Protein 5H1Z (pdb70)

Secondary structure (DSSP, 8-state):
---SS-TT-HHHHHTT--HHHHHHHHHH-SEEEE-S-SSS-EEEE-SHHHHHHHHT-TTTEESSS-SSS------SSS------GGG--TTHHHHHHHTTGGGGSHHHHHHHHHHHHHHHHHHHHH--SSS-EEHIIIIIIHHHHHHHHHHTT--STTGGGGG------TTTTTTTSS--TTTHHHHHHHHHHHHHHHHHH-SSSS--SSTTGGGTTS--SS---SS-HHHHHHHHHHHTTHHHHHHHHHHHHHHHHSHHHHHHHHH-GGGHHHHHHHHHHHH-SB-EE--EESS-EEETTEEE-TT-BEEEEHHHHTT-TTTSTTTTS--TT-GGGGG-STT--GGGS-TTHHHHHHHHHHHHHHHHHHT--EEE-S--EE---SSB-SEEE-EEEE--

Radius of gyration: 20.8 Å; Cα contacts (8 Å, |Δi|>4): 682; chains: 1; bounding box: 52×52×43 Å

Organism: NCBI:txid1112214

InterPro domains:
  IPR001128 Cytochrome P450 [PF00067] (228-373)
  IPR002397 Cytochrome P450, B-class [PR00359] (94-105)
  IPR002397 Cytochrome P450, B-class [PR00359] (157-172)
  IPR002397 Cytochrome P450, B-class [PR00359] (280-291)
  IPR002397 Cytochrome P450, B-class [PR00359] (297-324)
  IPR002397 Cytochrome P450, B-class [PR00359] (325-340)
  IPR002397 Cytochrome P450, B-class [PR00359] (347-356)
  IPR002397 Cytochrome P450, B-class [PR00359] (356-367)
  IPR017972 Cytochrome P450, conserved site [PS00086] (349-358)
  IPR036396 Cytochrome P450 superfamily [G3DSA:1.10.630.10] (1-407)
  IPR036396 Cytochrome P450 superfamily [SSF48264] (25-404)

B-factor: mean 98.61, std 30.09, range [49.38, 240.1]

Foldseek 3Di:
DCPVLPLLFLVCFQVVPNQVSLVVCLVPPQFDWPCDDLLHIATRNRAAVQQQVQQQCCVQWPLQQAKASHHPPDDDPPPDCQDALSSDGDCVNVLVLVLQLVCVDVVVVVVCLVVLLVVLLVLVVVADFPDKDWCLVSPLQVSLLCQVCLLAPLPPDPSCLLVLLPPLCLPAPRCHPPVPSCDNVVSLVVVVVSLVVQCVVPPDDAQPHNNCRSCPSVCSVDNDDDNNCSHHVSVVSCLRGQLLSQLSLQLQVQCQVVVVLVVVCLVPVVLLLLLSLLSLLLWLQFQKIKTAGCAWDAGPHDTRHHGHIYIHGLVSHSVRCVQPNVSNHRRSVRPCSNVRQSLHHDPSRNSCPSVSSSSRSSSSVSCSVVSKRKHWDDDFSWGRGNTGHGGPTTMTGIDD

Nearest PDB structures (foldseek):
  5h1z-assembly1_A  TM=1.003E+00  e=3.089E-65  Sphingomonas sp. PAMC 26605
  7ao7-assembly3_C  TM=9.304E-01  e=1.867E-34  Polaromonas sp.
  3rwl-assembly1_A  TM=8.934E-01  e=1.957E-34  Sphingopyxis macrogoltabida
  7ant-assembly1_A  TM=9.360E-01  e=1.281E-33  Polaromonas sp. JS666
  6hqd-assembly3_C  TM=9.387E-01  e=4.762E-31  Pseudomonas sp. 19-rlim

CATH classification: 1.10.630.10

Structure (mmCIF, N/CA/C/O backbone):
data_5H1Z
#
_entry.id   5H1Z
#
_cell.length_a   110.837
_cell.length_b   110.837
_cell.length_c   113.180
_cell.angle_alpha   90.00
_cell.angle_beta   90.00
_cell.angle_gamma   120.00
#
_symmetry.space_group_name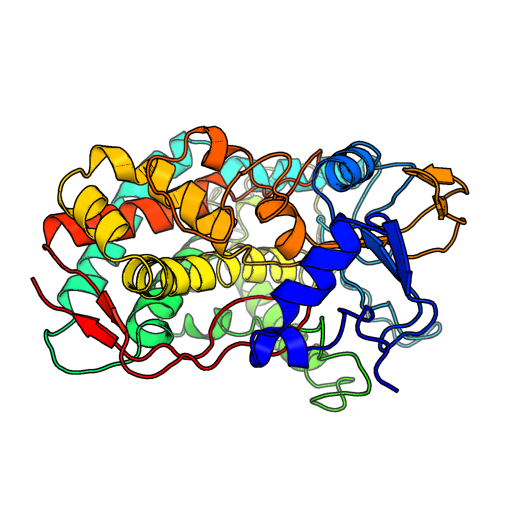_H-M   'P 31 2 1'
#
loop_
_entity.id
_entity.type
_entity.pdbx_description
1 polymer 'putative CYP alkane hydroxylase CYP153D17'
2 non-polymer 'PROTOPORPHYRIN IX CONTAINING FE'
3 non-polymer DODECANE
4 water water
#
loop_
_atom_site.group_PDB
_atom_site.id
_atom_site.type_symbol
_atom_site.label_atom_id
_atom_site.label_alt_id
_atom_site.label_comp_id
_atom_site.label_asym_id
_atom_site.label_entity_id
_atom_site.label_seq_id
_atom_site.pdbx_PDB_ins_code
_atom_site.Cartn_x
_atom_site.Cartn_y
_atom_site.Cartn_z
_atom_site.occupancy
_atom_site.B_iso_or_equiv
_atom_site.auth_seq_id
_atom_site.auth_comp_id
_atom_site.auth_asym_id
_atom_site.auth_atom_id
_atom_site.pdbx_PDB_model_num
ATOM 1 N N . VAL A 1 7 ? -55.860 -10.589 5.322 1.00 168.91 7 VAL A N 1
ATOM 2 C CA . VAL A 1 7 ? -56.102 -10.176 6.742 1.00 169.69 7 VAL A CA 1
ATOM 3 C C . VAL A 1 7 ? -56.854 -8.824 6.823 1.00 174.41 7 VAL A C 1
ATOM 4 O O . VAL A 1 7 ? -56.432 -7.834 6.220 1.00 182.36 7 VAL A O 1
ATOM 8 N N . ILE A 1 8 ? -57.980 -8.809 7.544 1.00 167.26 8 ILE A N 1
ATOM 9 C CA . ILE A 1 8 ? -58.679 -7.564 7.934 1.00 149.54 8 ILE A CA 1
ATOM 10 C C . ILE A 1 8 ? -59.024 -7.631 9.422 1.00 149.99 8 ILE A C 1
ATOM 11 O O . ILE A 1 8 ? -60.175 -7.896 9.812 1.00 145.10 8 ILE A O 1
ATOM 16 N N . ASP A 1 9 ? -58.001 -7.386 10.249 1.00 139.54 9 ASP A N 1
ATOM 17 C CA . ASP A 1 9 ? -58.146 -7.382 11.716 1.00 132.95 9 ASP A CA 1
ATOM 18 C C . ASP A 1 9 ? -59.228 -6.383 12.157 1.00 136.47 9 ASP A C 1
ATOM 19 O O . ASP A 1 9 ? -59.800 -6.546 13.243 1.00 149.83 9 ASP A O 1
ATOM 24 N N . ARG A 1 10 ? -59.502 -5.357 11.337 1.00 124.53 10 ARG A N 1
ATOM 25 C CA . ARG A 1 10 ? -60.662 -4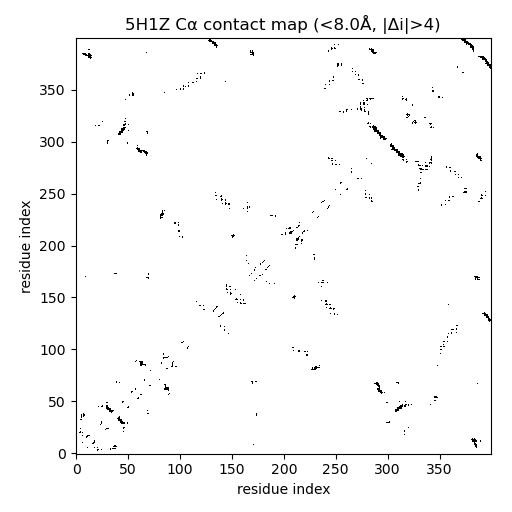.457 11.511 1.00 116.49 10 ARG A CA 1
ATOM 26 C C . ARG A 1 10 ? -60.431 -3.549 12.714 1.00 109.32 10 ARG A C 1
ATOM 27 O O . ARG A 1 10 ? -60.494 -2.318 12.619 1.00 110.20 10 ARG A O 1
ATOM 35 N N . PHE A 1 11 ? -60.172 -4.189 13.842 1.00 93.48 11 PHE A N 1
ATOM 36 C CA . PHE A 1 11 ? -59.657 -3.529 15.003 1.00 87.93 11 PHE A CA 1
ATOM 37 C C . PHE A 1 11 ? -58.156 -3.188 14.911 1.00 88.52 11 PHE A C 1
ATOM 38 O O . PHE A 1 11 ? -57.661 -2.487 15.816 1.00 98.13 11 PHE A O 1
ATOM 46 N N . ASP A 1 12 ? -57.430 -3.646 13.866 1.00 81.06 12 ASP A N 1
ATOM 47 C CA . ASP A 1 12 ? -56.063 -3.122 13.597 1.00 85.86 12 ASP A CA 1
ATOM 48 C C . ASP A 1 12 ? -56.301 -1.771 12.971 1.00 94.92 12 ASP A C 1
ATOM 49 O O . ASP A 1 12 ? -56.412 -1.641 11.744 1.00 102.61 12 ASP A O 1
ATOM 54 N N . VAL A 1 13 ? -56.389 -0.779 13.853 1.00 88.59 13 VAL A N 1
ATOM 55 C CA . VAL A 1 13 ? -56.719 0.587 13.496 1.00 77.70 13 VAL A CA 1
ATOM 56 C C . VAL A 1 13 ? -55.451 1.404 13.211 1.00 77.90 13 VAL A C 1
ATOM 57 O O . VAL A 1 13 ? -55.520 2.613 13.021 1.00 89.12 13 VAL A O 1
ATOM 61 N N . SER A 1 14 ? -54.298 0.739 13.150 1.00 72.80 14 SER A N 1
ATOM 62 C CA . SER A 1 14 ? -53.099 1.323 12.538 1.00 78.26 14 SER A CA 1
ATOM 63 C C . SER A 1 14 ? -53.293 1.720 11.049 1.00 79.04 14 SER A C 1
ATOM 64 O O . SER A 1 14 ? -52.630 2.640 10.559 1.00 77.38 14 SER A O 1
ATOM 67 N N . ARG A 1 15 ? -54.215 1.053 10.353 1.00 82.32 15 ARG A N 1
ATOM 68 C CA . ARG A 1 15 ? -54.229 1.063 8.886 1.00 90.26 15 ARG A CA 1
ATOM 69 C C . ARG A 1 15 ? -54.584 2.420 8.264 1.00 89.67 15 ARG A C 1
ATOM 70 O O . ARG A 1 15 ? -55.738 2.880 8.406 1.00 87.97 15 ARG A O 1
ATOM 78 N N . PRO A 1 16 ? -53.619 3.024 7.516 1.00 79.73 16 PRO A N 1
ATOM 79 C CA . PRO A 1 16 ? -53.726 4.374 6.942 1.00 80.42 16 PRO A CA 1
ATOM 80 C C . PRO A 1 16 ? -54.897 4.541 6.003 1.00 80.13 16 PRO A C 1
ATOM 81 O O . PRO A 1 16 ? -55.326 5.674 5.742 1.00 77.31 16 PRO A O 1
ATOM 85 N N . GLU A 1 17 ? -55.350 3.403 5.474 1.00 83.37 17 GLU A N 1
ATOM 86 C CA . GLU A 1 17 ? -56.634 3.258 4.803 1.00 88.19 17 GLU A CA 1
ATOM 87 C C . GLU A 1 17 ? -57.748 3.929 5.573 1.00 78.30 17 GLU A C 1
ATOM 88 O O . GLU A 1 17 ? -58.515 4.664 4.982 1.00 81.02 17 GLU A O 1
ATOM 94 N N . LEU A 1 18 ? -57.846 3.672 6.875 1.00 73.98 18 LEU A N 1
ATOM 95 C CA . LEU A 1 18 ? -59.049 4.062 7.612 1.00 83.98 18 LEU A CA 1
ATOM 96 C C . LEU A 1 18 ? -59.181 5.555 7.661 1.00 88.36 18 LEU A C 1
ATOM 97 O O . LEU A 1 18 ? -60.299 6.092 7.628 1.00 87.08 18 LEU A O 1
ATOM 102 N N . TYR A 1 19 ? -58.031 6.213 7.730 1.00 90.52 19 TYR A N 1
ATOM 103 C CA . TYR A 1 19 ? -57.985 7.648 7.885 1.00 95.69 19 TYR A CA 1
ATOM 104 C C . TYR A 1 19 ? -58.154 8.277 6.503 1.00 93.35 19 TYR A C 1
ATOM 105 O O . TYR A 1 19 ? -59.178 8.931 6.278 1.00 102.72 19 TYR A O 1
ATOM 114 N N . ARG A 1 20 ? -57.254 8.014 5.554 1.00 82.86 20 ARG A N 1
ATOM 115 C CA . ARG A 1 20 ? -57.469 8.497 4.171 1.00 88.50 20 ARG A CA 1
ATOM 116 C C . ARG A 1 20 ? -58.927 8.391 3.691 1.00 85.83 20 ARG A C 1
ATOM 117 O O . ARG A 1 20 ? -59.499 9.367 3.207 1.00 90.61 20 ARG A O 1
ATOM 125 N N . ASP A 1 21 ? -59.505 7.205 3.826 1.00 83.49 21 ASP A N 1
ATOM 126 C CA . ASP A 1 21 ? -60.822 6.909 3.273 1.00 86.81 21 ASP A CA 1
ATOM 127 C C . ASP A 1 21 ? -61.943 7.245 4.242 1.00 83.81 21 ASP A C 1
ATOM 128 O O . ASP A 1 21 ? -63.110 7.210 3.850 1.00 78.19 21 ASP A O 1
ATOM 133 N N . ASP A 1 22 ? -61.607 7.536 5.501 1.00 84.01 22 ASP A N 1
ATOM 134 C CA . ASP A 1 22 ? -62.592 8.003 6.495 1.00 93.15 22 ASP A CA 1
ATOM 135 C C . ASP A 1 22 ? -63.577 6.883 6.929 1.00 95.76 22 ASP A C 1
ATOM 136 O O . ASP A 1 22 ? -64.815 6.991 6.834 1.00 79.39 22 ASP A O 1
ATOM 141 N N . LEU A 1 23 ? -62.971 5.797 7.405 1.00 105.48 23 LEU A N 1
ATOM 142 C CA . LEU A 1 23 ? -63.672 4.578 7.810 1.00 105.94 23 LEU A CA 1
ATOM 143 C C . LEU A 1 23 ? -63.392 4.237 9.266 1.00 101.51 23 LEU A C 1
ATOM 144 O O . LEU A 1 23 ? -63.809 3.171 9.739 1.00 103.78 23 LEU A O 1
ATOM 149 N N . TRP A 1 24 ? -62.732 5.149 9.984 1.00 87.75 24 TRP A N 1
ATOM 150 C CA . TRP A 1 24 ? -62.349 4.900 11.368 1.00 87.32 24 TRP A CA 1
ATOM 151 C C . TRP A 1 24 ? -63.508 4.972 12.374 1.00 82.60 24 TRP A C 1
ATOM 152 O O . TRP A 1 24 ? -63.366 4.526 13.497 1.00 82.23 24 TRP A O 1
ATOM 163 N N . GLN A 1 25 ? -64.659 5.490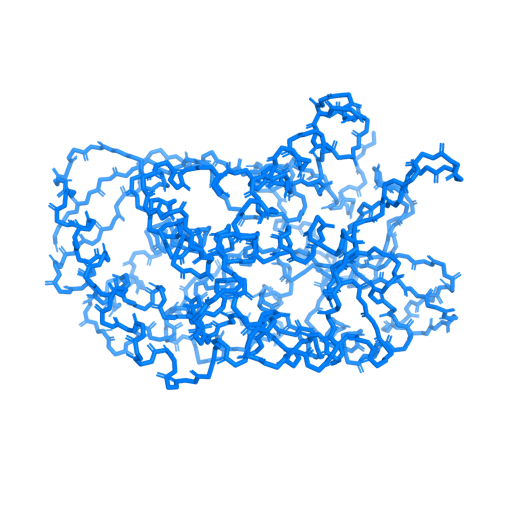 11.990 1.00 87.15 25 GLN A N 1
ATOM 164 C CA . GLN A 1 25 ? -65.706 5.767 12.972 1.00 97.12 25 GLN A CA 1
ATOM 165 C C . GLN A 1 25 ? -66.291 4.496 13.615 1.00 95.86 25 GLN A C 1
ATOM 166 O O . GLN A 1 25 ? -66.299 4.394 14.839 1.00 106.59 25 GLN A O 1
ATOM 172 N N . ALA A 1 26 ? -66.733 3.527 12.807 1.00 92.89 26 ALA A N 1
ATOM 173 C CA . ALA A 1 26 ? -67.400 2.295 13.327 1.00 92.07 26 ALA A CA 1
ATOM 174 C C . ALA A 1 26 ? -66.543 1.362 14.185 1.00 88.34 26 ALA A C 1
ATOM 175 O O . ALA A 1 26 ? -67.000 0.987 15.261 1.00 89.16 26 ALA A O 1
ATOM 177 N N . PRO A 1 27 ? -65.321 0.976 13.725 1.00 81.28 27 PRO A N 1
ATOM 178 C CA . PRO A 1 27 ? -64.457 0.125 14.584 1.00 82.19 27 PRO A CA 1
ATOM 179 C C . PRO A 1 27 ? -64.196 0.739 15.966 1.00 91.01 27 PRO A C 1
ATOM 180 O O . PRO A 1 27 ? -64.380 0.074 16.996 1.00 101.48 27 PRO A O 1
ATOM 184 N N . PHE A 1 28 ? -63.784 2.001 15.975 1.00 88.93 28 PHE A N 1
ATOM 185 C CA . PHE A 1 28 ? -63.656 2.753 17.212 1.00 85.91 28 PHE A CA 1
ATOM 186 C C . PHE A 1 28 ? -64.989 2.996 17.931 1.00 88.20 28 PHE A C 1
ATOM 187 O O . PHE A 1 28 ? -64.966 3.258 19.124 1.00 95.10 28 PHE A O 1
ATOM 195 N N . ARG A 1 29 ? -66.129 2.948 17.237 1.00 91.00 29 ARG A N 1
ATOM 196 C CA . ARG A 1 29 ? -67.435 2.940 17.927 1.00 99.37 29 ARG A CA 1
ATOM 197 C C . ARG A 1 29 ? -67.653 1.647 18.721 1.00 108.84 29 ARG A C 1
ATOM 198 O O . ARG A 1 29 ? -68.184 1.687 19.837 1.00 107.77 29 ARG A O 1
ATOM 206 N N . GLU A 1 30 ? -67.248 0.510 18.142 1.00 121.48 30 GLU A N 1
ATOM 207 C CA . GLU A 1 30 ? -67.386 -0.800 18.798 1.00 119.57 30 GLU A CA 1
ATOM 208 C C . GLU A 1 30 ? -66.324 -0.986 19.860 1.00 109.70 30 GLU A C 1
ATOM 209 O O . GLU A 1 30 ? -66.657 -1.311 20.999 1.00 114.36 30 GLU A O 1
ATOM 215 N N . LEU A 1 31 ? -65.059 -0.773 19.498 1.00 99.40 31 LEU A N 1
ATOM 216 C CA . LEU A 1 31 ? -63.954 -0.920 20.456 1.00 105.25 31 LEU A CA 1
ATOM 217 C C . LEU A 1 31 ? -64.245 -0.239 21.792 1.00 103.22 31 LEU A C 1
ATOM 218 O O . LEU A 1 31 ? -63.975 -0.803 22.842 1.00 106.55 31 LEU A O 1
ATOM 223 N N . ARG A 1 32 ? -64.824 0.955 21.754 1.00 100.05 32 ARG A N 1
ATOM 224 C CA . ARG A 1 32 ? -65.220 1.632 22.986 1.00 97.63 32 ARG A CA 1
ATOM 225 C C . ARG A 1 32 ? -66.274 0.813 23.714 1.00 92.80 32 ARG A C 1
ATOM 226 O O . ARG A 1 32 ? -66.042 0.390 24.842 1.00 96.47 32 ARG A O 1
ATOM 234 N N . ALA A 1 33 ? -67.385 0.536 23.034 1.00 94.22 33 ALA A N 1
ATOM 235 C CA . ALA A 1 33 ? -68.537 -0.176 23.629 1.00 96.53 33 ALA A CA 1
ATOM 236 C C . ALA A 1 33 ? -68.313 -1.641 24.045 1.00 92.95 33 ALA A C 1
ATOM 237 O O . ALA A 1 33 ? -69.169 -2.190 24.745 1.00 85.19 33 ALA A O 1
ATOM 239 N N . THR A 1 34 ? -67.214 -2.275 23.608 1.00 89.58 34 THR A N 1
ATOM 240 C CA . THR A 1 34 ? -66.902 -3.665 24.004 1.00 87.27 34 THR A CA 1
ATOM 241 C C . THR A 1 34 ? -65.423 -4.050 24.213 1.00 87.63 34 THR A C 1
ATOM 242 O O . THR A 1 34 ? -65.147 -5.191 24.576 1.00 88.71 34 THR A O 1
ATOM 246 N N . ALA A 1 35 ? -64.475 -3.137 24.039 1.00 87.95 35 ALA A N 1
ATOM 247 C CA . ALA A 1 35 ? -63.066 -3.488 24.251 1.00 92.45 35 ALA A CA 1
ATOM 248 C C . ALA A 1 35 ? -62.172 -2.246 24.246 1.00 94.16 35 ALA A C 1
ATOM 249 O O . ALA A 1 35 ? -61.305 -2.082 23.385 1.00 93.97 35 ALA A O 1
ATOM 251 N N . PRO A 1 36 ? -62.391 -1.347 25.205 1.00 96.64 36 PRO A N 1
ATOM 252 C CA . PRO A 1 36 ? -61.724 -0.055 25.138 1.00 103.28 36 PRO A CA 1
ATOM 253 C C . PRO A 1 36 ? -60.210 -0.185 25.293 1.00 100.33 36 PRO A C 1
ATOM 254 O O . PRO A 1 36 ? -59.466 0.577 24.668 1.00 92.64 36 PRO A O 1
ATOM 258 N N . VAL A 1 37 ? -59.769 -1.147 26.102 1.00 95.92 37 VAL A N 1
ATOM 259 C CA . VAL A 1 37 ? -58.382 -1.581 26.081 1.00 96.63 37 VAL A CA 1
ATOM 260 C C . VAL A 1 37 ? -58.368 -2.975 25.458 1.00 99.25 37 VAL A C 1
ATOM 261 O O . VAL A 1 37 ? -58.972 -3.903 25.987 1.00 99.69 37 VAL A O 1
ATOM 265 N N . HIS A 1 38 ? -57.689 -3.082 24.318 1.00 101.42 38 HIS A N 1
ATOM 266 C CA . HIS A 1 38 ? -57.703 -4.254 23.450 1.00 99.10 38 HIS A CA 1
ATOM 267 C C . HIS A 1 38 ? -56.321 -4.427 22.838 1.00 95.97 38 HIS A C 1
ATOM 268 O O . HIS A 1 38 ? -55.715 -3.462 22.379 1.00 91.37 38 HIS A O 1
ATOM 275 N N . ARG A 1 39 ? -55.826 -5.657 22.815 1.00 97.02 39 ARG A N 1
ATOM 276 C CA . ARG A 1 39 ? -54.530 -5.912 22.211 1.00 95.63 39 ARG A CA 1
ATOM 277 C C . ARG A 1 39 ? -54.721 -6.308 20.747 1.00 102.48 39 ARG A C 1
ATOM 278 O O . ARG A 1 39 ? -55.438 -7.265 20.432 1.00 105.13 39 ARG A O 1
ATOM 286 N N . VAL A 1 40 ? -54.098 -5.542 19.857 1.00 101.16 40 VAL A N 1
ATOM 287 C CA . VAL A 1 40 ? -53.944 -5.949 18.481 1.00 97.82 40 VAL A CA 1
ATOM 288 C C . VAL A 1 40 ? -52.588 -6.619 18.464 1.00 97.80 40 VAL A C 1
ATOM 289 O O . VAL A 1 40 ? -51.559 -5.950 18.371 1.00 89.96 40 VAL A O 1
ATOM 293 N N . GLU A 1 41 ? -52.637 -7.927 18.730 1.00 102.84 41 GLU A N 1
ATOM 294 C CA . GLU A 1 41 ? -51.560 -8.933 18.515 1.00 101.92 41 GLU A CA 1
ATOM 295 C C . GLU A 1 41 ? -50.720 -8.805 17.250 1.00 96.18 41 GLU A C 1
ATOM 296 O O . GLU A 1 41 ? -49.496 -8.769 17.315 1.00 95.46 41 GLU A O 1
ATOM 302 N N . HIS A 1 42 ? -51.368 -8.808 16.092 1.00 102.37 42 HIS A N 1
ATOM 303 C CA . HIS A 1 42 ? -50.692 -8.461 14.846 1.00 104.82 42 HIS A CA 1
ATOM 304 C C . HIS A 1 42 ? -51.629 -7.657 13.888 1.00 101.39 42 HIS A C 1
ATOM 305 O O . HIS A 1 42 ? -52.752 -8.110 13.610 1.00 97.69 42 HIS A O 1
ATOM 312 N N . SER A 1 43 ? -51.209 -6.474 13.399 1.00 90.59 43 SER A N 1
ATOM 313 C CA . SER A 1 43 ? -49.877 -5.877 13.636 1.00 94.21 43 SER A CA 1
ATOM 314 C C . SER A 1 43 ? -49.698 -4.583 12.827 1.00 102.16 43 SER A C 1
ATOM 315 O O . SER A 1 43 ? -49.881 -3.453 13.335 1.00 96.09 43 SER A O 1
ATOM 318 N N . ASP A 1 44 ? -49.361 -4.790 11.553 1.00 106.44 44 ASP A N 1
ATOM 319 C CA . ASP A 1 44 ? -48.672 -3.831 10.685 1.00 108.56 44 ASP A CA 1
ATOM 320 C C . ASP A 1 44 ? -47.368 -3.236 11.274 1.00 97.72 44 ASP A C 1
ATOM 321 O O . ASP A 1 44 ? -46.324 -3.300 10.628 1.00 76.85 44 ASP A O 1
ATOM 326 N N . PHE A 1 45 ? -47.446 -2.642 12.471 1.00 104.04 45 PHE A N 1
ATOM 327 C CA . PHE A 1 45 ? -46.285 -2.048 13.170 1.00 114.22 45 PHE A CA 1
ATOM 328 C C . PHE A 1 45 ? -45.651 -2.955 14.222 1.00 114.47 45 PHE A C 1
ATOM 329 O O . PHE A 1 45 ? -44.699 -2.556 14.902 1.00 118.61 45 PHE A O 1
ATOM 337 N N . GLY A 1 46 ? -46.166 -4.167 14.354 1.00 115.45 46 GLY A N 1
ATOM 338 C CA . GLY A 1 46 ? -45.942 -4.971 15.545 1.00 117.20 46 GLY A CA 1
ATOM 339 C C . GLY A 1 46 ? -47.184 -4.851 16.407 1.00 117.52 46 GLY A C 1
ATOM 340 O O . GLY A 1 46 ? -47.992 -3.931 16.195 1.00 120.00 46 GLY A O 1
ATOM 341 N N . PRO A 1 47 ? -47.362 -5.783 17.369 1.00 105.09 47 PRO A N 1
ATOM 342 C CA . PRO A 1 47 ? -48.536 -5.761 18.260 1.00 94.73 47 PRO A CA 1
ATOM 343 C C . PRO A 1 47 ? -48.702 -4.441 19.042 1.00 88.77 47 PRO A C 1
ATOM 344 O O . PRO A 1 47 ? -47.701 -3.830 19.462 1.00 79.70 47 PRO A O 1
ATOM 348 N N . TYR A 1 48 ? -49.940 -4.007 19.243 1.00 76.36 48 TYR A N 1
ATOM 349 C CA . TYR A 1 48 ? -50.174 -2.879 20.143 1.00 81.99 48 TYR A CA 1
ATOM 350 C C . TYR A 1 48 ? -51.433 -3.060 20.965 1.00 82.53 48 TYR A C 1
ATOM 351 O O . TYR A 1 48 ? -52.268 -3.944 20.694 1.00 73.24 48 TYR A O 1
ATOM 360 N N . TRP A 1 49 ? -51.539 -2.172 21.953 1.00 79.76 49 TRP A N 1
ATOM 361 C CA . TRP A 1 49 ? -52.690 -2.028 22.810 1.00 82.35 49 TRP A CA 1
ATOM 362 C C . TRP A 1 49 ? -53.479 -0.795 22.345 1.00 75.69 49 TRP A C 1
ATOM 363 O O . TRP A 1 49 ? -53.022 0.337 22.511 1.00 68.00 49 TRP A O 1
ATOM 374 N N . SER A 1 50 ? -54.644 -1.026 21.748 1.00 71.53 50 SER A N 1
ATOM 375 C CA . SER A 1 50 ? -55.584 0.047 21.408 1.00 72.81 50 SER A CA 1
ATOM 376 C C . SER A 1 50 ? -56.264 0.594 22.647 1.00 72.12 50 SER A C 1
ATOM 377 O O . SER A 1 50 ? -57.287 0.030 23.069 1.00 65.51 50 SER A O 1
ATOM 380 N N . VAL A 1 51 ? -55.738 1.701 23.195 1.00 73.45 51 VAL A N 1
ATOM 381 C CA . VAL A 1 51 ? -56.464 2.462 24.247 1.00 74.42 51 VAL A CA 1
ATOM 382 C C . VAL A 1 51 ? -57.436 3.459 23.619 1.00 71.91 51 VAL A C 1
ATOM 383 O O . VAL A 1 51 ? -57.022 4.476 23.070 1.00 79.69 51 VAL A O 1
ATOM 387 N N . SER A 1 52 ? -58.725 3.183 23.731 1.00 69.76 52 SER A N 1
ATOM 388 C CA . SER A 1 52 ? -59.689 3.762 22.798 1.00 78.44 52 SER A CA 1
ATOM 389 C C . SER A 1 52 ? -60.746 4.652 23.439 1.00 75.93 52 SER A C 1
ATOM 390 O O . SER A 1 52 ? -61.661 5.119 22.748 1.00 70.68 52 SER A O 1
ATOM 393 N N . SER A 1 53 ? -60.623 4.897 24.739 1.00 74.00 53 SER A N 1
ATOM 394 C CA . SER A 1 53 ? -61.648 5.639 25.464 1.00 76.56 53 SER A CA 1
ATOM 395 C C . SER A 1 53 ? -61.038 6.712 26.334 1.00 77.56 53 SER A C 1
ATOM 396 O O . SER A 1 53 ? -59.839 6.676 26.661 1.00 70.60 53 SER A O 1
ATOM 399 N N . TYR A 1 54 ? -61.901 7.644 26.725 1.00 77.07 54 TYR A N 1
ATOM 400 C CA . TYR A 1 54 ? -61.477 8.866 27.384 1.00 87.10 54 TYR A CA 1
ATOM 401 C C . TYR A 1 54 ? -60.834 8.601 28.743 1.00 90.48 54 TYR A C 1
ATOM 402 O O . TYR A 1 54 ? -59.697 9.027 29.023 1.00 79.92 54 TYR A O 1
ATOM 411 N N . LYS A 1 55 ? -61.579 7.891 29.578 1.00 95.88 55 LYS A N 1
ATOM 412 C CA . LYS A 1 55 ? -61.183 7.708 30.954 1.00 102.59 55 LYS A CA 1
ATOM 413 C C . LYS A 1 55 ? -59.851 6.962 31.027 1.00 97.37 55 LYS A C 1
ATOM 414 O O . LYS A 1 55 ? -58.910 7.477 31.646 1.00 101.97 55 LYS A O 1
ATOM 420 N N . PRO A 1 56 ? -59.754 5.783 30.374 1.00 86.01 56 PRO A N 1
ATOM 421 C CA . PRO A 1 56 ? -58.489 5.042 30.296 1.00 88.36 56 PRO A CA 1
ATOM 422 C C . PRO A 1 56 ? -57.246 5.813 29.824 1.00 86.12 56 PRO A C 1
ATOM 423 O O . PRO A 1 56 ? -56.135 5.533 30.310 1.00 75.44 56 PRO A O 1
ATOM 427 N N . ILE A 1 57 ? -57.420 6.734 28.869 1.00 81.18 57 ILE A N 1
ATOM 428 C CA . ILE A 1 57 ? -56.285 7.513 28.354 1.00 79.05 57 ILE A CA 1
ATOM 429 C C . ILE A 1 57 ? -55.701 8.333 29.493 1.00 81.56 57 ILE A C 1
ATOM 430 O O . ILE A 1 57 ? -54.499 8.247 29.822 1.00 70.97 57 ILE A O 1
ATOM 435 N N . ILE A 1 58 ? -56.581 9.117 30.101 1.00 83.56 58 ILE A N 1
ATOM 436 C CA . ILE A 1 58 ? -56.193 9.978 31.196 1.00 85.07 58 ILE A CA 1
ATOM 437 C C . ILE A 1 58 ? -55.326 9.191 32.187 1.00 87.82 58 ILE A C 1
ATOM 438 O O . ILE A 1 58 ? -54.225 9.635 32.545 1.00 90.05 58 ILE A O 1
ATOM 443 N N . THR A 1 59 ? -55.804 8.006 32.565 1.00 82.85 59 THR A N 1
ATOM 444 C CA . THR A 1 59 ? -55.156 7.207 33.596 1.00 84.91 59 THR A CA 1
ATOM 445 C C . THR A 1 59 ? -53.779 6.711 33.143 1.00 78.40 59 THR A C 1
ATOM 446 O O . THR A 1 59 ? -52.886 6.545 33.946 1.00 72.70 59 THR A O 1
ATOM 450 N N . VAL A 1 60 ? -53.595 6.519 31.850 1.00 81.64 60 VAL A N 1
ATOM 451 C CA . VAL A 1 60 ? -52.280 6.164 31.321 1.00 83.93 60 VAL A CA 1
ATOM 452 C C . VAL A 1 60 ? -51.337 7.369 31.375 1.00 83.53 60 VAL A C 1
ATOM 453 O O . VAL A 1 60 ? -50.180 7.266 31.820 1.00 67.20 60 VAL A O 1
ATOM 457 N N . GLU A 1 61 ? -51.854 8.508 30.912 1.00 93.09 61 GLU A N 1
ATOM 458 C CA . GLU A 1 61 ? -51.057 9.737 30.782 1.00 88.40 61 GLU A CA 1
ATOM 459 C C . GLU A 1 61 ? -50.759 10.362 32.147 1.00 89.25 61 GLU A C 1
ATOM 460 O O . GLU A 1 61 ? -49.724 11.013 32.317 1.00 96.46 61 GLU A O 1
ATOM 466 N N . SER A 1 62 ? -51.630 10.121 33.130 1.00 83.42 62 SER A N 1
ATOM 467 C CA . SER A 1 62 ? -51.336 10.494 34.510 1.00 79.41 62 SER A CA 1
ATOM 468 C C . SER A 1 62 ? -50.438 9.474 35.243 1.00 75.53 62 SER A C 1
ATOM 469 O O . SER A 1 62 ? -50.327 9.530 36.464 1.00 80.70 62 SER A O 1
ATOM 472 N N . LEU A 1 63 ? -49.764 8.580 34.515 1.00 72.53 63 LEU A N 1
ATOM 473 C CA . LEU A 1 63 ? -48.923 7.550 35.121 1.00 76.12 63 LEU A CA 1
ATOM 474 C C . LEU A 1 63 ? -47.598 7.377 34.355 1.00 80.58 63 LEU A C 1
ATOM 475 O O . LEU A 1 63 ? -47.322 6.310 33.821 1.00 78.04 63 LEU A O 1
ATOM 480 N N . PRO A 1 64 ? -46.767 8.441 34.293 1.00 89.52 64 PRO A N 1
ATOM 481 C CA . PRO A 1 64 ? -45.546 8.421 33.446 1.00 87.52 64 PRO A CA 1
ATOM 482 C C . PRO A 1 64 ? -44.492 7.378 33.802 1.00 87.71 64 PRO A C 1
ATOM 483 O O . PRO A 1 64 ? -43.639 7.068 32.977 1.00 88.72 64 PRO A O 1
ATOM 487 N N . ASP A 1 65 ? -44.523 6.858 35.020 1.00 96.57 65 ASP A N 1
ATOM 488 C CA . ASP A 1 65 ? -43.614 5.778 35.369 1.00 105.84 65 ASP A CA 1
ATOM 489 C C . ASP A 1 65 ? -44.105 4.439 34.747 1.00 103.79 65 ASP A C 1
ATOM 490 O O . ASP A 1 65 ? -43.386 3.871 33.927 1.00 95.76 65 ASP A O 1
ATOM 495 N N . LEU A 1 66 ? -45.331 3.988 35.063 1.00 99.31 66 LEU A N 1
ATOM 496 C CA . LEU A 1 66 ? -45.917 2.739 34.481 1.00 95.25 66 LEU A CA 1
ATOM 497 C C . LEU A 1 66 ? -45.912 2.652 32.957 1.00 100.03 66 LEU A C 1
ATOM 498 O O . LEU A 1 66 ? -45.892 1.537 32.416 1.00 99.97 66 LEU A O 1
ATOM 503 N N . TYR A 1 67 ? -46.003 3.820 32.296 1.00 96.18 67 TYR A N 1
ATOM 504 C CA . TYR A 1 67 ? -46.143 3.957 30.835 1.00 82.03 67 TYR A CA 1
ATOM 505 C C . TYR A 1 67 ? -45.196 5.053 30.264 1.00 72.82 67 TYR A C 1
ATOM 506 O O . TYR A 1 67 ? -45.582 6.191 30.078 1.00 72.26 67 TYR A O 1
ATOM 515 N N . SER A 1 68 ? -43.954 4.673 29.994 1.00 67.41 68 SER A N 1
ATOM 516 C CA . SER A 1 68 ? -42.896 5.594 29.538 1.00 70.20 68 SER A CA 1
ATOM 517 C C . SER A 1 68 ? -43.151 6.282 28.168 1.00 74.79 68 SER A C 1
ATOM 518 O O . SER A 1 68 ? -43.824 5.746 27.259 1.00 69.55 68 SER A O 1
ATOM 521 N N . SER A 1 69 ? -42.594 7.490 28.065 1.00 78.12 69 SER A N 1
ATOM 522 C CA . SER A 1 69 ? -42.487 8.236 26.822 1.00 78.61 69 SER A CA 1
ATOM 523 C C . SER A 1 69 ? -41.108 8.048 26.166 1.00 81.92 69 SER A C 1
ATOM 524 O O . SER A 1 69 ? -41.003 8.268 24.965 1.00 89.18 69 SER A O 1
ATOM 527 N N . ALA A 1 70 ? -40.067 7.638 26.916 1.00 88.40 70 ALA A N 1
ATOM 528 C CA . ALA A 1 70 ? -38.696 7.396 26.350 1.00 90.51 70 ALA A CA 1
ATOM 529 C C . ALA A 1 70 ? -38.407 5.941 25.801 1.00 96.19 70 ALA A C 1
ATOM 530 O O . ALA A 1 70 ? -37.297 5.426 25.932 1.00 96.02 70 ALA A O 1
ATOM 532 N N . GLY A 1 71 ? -39.410 5.297 25.192 1.00 106.94 71 GLY A N 1
ATOM 533 C CA . GLY A 1 71 ? -39.214 4.160 24.263 1.00 103.86 71 GLY A CA 1
ATOM 534 C C . GLY A 1 71 ? -40.082 4.308 22.994 1.00 106.11 71 GLY A C 1
ATOM 535 O O . GLY A 1 71 ? -40.833 3.405 22.649 1.00 106.45 71 GLY A O 1
ATOM 536 N N . GLY A 1 72 ? -39.988 5.451 22.304 1.00 100.73 72 GLY A N 1
ATOM 537 C CA . GLY A 1 72 ? -40.865 5.792 21.160 1.00 92.65 72 GLY A CA 1
ATOM 538 C C . GLY A 1 72 ? -42.281 6.257 21.533 1.00 84.85 72 GLY A C 1
ATOM 539 O O . GLY A 1 72 ? -42.924 5.666 22.409 1.00 85.74 72 GLY A O 1
ATOM 540 N N . ILE A 1 73 ? -42.778 7.292 20.848 1.00 80.22 73 ILE A N 1
ATOM 541 C CA . ILE A 1 73 ? -44.096 7.927 21.165 1.00 81.58 73 ILE A CA 1
ATOM 542 C C . ILE A 1 73 ? -45.212 7.829 20.109 1.00 75.83 73 ILE A C 1
ATOM 543 O O . ILE A 1 73 ? -46.335 8.265 20.391 1.00 66.19 73 ILE A O 1
ATOM 548 N N . THR A 1 74 ? -44.903 7.297 18.916 1.00 78.63 74 THR A N 1
ATOM 549 C CA . THR A 1 74 ? -45.917 6.806 17.942 1.00 83.19 74 THR A CA 1
ATOM 550 C C . THR A 1 74 ? -45.792 5.304 17.789 1.00 83.33 74 THR A C 1
ATOM 551 O O . THR A 1 74 ? -44.776 4.738 18.172 1.00 104.02 74 THR A O 1
ATOM 555 N N . LEU A 1 75 ? -46.723 4.667 17.097 1.00 72.44 75 LEU A N 1
ATOM 556 C CA . LEU A 1 75 ? -46.678 3.222 16.951 1.00 70.48 75 LEU A CA 1
ATOM 557 C C . LEU A 1 75 ? -45.432 2.674 16.196 1.00 78.41 75 LEU A C 1
ATOM 558 O O . LEU A 1 75 ? -45.225 1.463 16.155 1.00 87.65 75 LEU A O 1
ATOM 563 N N . ALA A 1 76 ? -44.619 3.552 15.604 1.00 80.76 76 ALA A N 1
ATOM 564 C CA . ALA A 1 76 ? -43.329 3.182 15.004 1.00 82.77 76 ALA A CA 1
ATOM 565 C C . ALA A 1 76 ? -42.216 3.016 16.017 1.00 86.83 76 ALA A C 1
ATOM 566 O O . ALA A 1 76 ? -42.196 3.716 17.035 1.00 80.61 76 ALA A O 1
ATOM 568 N N . ASP A 1 77 ? -41.247 2.157 15.665 1.00 95.79 77 ASP A N 1
ATOM 569 C CA . ASP A 1 77 ? -40.117 1.790 16.533 1.00 97.55 77 ASP A CA 1
ATOM 570 C C . ASP A 1 77 ? -38.715 2.208 16.027 1.00 98.52 77 ASP A C 1
ATOM 571 O O . ASP A 1 77 ? -38.540 2.641 14.897 1.00 91.16 77 ASP A O 1
ATOM 576 N N . PHE A 1 78 ? -37.727 2.082 16.908 1.00 112.89 78 PHE A N 1
ATOM 577 C CA . PHE A 1 78 ? -36.285 2.230 16.565 1.00 131.42 78 PHE A CA 1
ATOM 578 C C . PHE A 1 78 ? -35.790 1.432 15.332 1.00 136.54 78 PHE A C 1
ATOM 579 O O . PHE A 1 78 ? -34.810 1.826 14.681 1.00 128.85 78 PHE A O 1
ATOM 587 N N . ILE A 1 79 ? -36.465 0.313 15.051 1.00 153.62 79 ILE A N 1
ATOM 588 C CA . ILE A 1 79 ? -36.286 -0.547 13.857 1.00 164.14 79 ILE A CA 1
ATOM 589 C C . ILE A 1 79 ? -34.854 -0.863 13.357 1.00 170.58 79 ILE A C 1
ATOM 590 O O . ILE A 1 79 ? -34.654 -1.075 12.159 1.00 179.80 79 ILE A O 1
ATOM 595 N N . GLU A 1 80 ? -33.871 -0.926 14.255 1.00 167.87 80 GLU A N 1
ATOM 596 C CA . GLU A 1 80 ? -32.510 -1.301 13.845 1.00 178.07 80 GLU A CA 1
ATOM 597 C C . GLU A 1 80 ? -31.656 -1.771 15.014 1.00 180.81 80 GLU A C 1
ATOM 598 O O . GLU A 1 80 ? -31.810 -1.296 16.142 1.00 177.29 80 GLU A O 1
ATOM 604 N N . ASN A 1 81 ? -30.760 -2.712 14.709 1.00 181.52 81 ASN A N 1
ATOM 605 C CA . ASN A 1 81 ? -29.786 -3.242 15.659 1.00 180.74 81 ASN A CA 1
ATOM 606 C C . ASN A 1 81 ? -28.483 -2.427 15.615 1.00 185.95 81 ASN A C 1
ATOM 607 O O . ASN A 1 81 ? -27.894 -2.244 14.547 1.00 180.94 81 ASN A O 1
ATOM 612 N N . ASN A 1 82 ? -28.086 -1.907 16.778 1.00 188.08 82 ASN A N 1
ATOM 613 C CA . ASN A 1 82 ? -26.688 -1.544 17.094 1.00 186.28 82 ASN A CA 1
ATOM 614 C C . ASN A 1 82 ? -26.013 -0.450 16.180 1.00 187.65 82 ASN A C 1
ATOM 615 O O . ASN A 1 82 ? -26.345 0.726 16.365 1.00 190.07 82 ASN A O 1
ATOM 620 N N . PRO A 1 83 ? -25.082 -0.786 15.231 1.00 189.29 83 PRO A N 1
ATOM 621 C CA . PRO A 1 83 ? -24.517 0.354 14.471 1.00 189.63 83 PRO A CA 1
ATOM 622 C C . PRO A 1 83 ? -25.235 0.736 13.149 1.00 197.38 83 PRO A C 1
ATOM 623 O O . PRO A 1 83 ? -24.738 0.443 12.053 1.00 190.01 83 PRO A O 1
ATOM 627 N N . THR A 1 84 ? -26.412 1.351 13.271 1.00 206.40 84 THR A N 1
ATOM 628 C CA . THR A 1 84 ? -26.924 2.308 12.265 1.00 200.54 84 THR A CA 1
ATOM 629 C C . THR A 1 84 ? -27.488 3.532 13.024 1.00 206.29 84 THR A C 1
ATOM 630 O O . THR A 1 84 ? -28.536 4.078 12.661 1.00 213.52 84 THR A O 1
ATOM 634 N N . ASP A 1 85 ? -26.788 3.910 14.103 1.00 196.75 85 ASP A N 1
ATOM 635 C CA . ASP A 1 85 ? -26.943 5.193 14.811 1.00 190.20 85 ASP A CA 1
ATOM 636 C C . ASP A 1 85 ? -28.401 5.702 15.013 1.00 192.96 85 ASP A C 1
ATOM 637 O O . ASP A 1 85 ? -29.020 5.365 16.031 1.00 189.50 85 ASP A O 1
ATOM 642 N N . VAL A 1 86 ? -28.923 6.481 14.049 1.00 184.03 86 VAL A N 1
ATOM 643 C CA . VAL A 1 86 ? -30.278 7.096 14.066 1.00 178.50 86 VAL A CA 1
ATOM 644 C C . VAL A 1 86 ? -30.641 7.713 15.456 1.00 182.73 86 VAL A C 1
ATOM 645 O O . VAL A 1 86 ? -29.801 8.431 16.004 1.00 184.33 86 VAL A O 1
ATOM 649 N N . ARG A 1 87 ? -31.841 7.478 16.007 1.00 177.06 87 ARG A N 1
ATOM 650 C CA . ARG A 1 87 ? -32.222 7.916 17.369 1.00 166.76 87 ARG A CA 1
ATOM 651 C C . ARG A 1 87 ? -32.146 9.445 17.576 1.00 159.64 87 ARG A C 1
ATOM 652 O O . ARG A 1 87 ? -31.102 9.999 17.941 1.00 147.97 87 ARG A O 1
ATOM 660 N N . MET A 1 88 ? -33.280 10.105 17.342 1.00 148.56 88 MET A N 1
ATOM 661 C CA . MET A 1 88 ? -33.385 11.562 17.328 1.00 131.22 88 MET A CA 1
ATOM 662 C C . MET A 1 88 ? -34.134 11.966 18.599 1.00 127.01 88 MET A C 1
ATOM 663 O O . MET A 1 88 ? -35.322 11.666 18.709 1.00 123.03 88 MET A O 1
ATOM 668 N N . PRO A 1 89 ? -33.449 12.634 19.565 1.00 131.26 89 PRO A N 1
ATOM 669 C CA . PRO A 1 89 ? -33.912 12.682 20.984 1.00 128.79 89 PRO A CA 1
ATOM 670 C C . PRO A 1 89 ? -35.352 13.176 21.323 1.00 120.78 89 PRO A C 1
ATOM 671 O O . PRO A 1 89 ? -36.138 12.348 21.781 1.00 136.13 89 PRO A O 1
ATOM 675 N N . MET A 1 90 ? -35.679 14.465 21.124 1.00 106.41 90 MET A N 1
ATOM 676 C CA . MET A 1 90 ? -37.036 15.055 21.380 1.00 101.47 90 MET A CA 1
ATOM 677 C C . MET A 1 90 ? -37.516 15.028 22.826 1.00 100.69 90 MET A C 1
ATOM 678 O O . MET A 1 90 ? -37.825 13.952 23.347 1.00 107.57 90 MET A O 1
ATOM 683 N N . PHE A 1 91 ? -37.694 16.187 23.452 1.00 91.07 91 PHE A N 1
ATOM 684 C CA . PHE A 1 91 ? -38.251 16.191 24.824 1.00 87.31 91 PHE A CA 1
ATOM 685 C C . PHE A 1 91 ? -39.717 15.736 24.993 1.00 83.51 91 PHE A C 1
ATOM 686 O O . PHE A 1 91 ? -40.170 15.560 26.113 1.00 84.57 91 PHE A O 1
ATOM 694 N N . ILE A 1 92 ? -40.446 15.514 23.904 1.00 81.49 92 ILE A N 1
ATOM 695 C CA . ILE A 1 92 ? -41.705 14.772 23.979 1.00 80.93 92 ILE A CA 1
ATOM 696 C C . ILE A 1 92 ? -41.437 13.285 24.214 1.00 84.70 92 ILE A C 1
ATOM 697 O O . ILE A 1 92 ? -42.309 12.566 24.729 1.00 89.23 92 ILE A O 1
ATOM 702 N N . ALA A 1 93 ? -40.248 12.827 23.810 1.00 85.22 93 ALA A N 1
ATOM 703 C CA . ALA A 1 93 ? -39.813 11.441 24.020 1.00 90.81 93 ALA A CA 1
ATOM 704 C C . ALA A 1 93 ? -38.836 11.323 25.198 1.00 90.94 93 ALA A C 1
ATOM 705 O O . ALA A 1 93 ? -37.753 10.750 25.079 1.00 97.83 93 ALA A O 1
ATOM 707 N N . MET A 1 94 ? -39.225 11.871 26.338 1.00 88.44 94 MET A N 1
ATOM 708 C CA . MET A 1 94 ? -38.361 11.887 27.514 1.00 95.76 94 MET A CA 1
ATOM 709 C C . MET A 1 94 ? -39.221 11.718 28.776 1.00 104.32 94 MET A C 1
ATOM 710 O O . MET A 1 94 ? -40.456 11.696 28.705 1.00 107.57 94 MET A O 1
ATOM 715 N N . ASP A 1 95 ? -38.555 11.599 29.920 1.00 106.27 95 ASP A N 1
ATOM 716 C CA . ASP A 1 95 ? -39.173 11.117 31.141 1.00 110.54 95 ASP A CA 1
ATOM 717 C C . ASP A 1 95 ? -38.484 11.740 32.359 1.00 121.82 95 ASP A C 1
ATOM 718 O O . ASP A 1 95 ? -37.774 12.742 32.242 1.00 124.41 95 ASP A O 1
ATOM 723 N N . ARG A 1 96 ? -38.750 11.149 33.527 1.00 138.34 96 ARG A N 1
ATOM 724 C CA . ARG A 1 96 ? -37.883 11.224 34.708 1.00 128.82 96 ARG A CA 1
ATOM 725 C C . ARG A 1 96 ? -37.700 12.699 35.056 1.00 106.35 96 ARG A C 1
ATOM 726 O O . ARG A 1 96 ? -38.719 13.367 35.264 1.00 89.35 96 ARG A O 1
ATOM 734 N N . PRO A 1 97 ? -36.454 13.226 35.110 1.00 102.27 97 PRO A N 1
ATOM 735 C CA . PRO A 1 97 ? -36.446 14.684 35.272 1.00 106.48 97 PRO A CA 1
ATOM 736 C C . PRO A 1 97 ? -36.147 15.470 33.978 1.00 103.04 97 PRO A C 1
ATOM 737 O O . PRO A 1 97 ? -36.588 16.619 33.862 1.00 99.25 97 PRO A O 1
ATOM 741 N N . LYS A 1 98 ? -35.431 14.855 33.024 1.00 98.38 98 LYS A N 1
ATOM 742 C CA . LYS A 1 98 ? -34.844 15.568 31.877 1.00 92.51 98 LYS A CA 1
ATOM 743 C C . LYS A 1 98 ? -35.920 16.256 31.062 1.00 90.45 98 LYS A C 1
ATOM 744 O O . LYS A 1 98 ? -35.744 17.403 30.619 1.00 86.48 98 LYS A O 1
ATOM 750 N N . HIS A 1 99 ? -37.024 15.533 30.884 1.00 87.14 99 HIS A N 1
ATOM 751 C CA . HIS A 1 99 ? -38.247 16.067 30.296 1.00 88.37 99 HIS A CA 1
ATOM 752 C C . HIS A 1 99 ? -38.692 17.396 30.885 1.00 88.47 99 HIS A C 1
ATOM 753 O O . HIS A 1 99 ? -39.053 18.309 30.146 1.00 87.37 99 HIS A O 1
ATOM 760 N N . THR A 1 100 ? -38.728 17.487 32.210 1.00 93.74 100 THR A N 1
ATOM 761 C CA . THR A 1 100 ? -39.124 18.749 32.851 1.00 101.60 100 THR A CA 1
ATOM 762 C C . THR A 1 100 ? -38.025 19.807 32.725 1.00 102.19 100 THR A C 1
ATOM 763 O O . THR A 1 100 ? -38.326 21.002 32.724 1.00 103.44 100 THR A O 1
ATOM 767 N N . GLY A 1 101 ? -36.770 19.364 32.611 1.00 98.64 101 GLY A N 1
ATOM 768 C CA . GLY A 1 101 ? -35.665 20.243 32.262 1.00 94.11 101 GLY A CA 1
ATOM 769 C C . GLY A 1 101 ? -35.923 21.025 30.983 1.00 88.14 101 GLY A C 1
ATOM 770 O O . GLY A 1 101 ? -35.856 22.258 30.962 1.00 87.42 101 GLY A O 1
ATOM 771 N N . GLN A 1 102 ? -36.248 20.309 29.921 1.00 81.49 102 GLN A N 1
ATOM 772 C CA . GLN A 1 102 ? -36.272 20.908 28.587 1.00 81.30 102 GLN A CA 1
ATOM 773 C C . GLN A 1 102 ? -37.604 21.576 28.272 1.00 77.19 102 GLN A C 1
ATOM 774 O O . GLN A 1 102 ? -37.651 22.516 27.492 1.00 85.24 102 GLN A O 1
ATOM 780 N N . ARG A 1 103 ? -38.682 21.109 28.890 1.00 76.91 103 ARG A N 1
ATOM 781 C CA . ARG A 1 103 ? -39.990 21.745 28.743 1.00 77.83 103 ARG A CA 1
ATOM 782 C C . ARG A 1 103 ? -39.985 23.157 29.348 1.00 84.28 103 ARG A C 1
ATOM 783 O O . ARG A 1 103 ? -40.555 24.098 28.794 1.00 78.89 103 ARG A O 1
ATOM 791 N N . ARG A 1 104 ? -39.319 23.279 30.491 1.00 101.35 104 ARG A N 1
ATOM 792 C CA . ARG A 1 104 ? -38.948 24.578 31.093 1.00 104.03 104 ARG A CA 1
ATOM 793 C C . ARG A 1 104 ? -38.361 25.575 30.069 1.00 95.62 104 ARG A C 1
ATOM 794 O O . ARG A 1 104 ? -38.731 26.744 30.051 1.00 85.61 104 ARG A O 1
ATOM 802 N N . THR A 1 105 ? -37.451 25.100 29.222 1.00 90.74 105 THR A N 1
ATOM 803 C CA . THR A 1 105 ? -36.671 25.983 28.363 1.00 92.81 105 THR A CA 1
ATOM 804 C C . THR A 1 105 ? -37.344 26.366 27.056 1.00 96.26 105 THR A C 1
ATOM 805 O O . THR A 1 105 ? -36.721 27.076 26.267 1.00 100.66 105 THR A O 1
ATOM 809 N N . VAL A 1 106 ? -38.560 25.871 26.790 1.00 90.30 106 VAL A N 1
ATOM 810 C CA . VAL A 1 106 ? -39.389 26.413 25.682 1.00 87.84 106 VAL A CA 1
ATOM 811 C C . VAL A 1 106 ? -40.729 27.013 26.116 1.00 86.03 106 VAL A C 1
ATOM 812 O O . VAL A 1 106 ? -41.304 27.814 25.391 1.00 82.50 106 VAL A O 1
ATOM 816 N N . ALA A 1 107 ? -41.237 26.611 27.274 1.00 86.26 107 ALA A N 1
ATOM 817 C CA . ALA A 1 107 ? -42.549 27.059 27.717 1.00 97.87 107 ALA A CA 1
ATOM 818 C C . ALA A 1 107 ? -42.711 28.595 27.790 1.00 104.83 107 ALA A C 1
ATOM 819 O O . ALA A 1 107 ? -43.798 29.114 27.503 1.00 109.39 107 ALA A O 1
ATOM 821 N N . PRO A 1 108 ? -41.644 29.329 28.152 1.00 105.17 108 PRO A N 1
ATOM 822 C CA . PRO A 1 108 ? -41.855 30.769 28.224 1.00 102.72 108 PRO A CA 1
ATOM 823 C C . PRO A 1 108 ? -42.202 31.462 26.904 1.00 93.47 108 PRO A C 1
ATOM 824 O O . PRO A 1 108 ? -42.681 32.600 26.948 1.00 92.95 108 PRO A O 1
ATOM 828 N N . ALA A 1 109 ? -42.016 30.791 25.762 1.00 82.43 109 ALA A N 1
ATOM 829 C CA . ALA A 1 109 ? -42.515 31.307 24.479 1.00 80.98 109 ALA A CA 1
ATOM 830 C C . ALA A 1 109 ? -44.033 31.416 24.432 1.00 84.12 109 ALA A C 1
ATOM 831 O O . ALA A 1 109 ? -44.546 32.174 23.605 1.00 87.84 109 ALA A O 1
ATOM 833 N N . PHE A 1 110 ? -44.731 30.656 25.296 1.00 82.53 110 PHE A N 1
ATOM 834 C CA . PHE A 1 110 ? -46.200 30.594 25.337 1.00 80.37 110 PHE A CA 1
ATOM 835 C C . PHE A 1 110 ? -46.809 31.112 26.651 1.00 78.34 110 PHE A C 1
ATOM 836 O O . PHE A 1 110 ? -47.901 30.692 27.035 1.00 87.95 110 PHE A O 1
ATOM 844 N N . THR A 1 111 ? -46.118 32.040 27.313 1.00 82.97 111 THR A N 1
ATOM 845 C CA . THR A 1 111 ? -46.668 32.778 28.458 1.00 92.25 111 THR A CA 1
ATOM 846 C C . THR A 1 111 ? -47.687 33.724 27.894 1.00 95.48 111 THR A C 1
ATOM 847 O O . THR A 1 111 ? -47.372 34.405 26.929 1.00 104.67 111 THR A O 1
ATOM 851 N N . PRO A 1 112 ? -48.883 33.832 28.510 1.00 107.54 112 PRO A N 1
ATOM 852 C CA . PRO A 1 112 ? -49.978 34.581 27.853 1.00 105.74 112 PRO A CA 1
ATOM 853 C C . PRO A 1 112 ? -49.633 36.043 27.469 1.00 103.74 112 PRO A C 1
ATOM 854 O O . PRO A 1 112 ? -50.274 36.593 26.573 1.00 110.28 112 PRO A O 1
ATOM 858 N N . SER A 1 113 ? -48.635 36.647 28.127 1.00 90.76 113 SER A N 1
ATOM 859 C CA . SER A 1 113 ? -48.099 37.955 27.732 1.00 88.31 113 SER A CA 1
ATOM 860 C C . SER A 1 113 ? -47.403 37.921 26.370 1.00 86.58 113 SER A C 1
ATOM 861 O O . SER A 1 113 ? -47.536 38.859 25.582 1.00 86.50 113 SER A O 1
ATOM 864 N N . GLU A 1 114 ? -46.647 36.853 26.108 1.00 85.40 114 GLU A N 1
ATOM 865 C CA . GLU A 1 114 ? -46.099 36.594 24.767 1.00 82.74 114 GLU A CA 1
ATOM 866 C C . GLU A 1 114 ? -47.158 36.415 23.702 1.00 81.67 114 GLU A C 1
ATOM 867 O O . GLU A 1 114 ? -46.936 36.792 22.551 1.00 82.23 114 GLU A O 1
ATOM 873 N N . MET A 1 115 ? -48.289 35.817 24.078 1.00 82.61 115 MET A N 1
ATOM 874 C CA . MET A 1 115 ? -49.452 35.729 23.195 1.00 81.42 115 MET A CA 1
ATOM 875 C C . MET A 1 115 ? -49.945 37.127 22.855 1.00 85.26 115 MET A C 1
ATOM 876 O O . MET A 1 115 ? -50.177 37.425 21.685 1.00 96.00 115 MET A O 1
ATOM 881 N N . VAL A 1 116 ? -50.073 37.989 23.862 1.00 87.78 116 VAL A N 1
ATOM 882 C CA . VAL A 1 116 ? -50.505 39.382 23.637 1.00 87.35 116 VAL A CA 1
ATOM 883 C C . VAL A 1 116 ? -49.536 40.124 22.696 1.00 86.60 116 VAL A C 1
ATOM 884 O O . VAL A 1 116 ? -49.987 40.801 21.756 1.00 87.34 116 VAL A O 1
ATOM 888 N N . ARG A 1 117 ? -48.231 39.959 22.929 1.00 84.06 117 ARG A N 1
ATOM 889 C CA . ARG A 1 117 ? -47.180 40.523 22.057 1.00 82.82 117 ARG A CA 1
ATOM 890 C C . ARG A 1 117 ? -47.349 40.080 20.591 1.00 83.73 117 ARG A C 1
ATOM 891 O O . ARG A 1 117 ? -47.401 40.917 19.683 1.00 82.56 117 ARG A O 1
ATOM 899 N N . MET A 1 118 ? -47.460 38.766 20.387 1.00 88.47 118 MET A N 1
ATOM 900 C CA . MET A 1 118 ? -47.679 38.173 19.051 1.00 94.17 118 MET A CA 1
ATOM 901 C C . MET A 1 118 ? -49.118 38.308 18.482 1.00 94.90 118 MET A C 1
ATOM 902 O O . MET A 1 118 ? -49.324 38.117 17.282 1.00 95.65 118 MET A O 1
ATOM 907 N N . SER A 1 119 ? -50.100 38.633 19.320 1.00 92.96 119 SER A N 1
ATOM 908 C CA . SER A 1 119 ? -51.486 38.832 18.869 1.00 93.03 119 SER A CA 1
ATOM 909 C C . SER A 1 119 ? -51.609 39.807 17.690 1.00 92.58 119 SER A C 1
ATOM 910 O O . SER A 1 119 ? -52.368 39.577 16.746 1.00 88.89 119 SER A O 1
ATOM 913 N N . ASP A 1 120 ? -50.839 40.885 17.752 1.00 98.34 120 ASP A N 1
ATOM 914 C CA . ASP A 1 120 ? -50.933 41.974 16.780 1.00 96.97 120 ASP A CA 1
ATOM 915 C C . ASP A 1 120 ? -50.312 41.640 15.430 1.00 82.84 120 ASP A C 1
ATOM 916 O O . ASP A 1 120 ? -50.878 41.960 14.392 1.00 74.52 120 ASP A O 1
ATOM 921 N N . ASN A 1 121 ? -49.160 40.991 15.439 1.00 74.53 121 ASN A N 1
ATOM 922 C CA . ASN A 1 121 ? -48.591 40.472 14.197 1.00 80.20 121 ASN A CA 1
ATOM 923 C C . ASN A 1 121 ? -49.494 39.404 13.585 1.00 74.46 121 ASN A C 1
ATOM 924 O O . ASN A 1 121 ? -49.801 39.481 12.385 1.00 66.72 121 ASN A O 1
ATOM 929 N N . ILE A 1 122 ? -49.930 38.430 14.402 1.00 68.06 122 ILE A N 1
ATOM 930 C CA . ILE A 1 122 ? -50.746 37.313 13.902 1.00 67.13 122 ILE A CA 1
ATOM 931 C C . ILE A 1 122 ? -51.925 37.897 13.181 1.00 63.75 122 ILE A C 1
ATOM 932 O O . ILE A 1 122 ? -52.151 37.572 12.022 1.00 61.68 122 ILE A O 1
ATOM 937 N N . ARG A 1 123 ? -52.651 38.773 13.858 1.00 65.08 123 ARG A N 1
ATOM 938 C CA . ARG A 1 123 ? -53.740 39.501 13.216 1.00 76.21 123 ARG A CA 1
ATOM 939 C C . ARG A 1 123 ? -53.401 40.161 11.823 1.00 76.51 123 ARG A C 1
ATOM 940 O O . ARG A 1 123 ? -54.222 40.083 10.891 1.00 64.02 123 ARG A O 1
ATOM 948 N N . MET A 1 124 ? -52.222 40.779 11.665 1.00 80.81 124 MET A N 1
ATOM 949 C CA . MET A 1 124 ? -51.879 41.442 10.381 1.00 88.13 124 MET A CA 1
ATOM 950 C C . MET A 1 124 ? -51.775 40.415 9.289 1.00 77.73 124 MET A C 1
ATOM 951 O O . MET A 1 124 ? -52.312 40.616 8.210 1.00 75.02 124 MET A O 1
ATOM 956 N N . ARG A 1 125 ? -51.098 39.312 9.578 1.00 74.51 125 ARG A N 1
ATOM 957 C CA . ARG A 1 125 ? -50.918 38.257 8.582 1.00 80.16 125 ARG A CA 1
ATOM 958 C C . ARG A 1 125 ? -52.201 37.498 8.281 1.00 73.11 125 ARG A C 1
ATOM 959 O O . ARG A 1 125 ? -52.458 37.178 7.130 1.00 83.12 125 ARG A O 1
ATOM 967 N N . THR A 1 126 ? -53.004 37.212 9.293 1.00 66.00 126 THR A N 1
ATOM 968 C CA . THR A 1 126 ? -54.321 36.638 9.039 1.00 73.91 126 THR A CA 1
ATOM 969 C C . THR A 1 126 ? -55.172 37.588 8.195 1.00 72.45 126 THR A C 1
ATOM 970 O O . THR A 1 126 ? -55.736 37.154 7.193 1.00 71.92 126 THR A O 1
ATOM 974 N N . ALA A 1 127 ? -55.232 38.870 8.568 1.00 74.29 127 ALA A N 1
ATOM 975 C CA . ALA A 1 127 ? -55.902 39.900 7.732 1.00 77.54 127 ALA A CA 1
ATOM 976 C C . ALA A 1 127 ? -55.388 39.909 6.278 1.00 82.50 127 ALA A C 1
ATOM 977 O O . ALA A 1 127 ? -56.166 39.693 5.324 1.00 72.38 127 ALA A O 1
ATOM 979 N N . GLU A 1 128 ? -54.070 40.120 6.155 1.00 82.54 128 GLU A N 1
ATOM 980 C CA . GLU A 1 128 ? -53.350 40.225 4.877 1.00 77.82 128 GLU A CA 1
ATOM 981 C C . GLU A 1 128 ? -53.606 39.028 3.959 1.00 69.05 128 GLU A C 1
ATOM 982 O O . GLU A 1 128 ? -53.794 39.207 2.757 1.00 64.42 128 GLU A O 1
ATOM 988 N N . VAL A 1 129 ? -53.652 37.825 4.526 1.00 64.97 129 VAL A N 1
ATOM 989 C CA . VAL A 1 129 ? -53.977 36.624 3.748 1.00 69.97 129 VAL A CA 1
ATOM 990 C C . VAL A 1 129 ? -55.389 36.696 3.222 1.00 73.59 129 VAL A C 1
ATOM 991 O O . VAL A 1 129 ? -55.599 36.543 2.024 1.00 78.31 129 VAL A O 1
ATOM 995 N N . LEU A 1 130 ? -56.343 36.931 4.119 1.00 74.95 130 LEU A N 1
ATOM 996 C CA . LEU A 1 130 ? -57.771 36.922 3.764 1.00 79.54 130 LEU A CA 1
ATOM 997 C C . LEU A 1 130 ? -58.194 37.994 2.737 1.00 85.53 130 LEU A C 1
ATOM 998 O O . LEU A 1 130 ? -59.196 37.830 2.024 1.00 87.16 130 LEU A O 1
ATOM 1003 N N . ASP A 1 131 ? -57.425 39.075 2.654 1.00 87.23 131 ASP A N 1
ATOM 1004 C CA . ASP A 1 131 ? -57.656 40.107 1.650 1.00 85.76 131 ASP A CA 1
ATOM 1005 C C . ASP A 1 131 ? -57.092 39.738 0.278 1.00 89.80 131 ASP A C 1
ATOM 1006 O O . ASP A 1 131 ? -57.573 40.246 -0.733 1.00 100.87 131 ASP A O 1
ATOM 1011 N N . SER A 1 132 ? -56.087 38.861 0.227 1.00 86.18 132 SER A N 1
ATOM 1012 C CA . SER A 1 132 ? -55.619 38.314 -1.055 1.00 79.30 132 SER A CA 1
ATOM 1013 C C . SER A 1 132 ? -56.689 37.428 -1.683 1.00 75.67 132 SER A C 1
ATOM 1014 O O . SER A 1 132 ? -56.699 37.241 -2.888 1.00 84.79 132 SER A O 1
ATOM 1017 N N . LEU A 1 133 ? -57.584 36.885 -0.869 1.00 72.50 133 LEU A N 1
ATOM 1018 C CA . LEU A 1 133 ? -58.584 35.944 -1.349 1.00 73.75 133 LEU A CA 1
ATOM 1019 C C . LEU A 1 133 ? -59.680 36.631 -2.146 1.00 75.13 133 LEU A C 1
ATOM 1020 O O . LEU A 1 133 ? -60.171 37.701 -1.762 1.00 70.66 133 LEU A O 1
ATOM 1025 N N . GLU A 1 134 ? -60.072 35.976 -3.235 1.00 78.73 134 GLU A N 1
ATOM 1026 C CA . GLU A 1 134 ? -61.172 36.422 -4.071 1.00 83.95 134 GLU A CA 1
ATOM 1027 C C . GLU A 1 134 ? -62.357 35.493 -3.894 1.00 80.45 134 GLU A C 1
ATOM 1028 O O . GLU A 1 134 ? -62.220 34.332 -3.468 1.00 69.71 134 GLU A O 1
ATOM 1034 N N . TRP A 1 135 ? -63.517 36.023 -4.283 1.00 81.11 135 TRP A N 1
ATOM 1035 C CA . TRP A 1 135 ? -64.808 35.468 -3.911 1.00 75.02 135 TRP A CA 1
ATOM 1036 C C . TRP A 1 135 ? -65.421 34.641 -5.009 1.00 69.88 135 TRP A C 1
ATOM 1037 O O . TRP A 1 135 ? -65.335 34.946 -6.187 1.00 64.62 135 TRP A O 1
ATOM 1048 N N . ASN A 1 136 ? -66.003 33.542 -4.587 1.00 75.38 136 ASN A N 1
ATOM 1049 C CA . ASN A 1 136 ? -66.683 32.599 -5.451 1.00 77.83 136 ASN A CA 1
ATOM 1050 C C . ASN A 1 136 ? -65.812 31.863 -6.471 1.00 78.33 136 ASN A C 1
ATOM 1051 O O . ASN A 1 136 ? -66.181 30.749 -6.833 1.00 76.00 136 ASN A O 1
ATOM 1056 N N . THR A 1 137 ? -64.682 32.442 -6.906 1.00 79.42 137 THR A N 1
ATOM 1057 C CA . THR A 1 137 ? -63.641 31.668 -7.613 1.00 85.93 137 THR A CA 1
ATOM 1058 C C . THR A 1 137 ? -63.160 30.549 -6.700 1.00 83.84 137 THR A C 1
ATOM 1059 O O . THR A 1 137 ? -62.843 30.823 -5.535 1.00 86.75 137 THR A O 1
ATOM 1063 N N . PRO A 1 138 ? -63.164 29.287 -7.196 1.00 82.92 138 PRO A N 1
ATOM 1064 C CA . 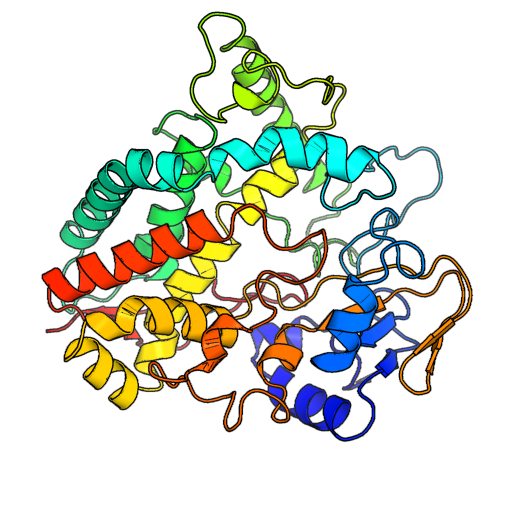PRO A 1 138 ? -62.545 28.209 -6.436 1.00 83.65 138 PRO A CA 1
ATOM 1065 C C . PRO A 1 138 ? -61.029 28.302 -6.305 1.00 88.12 138 PRO A C 1
ATOM 1066 O O . PRO A 1 138 ? -60.365 29.044 -7.041 1.00 88.19 138 PRO A O 1
ATOM 1070 N N . PHE A 1 139 ? -60.527 27.535 -5.338 1.00 92.26 139 PHE A N 1
ATOM 1071 C CA . PHE A 1 139 ? -59.126 27.531 -4.904 1.00 85.21 139 PHE A CA 1
ATOM 1072 C C . PHE A 1 139 ? -58.934 26.461 -3.809 1.00 88.38 139 PHE A C 1
ATOM 1073 O O . PHE A 1 139 ? -59.876 25.687 -3.481 1.00 75.28 139 PHE A O 1
ATOM 1081 N N . ASP A 1 140 ? -57.712 26.404 -3.277 1.00 90.04 140 ASP A N 1
ATOM 1082 C CA . ASP A 1 140 ? -57.343 25.393 -2.302 1.00 93.91 140 ASP A CA 1
ATOM 1083 C C . ASP A 1 140 ? -57.241 26.062 -0.949 1.00 88.90 140 ASP A C 1
ATOM 1084 O O . ASP A 1 140 ? -56.329 26.849 -0.717 1.00 84.34 140 ASP A O 1
ATOM 1089 N N . TRP A 1 141 ? -58.177 25.729 -0.060 1.00 89.66 141 TRP A N 1
ATOM 1090 C CA . TRP A 1 141 ? -58.164 26.241 1.315 1.00 82.51 141 TRP A CA 1
ATOM 1091 C C . TRP A 1 141 ? -56.875 25.838 2.040 1.00 75.90 141 TRP A C 1
ATOM 1092 O O . TRP A 1 141 ? -56.331 26.610 2.841 1.00 71.53 141 TRP A O 1
ATOM 1103 N N . VAL A 1 142 ? -56.377 24.646 1.731 1.00 70.79 142 VAL A N 1
ATOM 1104 C CA . VAL A 1 142 ? -55.248 24.100 2.454 1.00 69.42 142 VAL A CA 1
ATOM 1105 C C . VAL A 1 142 ? -54.036 24.945 2.159 1.00 69.64 142 VAL A C 1
ATOM 1106 O O . VAL A 1 142 ? -53.490 25.569 3.052 1.00 71.08 142 VAL A O 1
ATOM 1110 N N . ASP A 1 143 ? -53.660 25.005 0.892 1.00 75.86 143 ASP A N 1
ATOM 1111 C CA . ASP A 1 143 ? -52.465 25.731 0.467 1.00 80.98 143 ASP A CA 1
ATOM 1112 C C . ASP A 1 143 ? -52.578 27.261 0.601 1.00 77.86 143 ASP A C 1
ATOM 1113 O O . ASP A 1 143 ? -51.674 27.917 1.151 1.00 74.91 143 ASP A O 1
ATOM 1118 N N . THR A 1 144 ? -53.675 27.830 0.104 1.00 77.16 144 THR A N 1
ATOM 1119 C CA . THR A 1 144 ? -53.806 29.288 0.090 1.00 73.32 144 THR A CA 1
ATOM 1120 C C . THR A 1 144 ? -54.036 29.866 1.489 1.00 69.92 144 THR A C 1
ATOM 1121 O O . THR A 1 144 ? -53.536 30.958 1.759 1.00 80.71 144 THR A O 1
ATOM 1125 N N . VAL A 1 145 ? -54.708 29.137 2.387 1.00 62.60 145 VAL A N 1
ATOM 1126 C CA . VAL A 1 145 ? -54.858 29.601 3.804 1.00 64.17 145 VAL A CA 1
ATOM 1127 C C . VAL A 1 145 ? -54.143 28.729 4.880 1.00 60.35 145 VAL A C 1
ATOM 1128 O O . VAL A 1 145 ? -53.196 29.179 5.555 1.00 49.87 145 VAL A O 1
ATOM 1132 N N . SER A 1 146 ? -54.618 27.497 5.051 1.00 56.93 146 SER A N 1
ATOM 1133 C CA . SER A 1 146 ? -54.220 26.687 6.187 1.00 59.03 146 SER A CA 1
ATOM 1134 C C . SER A 1 146 ? -52.703 26.476 6.256 1.00 60.40 146 SER A C 1
ATOM 1135 O O . SER A 1 146 ? -52.123 26.556 7.326 1.00 62.83 146 SER A O 1
ATOM 1138 N N . VAL A 1 147 ? -52.063 26.224 5.126 1.00 56.51 147 VAL A N 1
ATOM 1139 C CA . VAL A 1 147 ? -50.631 26.081 5.116 1.00 63.36 147 VAL A CA 1
ATOM 1140 C C . VAL A 1 147 ? -50.064 27.478 5.217 1.00 66.00 147 VAL A C 1
ATOM 1141 O O . VAL A 1 147 ? -49.370 27.795 6.169 1.00 76.19 147 VAL A O 1
ATOM 1145 N N . GLU A 1 148 ? -50.389 28.321 4.244 1.00 68.42 148 GLU A N 1
ATOM 1146 C CA . GLU A 1 148 ? -49.724 29.617 4.110 1.00 77.80 148 GLU A CA 1
ATOM 1147 C C . GLU A 1 148 ? -49.621 30.342 5.481 1.00 76.30 148 GLU A C 1
ATOM 1148 O O . GLU A 1 148 ? -48.550 30.806 5.836 1.00 72.29 148 GLU A O 1
ATOM 1154 N N . LEU A 1 149 ? -50.699 30.363 6.270 1.00 75.76 149 LEU A N 1
ATOM 1155 C CA . LEU A 1 149 ? -50.674 31.041 7.565 1.00 75.64 149 LEU A CA 1
ATOM 1156 C C . LEU A 1 149 ? -49.720 30.288 8.483 1.00 74.76 149 LEU A C 1
ATOM 1157 O O . LEU A 1 149 ? -48.543 30.599 8.523 1.00 76.24 149 LEU A O 1
ATOM 1162 N N . THR A 1 150 ? -50.230 29.316 9.219 1.00 71.64 150 THR A N 1
ATOM 1163 C CA . THR A 1 150 ? -49.450 28.251 9.837 1.00 69.78 150 THR A CA 1
ATOM 1164 C C . THR A 1 150 ? -47.898 28.253 9.690 1.00 72.25 150 THR A C 1
ATOM 1165 O O . THR A 1 150 ? -47.175 28.251 10.694 1.00 68.28 150 THR A O 1
ATOM 1169 N N . THR A 1 151 ? -47.399 28.221 8.456 1.00 76.56 151 THR A N 1
ATOM 1170 C CA . THR A 1 151 ? -45.952 28.154 8.212 1.00 81.63 151 THR A CA 1
ATOM 1171 C C . THR A 1 151 ? -45.304 29.517 8.409 1.00 82.09 151 THR A C 1
ATOM 1172 O O . THR A 1 151 ? -44.147 29.602 8.805 1.00 86.95 151 THR A O 1
ATOM 1176 N N . GLN A 1 152 ? -46.042 30.583 8.115 1.00 80.81 152 GLN A N 1
ATOM 1177 C CA . GLN A 1 152 ? -45.627 31.912 8.530 1.00 82.43 152 GLN A CA 1
ATOM 1178 C C . GLN A 1 152 ? -45.329 31.889 10.039 1.00 85.67 152 GLN A C 1
ATOM 1179 O O . GLN A 1 152 ? -44.209 32.186 10.469 1.00 78.32 152 GLN A O 1
ATOM 1185 N N . MET A 1 153 ? -46.322 31.485 10.829 1.00 90.43 153 MET A N 1
ATOM 1186 C CA . MET A 1 153 ? -46.184 31.473 12.279 1.00 87.62 153 MET A CA 1
ATOM 1187 C C . MET A 1 153 ? -44.915 30.751 12.739 1.00 91.34 153 MET A C 1
ATOM 1188 O O . MET A 1 153 ? -44.193 31.276 13.590 1.00 86.33 153 MET A O 1
ATOM 1193 N N . LEU A 1 154 ? -44.661 29.556 12.186 1.00 93.93 154 LEU A N 1
ATOM 1194 C CA . LEU A 1 154 ? -43.445 28.777 12.505 1.00 92.66 154 LEU A CA 1
ATOM 1195 C C . LEU A 1 154 ? -42.149 29.472 12.049 1.00 97.39 154 LEU A C 1
ATOM 1196 O O . LEU A 1 154 ? -41.094 29.282 12.673 1.00 101.92 154 LEU A O 1
ATOM 1201 N N . ALA A 1 155 ? -42.230 30.253 10.963 1.00 94.13 155 ALA A N 1
ATOM 1202 C CA . ALA A 1 155 ? -41.112 31.107 10.515 1.00 86.81 155 ALA A CA 1
ATOM 1203 C C . ALA A 1 155 ? -40.729 32.202 11.528 1.00 84.19 155 ALA A C 1
ATOM 1204 O O . ALA A 1 155 ? -39.564 32.567 11.600 1.00 92.53 155 ALA A O 1
ATOM 1206 N N . ILE A 1 156 ? -41.704 32.716 12.279 1.00 75.73 156 ILE A N 1
ATOM 1207 C CA . ILE A 1 156 ? -41.476 33.695 13.346 1.00 81.57 156 ILE A CA 1
ATOM 1208 C C . ILE A 1 156 ? -41.009 33.038 14.649 1.00 88.99 156 ILE A C 1
ATOM 1209 O O . ILE A 1 156 ? -40.328 33.686 15.453 1.00 97.96 156 ILE A O 1
ATOM 1214 N N . LEU A 1 157 ? -41.392 31.780 14.874 1.00 88.96 157 LEU A N 1
ATOM 1215 C CA . LEU A 1 157 ? -41.025 31.062 16.103 1.00 92.35 157 LEU A CA 1
ATOM 1216 C C . LEU A 1 157 ? -39.606 30.553 16.054 1.00 90.47 157 LEU A C 1
ATOM 1217 O O . LEU A 1 157 ? -38.944 30.508 17.074 1.00 94.76 157 LEU A O 1
ATOM 1222 N N . PHE A 1 158 ? -39.156 30.116 14.885 1.00 85.69 158 PHE A N 1
ATOM 1223 C CA . PHE A 1 158 ? -37.736 30.103 14.600 1.00 92.65 158 PHE A CA 1
ATOM 1224 C C . PHE A 1 158 ? -37.513 31.469 13.968 1.00 108.60 158 PHE A C 1
ATOM 1225 O O . PHE A 1 158 ? -38.253 32.402 14.253 1.00 121.75 158 PHE A O 1
ATOM 1233 N N . ASP A 1 159 ? -36.486 31.639 13.157 1.00 118.85 159 ASP A N 1
ATOM 1234 C CA . ASP A 1 159 ? -36.472 32.778 12.243 1.00 121.13 159 ASP A CA 1
ATOM 1235 C C . ASP A 1 159 ? -35.917 32.216 10.977 1.00 123.39 159 ASP A C 1
ATOM 1236 O O . ASP A 1 159 ? -34.948 31.460 11.042 1.00 149.72 159 ASP A O 1
ATOM 1241 N N . PHE A 1 160 ? -36.533 32.505 9.836 1.00 115.33 160 PHE A N 1
ATOM 1242 C CA . PHE A 1 160 ? -35.954 32.003 8.584 1.00 124.06 160 PHE A CA 1
ATOM 1243 C C . PHE A 1 160 ? -35.033 32.882 7.696 1.00 130.83 160 PHE A C 1
ATOM 1244 O O . PHE A 1 160 ? -34.145 32.310 7.063 1.00 118.44 160 PHE A O 1
ATOM 1252 N N . PRO A 1 161 ? -35.213 34.206 7.585 1.00 150.10 161 PRO A N 1
ATOM 1253 C CA . PRO A 1 161 ? -36.490 34.871 7.766 1.00 150.27 161 PRO A CA 1
ATOM 1254 C C . PRO A 1 161 ? -37.358 34.607 6.539 1.00 140.84 161 PRO A C 1
ATOM 1255 O O . PRO A 1 161 ? -36.980 33.837 5.630 1.00 110.32 161 PRO A O 1
ATOM 1259 N N . TRP A 1 162 ? -38.523 35.239 6.560 1.00 133.55 162 TRP A N 1
ATOM 1260 C CA . TRP A 1 162 ? -39.527 35.162 5.517 1.00 121.41 162 TRP A CA 1
ATOM 1261 C C . TRP A 1 162 ? -39.185 34.337 4.284 1.00 119.42 162 TRP A C 1
ATOM 1262 O O . TRP A 1 162 ? -39.628 33.192 4.147 1.00 96.94 162 TRP A O 1
ATOM 1273 N N . GLU A 1 163 ? -38.357 34.903 3.413 1.00 122.39 163 GLU A N 1
ATOM 1274 C CA . GLU A 1 163 ? -38.315 34.441 2.040 1.00 119.20 163 GLU A CA 1
ATOM 1275 C C . GLU A 1 163 ? -37.728 33.027 2.080 1.00 117.90 163 GLU A C 1
ATOM 1276 O O . GLU A 1 163 ? -36.885 32.708 2.930 1.00 115.20 163 GLU A O 1
ATOM 1282 N N . GLU A 1 164 ? -38.244 32.178 1.197 1.00 116.47 164 GLU A N 1
ATOM 1283 C CA . GLU A 1 164 ? -38.116 30.712 1.284 1.00 122.87 164 GLU A CA 1
ATOM 1284 C C . GLU A 1 164 ? -38.433 30.071 2.678 1.00 112.30 164 GLU A C 1
ATOM 1285 O O . GLU A 1 164 ? -37.779 29.109 3.102 1.00 110.92 164 GLU A O 1
ATOM 1291 N N . ARG A 1 165 ? -39.473 30.565 3.357 1.00 100.21 165 ARG A N 1
ATOM 1292 C CA . ARG A 1 165 ? -39.987 29.842 4.542 1.00 97.02 165 ARG A CA 1
ATOM 1293 C C . ARG A 1 165 ? -40.762 28.577 4.236 1.00 87.49 165 ARG A C 1
ATOM 1294 O O . ARG A 1 165 ? -41.082 27.835 5.153 1.00 81.03 165 ARG A O 1
ATOM 1302 N N . ARG A 1 166 ? -41.064 28.311 2.969 1.00 93.36 166 ARG A N 1
ATOM 1303 C CA . ARG A 1 166 ? -41.669 27.016 2.597 1.00 101.34 166 ARG A CA 1
ATOM 1304 C C . ARG A 1 166 ? -40.786 25.790 2.931 1.00 97.52 166 ARG A C 1
ATOM 1305 O O . ARG A 1 166 ? -41.284 24.674 2.970 1.00 80.34 166 ARG A O 1
ATOM 1313 N N . LYS A 1 167 ? -39.487 25.990 3.159 1.00 107.53 167 LYS A N 1
ATOM 1314 C CA . LYS A 1 167 ? -38.635 24.922 3.715 1.00 112.58 167 LYS A CA 1
ATOM 1315 C C . LYS A 1 167 ? -39.263 24.242 4.957 1.00 109.48 167 LYS A C 1
ATOM 1316 O O . LYS A 1 167 ? -39.263 23.021 5.077 1.00 87.68 167 LYS A O 1
ATOM 1322 N N . LEU A 1 168 ? -39.829 25.042 5.856 1.00 113.33 168 LEU A N 1
ATOM 1323 C CA . LEU A 1 168 ? -40.426 24.527 7.088 1.00 108.12 168 LEU A CA 1
ATOM 1324 C C . LEU A 1 168 ? -41.533 23.503 6.807 1.00 114.45 168 LEU A C 1
ATOM 1325 O O . LEU A 1 168 ? -41.804 22.640 7.641 1.00 134.79 168 LEU A O 1
ATOM 1330 N N . THR A 1 169 ? -42.131 23.585 5.616 1.00 114.38 169 THR A N 1
ATOM 1331 C CA . THR A 1 169 ? -42.890 22.480 5.006 1.00 106.91 169 THR A CA 1
ATOM 1332 C C . THR A 1 169 ? -41.962 21.270 4.543 1.00 109.01 169 THR A C 1
ATOM 1333 O O . THR A 1 169 ? -42.248 20.618 3.541 1.00 104.00 169 THR A O 1
ATOM 1337 N N . PHE A 1 170 ? -40.833 21.017 5.241 1.00 112.96 170 PHE A N 1
ATOM 1338 C CA . PHE A 1 170 ? -40.269 19.640 5.416 1.00 108.32 170 PHE A CA 1
ATOM 1339 C C . PHE A 1 170 ? -40.533 19.089 6.820 1.00 109.56 170 PHE A C 1
ATOM 1340 O O . PHE A 1 170 ? -39.597 18.700 7.541 1.00 89.35 170 PHE A O 1
ATOM 1348 N N . TRP A 1 171 ? -41.808 19.115 7.221 1.00 113.19 171 TRP A N 1
ATOM 1349 C CA . TRP A 1 171 ? -42.333 18.070 8.095 1.00 121.19 171 TRP A CA 1
ATOM 1350 C C . TRP A 1 171 ? -41.843 16.748 7.478 1.00 132.74 171 TRP A C 1
ATOM 1351 O O . TRP A 1 171 ? -40.866 16.186 7.962 1.00 137.27 171 TRP A O 1
ATOM 1362 N N . SER A 1 172 ? -42.399 16.342 6.332 1.00 124.68 172 SER A N 1
ATOM 1363 C CA . SER A 1 172 ? -42.536 14.904 5.980 1.00 115.09 172 SER A CA 1
ATOM 1364 C C . SER A 1 172 ? -42.149 13.980 7.167 1.00 119.16 172 SER A C 1
ATOM 1365 O O . SER A 1 172 ? -41.088 13.342 7.182 1.00 114.38 172 SER A O 1
ATOM 1368 N N . ASP A 1 173 ? -43.028 14.007 8.182 1.00 118.28 173 ASP A N 1
ATOM 1369 C CA . ASP A 1 173 ? -42.962 13.185 9.401 1.00 103.20 173 ASP A CA 1
ATOM 1370 C C . ASP A 1 173 ? -44.356 12.632 9.704 1.00 107.79 173 ASP A C 1
ATOM 1371 O O . ASP A 1 173 ? -44.936 12.868 10.760 1.00 86.15 173 ASP A O 1
ATOM 1376 N N . TRP A 1 174 ? -44.866 11.883 8.732 1.00 130.44 174 TRP A N 1
ATOM 1377 C CA . TRP A 1 174 ? -46.098 11.106 8.842 1.00 146.12 174 TRP A CA 1
ATOM 1378 C C . TRP A 1 174 ? -45.568 9.682 8.867 1.00 148.07 174 TRP A C 1
ATOM 1379 O O . TRP A 1 174 ? -46.007 8.819 8.112 1.00 149.75 174 TRP A O 1
ATOM 1390 N N . ALA A 1 175 ? -44.588 9.453 9.743 1.00 159.60 175 ALA A N 1
ATOM 1391 C CA . ALA A 1 175 ? -43.901 8.172 9.830 1.00 164.97 175 ALA A CA 1
ATOM 1392 C C . ALA A 1 175 ? -44.728 7.174 10.640 1.00 166.58 175 ALA A C 1
ATOM 1393 O O . ALA A 1 175 ? -44.429 5.979 10.629 1.00 179.68 175 ALA A O 1
ATOM 1395 N N . GLY A 1 176 ? -45.766 7.659 11.330 1.00 149.86 176 GLY A N 1
ATOM 1396 C CA . GLY A 1 176 ? -46.997 6.904 11.438 1.00 132.73 176 GLY A CA 1
ATOM 1397 C C . GLY A 1 176 ? -47.427 6.757 9.980 1.00 134.37 176 GLY A C 1
ATOM 1398 O O . GLY A 1 176 ? -48.192 7.576 9.480 1.00 143.58 176 GLY A O 1
ATOM 1399 N N . ASP A 1 177 ? -46.847 5.742 9.317 1.00 130.91 177 ASP A N 1
ATOM 1400 C CA . ASP A 1 177 ? -47.028 5.307 7.892 1.00 115.62 177 ASP A CA 1
ATOM 1401 C C . ASP A 1 177 ? -45.980 5.731 6.840 1.00 108.98 177 ASP A C 1
ATOM 1402 O O . ASP A 1 177 ? -46.300 5.860 5.664 1.00 113.84 177 ASP A O 1
ATOM 1407 N N . ILE A 1 178 ? -44.723 5.870 7.260 1.00 104.24 178 ILE A N 1
ATOM 1408 C CA . ILE A 1 178 ? -43.594 6.047 6.318 1.00 108.44 178 ILE A CA 1
ATOM 1409 C C . ILE A 1 178 ? -42.442 5.091 6.653 1.00 118.82 178 ILE A C 1
ATOM 1410 O O . ILE A 1 178 ? -41.844 4.518 5.745 1.00 125.30 178 ILE A O 1
ATOM 1415 N N . GLU A 1 179 ? -42.115 4.921 7.935 1.00 127.79 179 GLU A N 1
ATOM 1416 C CA . GLU A 1 179 ? -41.247 3.827 8.335 1.00 136.16 179 GLU A CA 1
ATOM 1417 C C . GLU A 1 179 ? -42.164 2.646 8.579 1.00 128.29 179 GLU A C 1
ATOM 1418 O O . GLU A 1 179 ? -42.611 2.411 9.704 1.00 126.83 179 GLU A O 1
ATOM 1424 N N . LEU A 1 180 ? -42.504 1.983 7.472 1.00 115.53 180 LEU A N 1
ATOM 1425 C CA . LEU A 1 180 ? -43.123 0.664 7.462 1.00 115.63 180 LEU A CA 1
ATOM 1426 C C . LEU A 1 180 ? -42.923 0.056 6.054 1.00 131.47 180 LEU A C 1
ATOM 1427 O O . LEU A 1 180 ? -43.739 0.234 5.154 1.00 136.41 180 LEU A O 1
ATOM 1432 N N . VAL A 1 181 ? -41.789 -0.629 5.880 1.00 155.52 181 VAL A N 1
ATOM 1433 C CA . VAL A 1 181 ? -41.305 -1.162 4.572 1.00 168.06 181 VAL A CA 1
ATOM 1434 C C . VAL A 1 181 ? -41.002 -0.052 3.505 1.00 169.63 181 VAL A C 1
ATOM 1435 O O . VAL A 1 181 ? -40.967 -0.322 2.300 1.00 178.32 181 VAL A O 1
ATOM 1439 N N . LYS A 1 182 ? -40.768 1.180 3.969 1.00 158.26 182 LYS A N 1
ATOM 1440 C CA . LYS A 1 182 ? -40.202 2.289 3.174 1.00 161.14 182 LYS A CA 1
ATOM 1441 C C . LYS A 1 182 ? -41.021 2.865 1.987 1.00 175.03 182 LYS A C 1
ATOM 1442 O O . LYS A 1 182 ? -41.096 2.263 0.913 1.00 157.67 182 LYS A O 1
ATOM 1448 N N . ASN A 1 183 ? -41.602 4.053 2.221 1.00 199.69 183 ASN A N 1
ATOM 1449 C CA . ASN A 1 183 ? -42.138 4.992 1.191 1.00 196.66 183 ASN A CA 1
ATOM 1450 C C . ASN A 1 183 ? -41.020 5.554 0.290 1.00 189.05 183 ASN A C 1
ATOM 1451 O O . ASN A 1 183 ? -41.286 6.024 -0.820 1.00 182.09 183 ASN A O 1
ATOM 1456 N N . GLU A 1 184 ? -39.777 5.494 0.772 1.00 190.36 184 GLU A N 1
ATOM 1457 C CA . GLU A 1 184 ? -38.648 6.191 0.164 1.00 190.66 184 GLU A CA 1
ATOM 1458 C C . GLU A 1 184 ? -37.300 5.433 0.267 1.00 200.48 184 GLU A C 1
ATOM 1459 O O . GLU A 1 184 ? -36.239 6.045 0.112 1.00 209.77 184 GLU A O 1
ATOM 1465 N N . GLU A 1 185 ? -37.341 4.114 0.491 1.00 186.26 185 GLU A N 1
ATOM 1466 C CA . GLU A 1 185 ? -36.186 3.312 0.961 1.00 174.15 185 GLU A CA 1
ATOM 1467 C C . GLU A 1 185 ? -35.601 3.774 2.310 1.00 179.64 185 GLU A C 1
ATOM 1468 O O . GLU A 1 185 ? -35.172 2.928 3.092 1.00 181.71 185 GLU A O 1
ATOM 1474 N N . LEU A 1 186 ? -35.494 5.097 2.512 1.00 178.48 186 LEU A N 1
ATOM 1475 C CA . LEU A 1 186 ? -35.395 5.793 3.828 1.00 174.53 186 LEU A CA 1
ATOM 1476 C C . LEU A 1 186 ? -33.984 6.150 4.233 1.00 167.82 186 LEU A C 1
ATOM 1477 O O . LEU A 1 186 ? -33.673 7.334 4.411 1.00 140.32 186 LEU A O 1
ATOM 1482 N N . ARG A 1 187 ? -33.157 5.116 4.376 1.00 173.21 187 ARG A N 1
ATOM 1483 C CA . ARG A 1 187 ? -31.819 5.185 4.987 1.00 178.62 187 ARG A CA 1
ATOM 1484 C C . ARG A 1 187 ? -30.949 6.417 4.647 1.00 200.23 187 ARG A C 1
ATOM 1485 O O . ARG A 1 187 ? -30.108 6.813 5.461 1.00 211.96 187 ARG A O 1
ATOM 1493 N N . LEU A 1 188 ? -31.146 7.012 3.466 1.00 210.34 188 LEU A N 1
ATOM 1494 C CA . LEU A 1 188 ? -30.575 8.334 3.141 1.00 197.05 188 LEU A CA 1
ATOM 1495 C C . LEU A 1 188 ? -31.604 9.221 2.405 1.00 196.78 188 LEU A C 1
ATOM 1496 O O . LEU A 1 188 ? -31.271 9.886 1.418 1.00 215.39 188 LEU A O 1
ATOM 1501 N N . GLU A 1 189 ? -32.842 9.249 2.922 1.00 174.34 189 GLU A N 1
ATOM 1502 C CA . GLU A 1 189 ? -33.969 9.962 2.283 1.00 163.02 189 GLU A CA 1
ATOM 1503 C C . GLU A 1 189 ? -34.777 10.817 3.272 1.00 148.51 189 GLU A C 1
ATOM 1504 O O . GLU A 1 189 ? -34.582 12.032 3.293 1.00 140.86 189 GLU A O 1
ATOM 1510 N N . ARG A 1 190 ? -35.666 10.233 4.083 1.00 133.28 190 ARG A N 1
ATOM 1511 C CA . ARG A 1 190 ? -36.281 11.012 5.175 1.00 120.04 190 ARG A CA 1
ATOM 1512 C C . ARG A 1 190 ? -35.181 11.476 6.107 1.00 123.12 190 ARG A C 1
ATOM 1513 O O . ARG A 1 190 ? -35.216 12.607 6.572 1.00 121.32 190 ARG A O 1
ATOM 1521 N N . LEU A 1 191 ? -34.213 10.591 6.364 1.00 132.92 191 LEU A N 1
ATOM 1522 C CA . LEU A 1 191 ? -33.018 10.914 7.163 1.00 140.63 191 LEU A CA 1
ATOM 1523 C C . LEU A 1 191 ? -32.212 12.085 6.544 1.00 142.86 191 LEU A C 1
ATOM 1524 O O . LEU A 1 191 ? -31.842 13.040 7.245 1.00 121.84 191 LEU A O 1
ATOM 1529 N N . ARG A 1 192 ? -31.959 12.005 5.233 1.00 151.37 192 ARG A N 1
ATOM 1530 C CA . ARG A 1 192 ? -31.209 13.043 4.494 1.00 150.86 192 ARG A CA 1
ATOM 1531 C C . ARG A 1 192 ? -31.997 14.341 4.373 1.00 146.05 192 ARG A C 1
ATOM 1532 O O . ARG A 1 192 ? -31.407 15.420 4.465 1.00 153.05 192 ARG A O 1
ATOM 1540 N N . HIS A 1 193 ? -33.309 14.223 4.130 1.00 134.47 193 HIS A N 1
ATOM 1541 C CA . HIS A 1 193 ? -34.248 15.349 4.244 1.00 127.37 193 HIS A CA 1
ATOM 1542 C C . HIS A 1 193 ? -34.110 16.000 5.631 1.00 125.36 193 HIS A C 1
ATOM 1543 O O . HIS A 1 193 ? -34.081 17.238 5.737 1.00 131.25 193 HIS A O 1
ATOM 1550 N N . MET A 1 194 ? -34.024 15.163 6.676 1.00 111.84 194 MET A N 1
ATOM 1551 C CA . MET A 1 194 ? -33.812 15.640 8.048 1.00 106.44 194 MET A CA 1
ATOM 1552 C C . MET A 1 194 ? -32.426 16.216 8.305 1.00 108.90 194 MET A C 1
ATOM 1553 O O . MET A 1 194 ? -32.330 17.164 9.075 1.00 106.86 194 MET A O 1
ATOM 1558 N N . TYR A 1 195 ? -31.361 15.663 7.710 1.00 113.28 195 TYR A N 1
ATOM 1559 C CA . TYR A 1 195 ? -30.013 16.258 7.885 1.00 119.04 195 TYR A CA 1
ATOM 1560 C C . TYR A 1 195 ? -29.881 17.614 7.189 1.00 121.88 195 TYR A C 1
ATOM 1561 O O . TYR A 1 195 ? -29.412 18.577 7.814 1.00 107.77 195 TYR A O 1
ATOM 1570 N N . GLU A 1 196 ? -30.306 17.694 5.921 1.00 129.53 196 GLU A N 1
ATOM 1571 C CA . GLU A 1 196 ? -30.328 18.976 5.179 1.00 132.67 196 GLU A CA 1
ATOM 1572 C C . GLU A 1 196 ? -31.078 20.081 5.963 1.00 136.45 196 GLU A C 1
ATOM 1573 O O . GLU A 1 196 ? -30.670 21.247 5.913 1.00 129.41 196 GLU A O 1
ATOM 1579 N N . CYS A 1 197 ? -32.134 19.704 6.700 1.00 134.99 197 CYS A N 1
ATOM 1580 C CA . CYS A 1 197 ? -32.777 20.595 7.697 1.00 133.75 197 CYS A CA 1
ATOM 1581 C C . CYS A 1 197 ? -31.803 21.031 8.805 1.00 128.36 197 CYS A C 1
ATOM 1582 O O . CYS A 1 197 ? -31.601 22.237 9.041 1.00 113.34 197 CYS A O 1
ATOM 1585 N N . GLY A 1 198 ? -31.219 20.038 9.474 1.00 117.75 198 GLY A N 1
ATOM 1586 C CA . GLY A 1 198 ? -30.327 20.263 10.607 1.00 116.63 198 GLY A CA 1
ATOM 1587 C C . GLY A 1 198 ? -29.140 21.141 10.274 1.00 118.70 198 GLY A C 1
ATOM 1588 O O . GLY A 1 198 ? -28.775 22.030 11.058 1.00 119.82 198 GLY A O 1
ATOM 1589 N N . GLY A 1 199 ? -28.543 20.892 9.107 1.00 117.92 199 GLY A N 1
ATOM 1590 C CA . GLY A 1 199 ? -27.456 21.724 8.594 1.00 115.15 199 GLY A CA 1
ATOM 1591 C C . GLY A 1 199 ? -27.886 23.172 8.576 1.00 112.00 199 GLY A C 1
ATOM 1592 O O . GLY A 1 199 ? -27.314 24.000 9.282 1.00 99.90 199 GLY A O 1
ATOM 1593 N N . TYR A 1 200 ? -28.945 23.439 7.813 1.00 121.66 200 TYR A N 1
ATOM 1594 C CA . TYR A 1 200 ? -29.564 24.770 7.713 1.00 124.43 200 TYR A CA 1
ATOM 1595 C C . TYR A 1 200 ? -29.801 25.447 9.068 1.00 133.36 200 TYR A C 1
ATOM 1596 O O . TYR A 1 200 ? -29.543 26.642 9.210 1.00 150.24 200 TYR A O 1
ATOM 1605 N N . PHE A 1 201 ? -30.300 24.693 10.049 1.00 133.51 201 PHE A N 1
ATOM 1606 C CA . PHE A 1 201 ? -30.525 25.244 11.398 1.00 127.64 201 PHE A CA 1
ATOM 1607 C C . PHE A 1 201 ? -29.229 25.485 12.171 1.00 129.92 201 PHE A C 1
ATOM 1608 O O . PHE A 1 201 ? -29.158 26.442 12.946 1.00 131.59 201 PHE A O 1
ATOM 1616 N N . GLN A 1 202 ? -28.211 24.644 11.962 1.00 128.23 202 GLN A N 1
ATOM 1617 C CA . GLN A 1 202 ? -26.881 24.914 12.528 1.00 130.29 202 GLN A CA 1
ATOM 1618 C C . GLN A 1 202 ? -26.323 26.269 12.044 1.00 128.83 202 GLN A C 1
ATOM 1619 O O . GLN A 1 202 ? -25.749 27.019 12.843 1.00 117.24 202 GLN A O 1
ATOM 1625 N N . ASN A 1 203 ? -26.523 26.585 10.758 1.00 124.60 203 ASN A N 1
ATOM 1626 C CA . ASN A 1 203 ? -26.164 27.908 10.201 1.00 120.63 203 ASN A CA 1
ATOM 1627 C C . ASN A 1 203 ? -26.904 29.028 10.931 1.00 123.34 203 ASN A C 1
ATOM 1628 O O . ASN A 1 203 ? -26.325 30.081 11.202 1.00 140.70 203 ASN A O 1
ATOM 1633 N N . LEU A 1 204 ? -28.182 28.796 11.228 1.00 117.65 204 LEU A N 1
ATOM 1634 C CA . LEU A 1 204 ? -29.013 29.754 11.974 1.00 116.16 204 LEU A CA 1
ATOM 1635 C C . LEU A 1 204 ? -28.614 29.891 13.449 1.00 111.19 204 LEU A C 1
ATOM 1636 O O . LEU A 1 204 ? -28.765 30.973 14.033 1.00 94.09 204 LEU A O 1
ATOM 1641 N N . TRP A 1 205 ? -28.128 28.798 14.043 1.00 112.50 205 TRP A N 1
ATOM 1642 C CA . TRP A 1 205 ? -27.592 28.816 15.420 1.00 123.73 205 TRP A CA 1
ATOM 1643 C C . TRP A 1 205 ? -26.298 29.657 15.515 1.00 121.91 205 TRP A C 1
ATOM 1644 O O . TRP A 1 205 ? -26.095 30.369 16.507 1.00 113.12 205 TRP A O 1
ATOM 1655 N N . ASN A 1 206 ? -25.462 29.601 14.472 1.00 122.67 206 ASN A N 1
ATOM 1656 C CA . ASN A 1 206 ? -24.200 30.369 14.410 1.00 120.91 206 ASN A CA 1
ATOM 1657 C C . ASN A 1 206 ? -24.411 31.816 13.994 1.00 128.40 206 ASN A C 1
ATOM 1658 O O . ASN A 1 206 ? -23.614 32.683 14.352 1.00 124.61 206 ASN A O 1
ATOM 1663 N N . ALA A 1 207 ? -25.460 32.061 13.206 1.00 141.97 207 ALA A N 1
ATOM 1664 C CA . ALA A 1 207 ? -25.929 33.420 12.912 1.00 145.90 207 ALA A CA 1
ATOM 1665 C C . ALA A 1 207 ? -26.421 34.164 14.173 1.00 154.75 207 ALA A C 1
ATOM 1666 O O . ALA A 1 207 ? -26.408 35.394 14.186 1.00 166.34 207 ALA A O 1
ATOM 1668 N N . LYS A 1 208 ? -26.862 33.427 15.206 1.00 157.42 208 LYS A N 1
ATOM 1669 C CA . LYS A 1 208 ? -27.231 34.005 16.517 1.00 151.98 208 LYS A CA 1
ATOM 1670 C C . LYS A 1 208 ? -26.351 33.464 17.660 1.00 146.14 208 LYS A C 1
ATOM 1671 O O . LYS A 1 208 ? -26.753 32.556 18.395 1.00 136.78 208 LYS A O 1
ATOM 1677 N N . ILE A 1 209 ? -25.135 34.005 17.765 1.00 145.41 209 ILE A N 1
ATOM 1678 C CA . ILE A 1 209 ? -24.336 33.963 19.005 1.00 141.42 209 ILE A CA 1
ATOM 1679 C C . ILE A 1 209 ? -23.928 35.386 19.473 1.00 137.34 209 ILE A C 1
ATOM 1680 O O . ILE A 1 209 ? -23.040 35.542 20.310 1.00 133.92 209 ILE A O 1
ATOM 1685 N N . GLY A 1 210 ? -24.585 36.411 18.922 1.00 134.17 210 GLY A N 1
ATOM 1686 C CA . GLY A 1 210 ? -24.553 37.782 19.440 1.00 132.68 210 GLY A CA 1
ATOM 1687 C C . GLY A 1 210 ? -25.992 38.253 19.612 1.00 134.02 210 GLY A C 1
ATOM 1688 O O . GLY A 1 210 ? -26.906 37.622 19.088 1.00 129.95 210 GLY A O 1
ATOM 1689 N N . LYS A 1 211 ? -26.178 39.365 20.332 1.00 140.62 211 LYS A N 1
ATOM 1690 C CA . LYS A 1 211 ? -27.497 39.932 20.741 1.00 144.41 211 LYS A CA 1
ATOM 1691 C C . LYS A 1 211 ? -28.180 39.155 21.899 1.00 156.30 211 LYS A C 1
ATOM 1692 O O . LYS A 1 211 ? -27.859 37.984 22.136 1.00 148.23 211 LYS A O 1
ATOM 1698 N N . PRO A 1 212 ? -29.121 39.812 22.626 1.00 170.11 212 PRO A N 1
ATOM 1699 C CA . PRO A 1 212 ? -29.956 39.127 23.643 1.00 166.64 212 PRO A CA 1
ATOM 1700 C C . PRO A 1 212 ? -30.891 38.035 23.066 1.00 163.40 212 PRO A C 1
ATOM 1701 O O . PRO A 1 212 ? -30.755 37.667 21.899 1.00 150.82 212 PRO A O 1
ATOM 1705 N N . PRO A 1 213 ? -31.811 37.488 23.890 1.00 177.28 213 PRO A N 1
ATOM 1706 C CA . PRO A 1 213 ? -32.891 36.609 23.388 1.00 176.43 213 PRO A CA 1
ATOM 1707 C C . PRO A 1 213 ? -33.846 37.280 22.385 1.00 157.35 213 PRO A C 1
ATOM 1708 O O . PRO A 1 213 ? -34.556 38.232 22.733 1.00 147.80 213 PRO A O 1
ATOM 1712 N N . THR A 1 214 ? -33.839 36.784 21.151 1.00 141.30 214 THR A N 1
ATOM 1713 C CA . THR A 1 214 ? -34.677 37.314 20.076 1.00 140.32 214 THR A CA 1
ATOM 1714 C C . THR A 1 214 ? -35.990 36.495 19.927 1.00 137.62 214 THR A C 1
ATOM 1715 O O . THR A 1 214 ? -36.374 36.151 18.823 1.00 147.02 214 THR A O 1
ATOM 1719 N N . PRO A 1 215 ? -36.756 36.306 21.017 1.00 113.29 215 PRO A N 1
ATOM 1720 C CA . PRO A 1 215 ? -37.759 35.255 21.169 1.00 103.27 215 PRO A CA 1
ATOM 1721 C C . PRO A 1 215 ? -37.561 33.881 20.468 1.00 102.07 215 PRO A C 1
ATOM 1722 O O . PRO A 1 215 ? -37.384 33.832 19.257 1.00 88.16 215 PRO A O 1
ATOM 1726 N N . ASP A 1 216 ? -37.651 32.784 21.237 1.00 116.16 216 ASP A N 1
ATOM 1727 C CA . ASP A 1 216 ? -37.508 31.346 20.778 1.00 121.78 216 ASP A CA 1
ATOM 1728 C C . ASP A 1 216 ? -36.426 31.067 19.754 1.00 114.11 216 ASP A C 1
ATOM 1729 O O . ASP A 1 216 ? -35.570 30.198 19.978 1.00 92.51 216 ASP A O 1
ATOM 1734 N N . LEU A 1 217 ? -36.545 31.750 18.615 1.00 130.29 217 LEU A N 1
ATOM 1735 C CA . LEU A 1 217 ? -35.725 31.523 17.436 1.00 163.43 217 LEU A CA 1
ATOM 1736 C C . LEU A 1 217 ? -34.300 31.193 17.805 1.00 178.84 217 LEU A C 1
ATOM 1737 O O . LEU A 1 217 ? -33.433 32.068 17.839 1.00 211.09 217 LEU A O 1
ATOM 1742 N N . ILE A 1 218 ? -34.094 29.911 18.121 1.00 166.12 218 ILE A N 1
ATOM 1743 C CA . ILE A 1 218 ? -32.854 29.415 18.675 1.00 149.40 218 ILE A CA 1
ATOM 1744 C C . ILE A 1 218 ? -32.605 30.111 20.025 1.00 139.51 218 ILE A C 1
ATOM 1745 O O . ILE A 1 218 ? -32.685 29.446 21.052 1.00 136.93 218 ILE A O 1
ATOM 1750 N N . SER A 1 219 ? -32.333 31.431 19.996 1.00 126.83 219 SER A N 1
ATOM 1751 C CA . SER A 1 219 ? -32.396 32.385 21.130 1.00 121.05 219 SER A CA 1
ATOM 1752 C C . SER A 1 219 ? -32.651 31.792 22.490 1.00 130.52 219 SER A C 1
ATOM 1753 O O . SER A 1 219 ? -31.827 31.885 23.393 1.00 142.97 219 SER A O 1
ATOM 1756 N N . MET A 1 220 ? -33.825 31.187 22.612 1.00 129.34 220 MET A N 1
ATOM 1757 C CA . MET A 1 220 ? -34.333 30.688 23.867 1.00 120.71 220 MET A CA 1
ATOM 1758 C C . MET A 1 220 ? -33.590 29.443 24.346 1.00 118.92 220 MET A C 1
ATOM 1759 O O . MET A 1 220 ? -33.496 29.202 25.550 1.00 112.44 220 MET A O 1
ATOM 1764 N N . MET A 1 221 ? -33.038 28.689 23.395 1.00 123.92 221 MET A N 1
ATOM 1765 C CA . MET A 1 221 ? -32.195 27.517 23.671 1.00 131.87 221 MET A CA 1
ATOM 1766 C C . MET A 1 221 ? -30.782 27.839 24.209 1.00 131.25 221 MET A C 1
ATOM 1767 O O . MET A 1 221 ? -30.053 26.909 24.599 1.00 126.10 221 MET A O 1
ATOM 1772 N N . ILE A 1 222 ? -30.412 29.130 24.244 1.00 127.75 222 ILE A N 1
ATOM 1773 C CA . ILE A 1 222 ? -29.056 29.591 24.612 1.00 117.55 222 ILE A CA 1
ATOM 1774 C C . ILE A 1 222 ? -29.036 30.963 25.338 1.00 114.56 222 ILE A C 1
ATOM 1775 O O . ILE A 1 222 ? -29.151 30.984 26.565 1.00 88.29 222 ILE A O 1
ATOM 1780 N N . HIS A 1 223 ? -28.928 32.086 24.603 1.00 124.67 223 HIS A N 1
ATOM 1781 C CA . HIS A 1 223 ? -28.765 33.445 25.200 1.00 135.67 223 HIS A CA 1
ATOM 1782 C C . HIS A 1 223 ? -29.846 33.836 26.215 1.00 152.61 223 HIS A C 1
ATOM 1783 O O . HIS A 1 223 ? -29.635 34.769 26.987 1.00 158.49 223 HIS A O 1
ATOM 1790 N N . SER A 1 224 ? -30.999 33.155 26.182 1.00 181.81 224 SER A N 1
ATOM 1791 C CA . SER A 1 224 ? -32.004 33.198 27.261 1.00 195.06 224 SER A CA 1
ATOM 1792 C C . SER A 1 224 ? -31.761 32.036 28.247 1.00 220.10 224 SER A C 1
ATOM 1793 O O . SER A 1 224 ? -32.614 31.152 28.422 1.00 240.10 224 SER A O 1
ATOM 1796 N N . ASP A 1 225 ? -30.585 32.061 28.882 1.00 213.99 225 ASP A N 1
ATOM 1797 C CA . ASP A 1 225 ? -30.133 31.037 29.839 1.00 188.77 225 ASP A CA 1
ATOM 1798 C C . ASP A 1 225 ? -30.043 29.620 29.238 1.00 172.21 225 ASP A C 1
ATOM 1799 O O . ASP A 1 225 ? -28.956 29.184 28.848 1.00 179.67 225 ASP A O 1
ATOM 1804 N N . ALA A 1 226 ? -31.180 28.932 29.131 1.00 147.93 226 ALA A N 1
ATOM 1805 C CA . ALA A 1 226 ? -31.212 27.495 28.905 1.00 141.71 226 ALA A CA 1
ATOM 1806 C C . ALA A 1 226 ? -30.270 26.794 29.876 1.00 150.61 226 ALA A C 1
ATOM 1807 O O . ALA A 1 226 ? -29.232 26.258 29.478 1.00 154.41 226 ALA A O 1
ATOM 1809 N N . MET A 1 227 ? -30.623 26.863 31.160 1.00 163.96 227 MET A N 1
ATOM 1810 C CA . MET A 1 227 ? -30.007 26.037 32.204 1.00 169.54 227 MET A CA 1
ATOM 1811 C C . MET A 1 227 ? -30.149 24.586 31.734 1.00 172.35 227 MET A C 1
ATOM 1812 O O . MET A 1 227 ? -31.213 23.986 31.888 1.00 186.05 227 MET A O 1
ATOM 1817 N N . ALA A 1 228 ? -29.089 24.063 31.114 1.00 165.53 228 ALA A N 1
ATOM 1818 C CA . ALA A 1 228 ? -29.132 22.806 30.347 1.00 165.94 228 ALA A CA 1
ATOM 1819 C C . ALA A 1 228 ? -30.025 22.912 29.085 1.00 162.43 228 ALA A C 1
ATOM 1820 O O . ALA A 1 228 ? -30.702 23.920 28.874 1.00 153.41 228 ALA A O 1
ATOM 1822 N N . GLU A 1 229 ? -30.038 21.847 28.282 1.00 158.50 229 GLU A N 1
ATOM 1823 C CA . GLU A 1 229 ? -30.306 21.917 26.835 1.00 155.30 229 GLU A CA 1
ATOM 1824 C C . GLU A 1 229 ? -29.009 22.474 26.172 1.00 166.14 229 GLU A C 1
ATOM 1825 O O . GLU A 1 229 ? -28.945 23.628 25.693 1.00 148.23 229 GLU A O 1
ATOM 1831 N N . MET A 1 230 ? -27.981 21.607 26.191 1.00 169.00 230 MET A N 1
ATOM 1832 C CA . MET A 1 230 ? -26.605 21.909 25.736 1.00 157.64 230 MET A CA 1
ATOM 1833 C C . MET A 1 230 ? -26.536 22.029 24.207 1.00 150.93 230 MET A C 1
ATOM 1834 O O . MET A 1 230 ? -26.741 23.133 23.690 1.00 145.51 230 MET A O 1
ATOM 1839 N N . ASP A 1 231 ? -26.271 20.922 23.493 1.00 142.86 231 ASP A N 1
ATOM 1840 C CA . ASP A 1 231 ? -26.277 20.900 22.010 1.00 148.67 231 ASP A CA 1
ATOM 1841 C C . ASP A 1 231 ? -26.296 19.408 21.522 1.00 141.59 231 ASP A C 1
ATOM 1842 O O . ASP A 1 231 ? -27.149 18.644 21.976 1.00 119.88 231 ASP A O 1
ATOM 1847 N N . GLN A 1 232 ? -25.419 19.025 20.581 1.00 148.20 232 GLN A N 1
ATOM 1848 C CA . GLN A 1 232 ? -25.050 17.620 20.240 1.00 145.95 232 GLN A CA 1
ATOM 1849 C C . GLN A 1 232 ? -26.102 16.785 19.479 1.00 143.91 232 GLN A C 1
ATOM 1850 O O . GLN A 1 232 ? -26.331 15.620 19.806 1.00 134.52 232 GLN A O 1
ATOM 1856 N N . MET A 1 233 ? -26.678 17.386 18.430 1.00 146.53 233 MET A N 1
ATOM 1857 C CA . MET A 1 233 ? -27.762 16.795 17.606 1.00 145.61 233 MET A CA 1
ATOM 1858 C C . MET A 1 233 ? -29.058 16.406 18.385 1.00 156.88 233 MET A C 1
ATOM 1859 O O . MET A 1 233 ? -29.765 15.452 18.025 1.00 147.47 233 MET A O 1
ATOM 1864 N N . GLU A 1 234 ? -29.368 17.150 19.452 1.00 159.17 234 GLU A N 1
ATOM 1865 C CA . GLU A 1 234 ? -30.735 17.209 20.005 1.00 146.65 234 GLU A CA 1
ATOM 1866 C C . GLU A 1 234 ? -31.686 17.703 18.911 1.00 154.09 234 GLU A C 1
ATOM 1867 O O . GLU A 1 234 ? -32.834 17.265 18.835 1.00 152.21 234 GLU A O 1
ATOM 1873 N N . PHE A 1 235 ? -31.163 18.641 18.104 1.00 149.30 235 PHE A N 1
ATOM 1874 C CA . PHE A 1 235 ? -31.822 19.325 16.976 1.00 140.82 235 PHE A CA 1
ATOM 1875 C C . PHE A 1 235 ? -32.766 18.501 16.106 1.00 137.55 235 PHE A C 1
ATOM 1876 O O . PHE A 1 235 ? -33.990 18.702 16.122 1.00 138.54 235 PHE A O 1
ATOM 1884 N N . LEU A 1 236 ? -32.189 17.598 15.320 1.00 131.32 236 LEU A N 1
ATOM 1885 C CA . LEU A 1 236 ? -32.960 16.533 14.728 1.00 131.24 236 LEU A CA 1
ATOM 1886 C C . LEU A 1 236 ? -33.449 15.758 15.938 1.00 133.40 236 LEU A C 1
ATOM 1887 O O . LEU A 1 236 ? -32.719 14.975 16.566 1.00 144.49 236 LEU A O 1
ATOM 1892 N N . GLY A 1 237 ? -34.687 16.073 16.281 1.00 119.33 237 GLY A N 1
ATOM 1893 C CA . GLY A 1 237 ? -35.280 15.721 17.536 1.00 114.17 237 GLY A CA 1
ATOM 1894 C C . GLY A 1 237 ? -36.065 16.927 17.998 1.00 105.09 237 GLY A C 1
ATOM 1895 O O . GLY A 1 237 ? -37.169 17.154 17.535 1.00 100.39 237 GLY A O 1
ATOM 1896 N N . ASN A 1 238 ? -35.483 17.725 18.880 1.00 107.77 238 ASN A N 1
ATOM 1897 C CA . ASN A 1 238 ? -36.196 18.875 19.428 1.00 114.38 238 ASN A CA 1
ATOM 1898 C C . ASN A 1 238 ? -36.824 19.785 18.369 1.00 124.40 238 ASN A C 1
ATOM 1899 O O . ASN A 1 238 ? -38.026 20.074 18.436 1.00 124.60 238 ASN A O 1
ATOM 1904 N N . LEU A 1 239 ? -36.048 20.215 17.381 1.00 126.20 239 LEU A N 1
ATOM 1905 C CA . LEU A 1 239 ? -36.641 21.048 16.341 1.00 122.63 239 LEU A CA 1
ATOM 1906 C C . LEU A 1 239 ? -37.415 20.246 15.281 1.00 112.52 239 LEU A C 1
ATOM 1907 O O . LEU A 1 239 ? -38.268 20.824 14.610 1.00 123.14 239 LEU A O 1
ATOM 1912 N N . ILE A 1 240 ? -37.174 18.939 15.140 1.00 91.12 240 ILE A N 1
ATOM 1913 C CA . ILE A 1 240 ? -38.176 18.099 14.442 1.00 99.59 240 ILE A CA 1
ATOM 1914 C C . ILE A 1 240 ? -39.534 18.237 15.154 1.00 101.88 240 ILE A C 1
ATOM 1915 O O . ILE A 1 240 ? -40.569 18.454 14.511 1.00 95.27 240 ILE A O 1
ATOM 1920 N N . LEU A 1 241 ? -39.504 18.104 16.481 1.00 96.18 241 LEU A N 1
ATOM 1921 C CA . LEU A 1 241 ? -40.705 18.202 17.302 1.00 88.88 241 LEU A CA 1
ATOM 1922 C C . LEU A 1 241 ? -41.335 19.554 17.096 1.00 89.64 241 LEU A C 1
ATOM 1923 O O . LEU A 1 241 ? -42.511 19.654 16.709 1.00 92.94 241 LEU A O 1
ATOM 1928 N N . LEU A 1 242 ? -40.538 20.590 17.333 1.00 87.57 242 LEU A N 1
ATOM 1929 C CA . LEU A 1 242 ? -41.056 21.960 17.328 1.00 89.88 242 LEU A CA 1
ATOM 1930 C C . LEU A 1 242 ? -41.723 22.307 15.996 1.00 92.97 242 LEU A C 1
ATOM 1931 O O . LEU A 1 242 ? -42.867 22.792 15.989 1.00 94.85 242 LEU A O 1
ATOM 1936 N N . ILE A 1 243 ? -41.033 21.997 14.892 1.00 87.65 243 ILE A N 1
ATOM 1937 C CA . ILE A 1 243 ? -41.582 22.173 13.549 1.00 88.01 243 ILE A CA 1
ATOM 1938 C C . ILE A 1 243 ? -42.984 21.561 13.467 1.00 88.88 243 ILE A C 1
ATOM 1939 O O . ILE A 1 243 ? -43.968 22.274 13.268 1.00 78.42 243 ILE A O 1
ATOM 1944 N N . VAL A 1 244 ? -43.068 20.247 13.667 1.00 92.73 244 VAL A N 1
ATOM 1945 C CA . VAL A 1 244 ? -44.328 19.532 13.466 1.00 91.17 244 VAL A CA 1
ATOM 1946 C C . VAL A 1 244 ? -45.390 20.123 14.385 1.00 95.19 244 VAL A C 1
ATOM 1947 O O . VAL A 1 244 ? -46.478 20.460 13.927 1.00 115.70 244 VAL A O 1
ATOM 1951 N N . GLY A 1 245 ? -45.077 20.261 15.668 1.00 91.46 245 GLY A N 1
ATOM 1952 C CA . GLY A 1 245 ? -46.039 20.822 16.609 1.00 101.28 245 GLY A CA 1
ATOM 1953 C C . GLY A 1 245 ? -46.535 22.175 16.129 1.00 113.00 245 GLY A C 1
ATOM 1954 O O . GLY A 1 245 ? -47.747 22.389 15.958 1.00 106.80 245 GLY A O 1
ATOM 1955 N N . GLY A 1 246 ? -45.580 23.061 15.833 1.00 119.20 246 GLY A N 1
ATOM 1956 C CA . GLY A 1 246 ? -45.869 24.465 15.519 1.00 115.44 246 GLY A CA 1
ATOM 1957 C C . GLY A 1 246 ? -46.320 24.826 14.112 1.00 106.30 246 GLY A C 1
ATOM 1958 O O . GLY A 1 246 ? -46.117 25.979 13.683 1.00 85.54 246 GLY A O 1
ATOM 1959 N N . ASN A 1 247 ? -46.948 23.872 13.409 1.00 100.81 247 ASN A N 1
ATOM 1960 C CA . ASN A 1 247 ? -47.327 24.073 12.006 1.00 97.90 247 ASN A CA 1
ATOM 1961 C C . ASN A 1 247 ? -48.403 23.095 11.505 1.00 93.76 247 ASN A C 1
ATOM 1962 O O . ASN A 1 247 ? -49.512 23.486 11.136 1.00 87.15 247 ASN A O 1
ATOM 1967 N N . ASP A 1 248 ? -48.083 21.813 11.537 1.00 94.60 248 ASP A N 1
ATOM 1968 C CA . ASP A 1 248 ? -48.935 20.798 10.944 1.00 91.51 248 ASP A CA 1
ATOM 1969 C C . ASP A 1 248 ? -50.239 20.607 11.735 1.00 89.13 248 ASP A C 1
ATOM 1970 O O . ASP A 1 248 ? -51.308 20.352 11.182 1.00 84.70 248 ASP A O 1
ATOM 1975 N N . THR A 1 249 ? -50.129 20.741 13.043 1.00 92.86 249 THR A N 1
ATOM 1976 C CA . THR A 1 249 ? -51.235 20.486 13.935 1.00 98.81 249 THR A CA 1
ATOM 1977 C C . THR A 1 249 ? -52.282 21.567 13.765 1.00 94.42 249 THR A C 1
ATOM 1978 O O . THR A 1 249 ? -53.482 21.283 13.720 1.00 92.43 249 THR A O 1
ATOM 1982 N N . THR A 1 250 ? -51.801 22.808 13.671 1.00 84.65 250 THR A N 1
ATOM 1983 C CA . THR A 1 250 ? -52.659 23.974 13.514 1.00 77.99 250 THR A CA 1
ATOM 1984 C C . THR A 1 250 ? -53.309 23.946 12.139 1.00 74.42 250 THR A C 1
ATOM 1985 O O . THR A 1 250 ? -54.524 24.052 12.000 1.00 63.30 250 THR A O 1
ATOM 1989 N N . ARG A 1 251 ? -52.474 23.784 11.123 1.00 73.49 251 ARG A N 1
ATOM 1990 C CA . ARG A 1 251 ? -52.934 23.652 9.759 1.00 75.32 251 ARG A CA 1
ATOM 1991 C C . ARG A 1 251 ? -54.224 22.840 9.659 1.00 72.97 251 ARG A C 1
ATOM 1992 O O . ARG A 1 251 ? -55.260 23.349 9.227 1.00 72.35 251 ARG A O 1
ATOM 2000 N N . ASN A 1 252 ? -54.145 21.582 10.079 1.00 67.26 252 ASN A N 1
ATOM 2001 C CA . ASN A 1 252 ? -55.245 20.642 9.903 1.00 65.19 252 ASN A CA 1
ATOM 2002 C C . ASN A 1 252 ? -56.509 21.081 10.651 1.00 62.34 252 ASN A C 1
ATOM 2003 O O . ASN A 1 252 ? -57.629 20.687 10.283 1.00 60.12 252 ASN A O 1
ATOM 2008 N N . THR A 1 253 ? -56.307 21.880 11.700 1.00 58.36 253 THR A N 1
ATOM 2009 C CA . THR A 1 253 ? -57.377 22.589 12.404 1.00 57.22 253 THR A CA 1
ATOM 2010 C C . THR A 1 253 ? -57.994 23.712 11.534 1.00 55.72 253 THR A C 1
ATOM 2011 O O . THR A 1 253 ? -59.201 23.693 11.238 1.00 49.38 253 THR A O 1
ATOM 2015 N N . MET A 1 254 ? -57.174 24.640 11.053 1.00 52.86 254 MET A N 1
ATOM 2016 C CA . MET A 1 254 ? -57.691 25.646 10.120 1.00 55.96 254 MET A CA 1
ATOM 2017 C C . MET A 1 254 ? -58.415 24.930 8.973 1.00 63.97 254 MET A C 1
ATOM 2018 O O . MET A 1 254 ? -59.622 25.103 8.800 1.00 63.51 254 MET A O 1
ATOM 2023 N N . SER A 1 255 ? -57.713 24.044 8.268 1.00 71.74 255 SER A N 1
ATOM 2024 C CA . SER A 1 255 ? -58.366 23.143 7.288 1.00 76.45 255 SER A CA 1
ATOM 2025 C C . SER A 1 255 ? -59.698 22.508 7.804 1.00 70.48 255 SER A C 1
ATOM 2026 O O . SER A 1 255 ? -60.611 22.279 7.008 1.00 63.83 255 SER A O 1
ATOM 2029 N N . ALA A 1 256 ? -59.799 22.217 9.105 1.00 60.02 256 ALA A N 1
ATOM 2030 C CA . ALA A 1 256 ? -61.020 21.643 9.659 1.00 63.11 256 ALA A CA 1
ATOM 2031 C C . ALA A 1 256 ? -62.110 22.668 9.989 1.00 70.26 256 ALA A C 1
ATOM 2032 O O . ALA A 1 256 ? -63.289 22.285 10.066 1.00 64.41 256 ALA A O 1
ATOM 2034 N N . VAL A 1 257 ? -61.743 23.950 10.174 1.00 71.56 257 VAL A N 1
ATOM 2035 C CA . VAL A 1 257 ? -62.749 25.000 10.457 1.00 65.38 257 VAL A CA 1
ATOM 2036 C C . VAL A 1 257 ? -63.557 25.260 9.220 1.00 64.52 257 VAL A C 1
ATOM 2037 O O . VAL A 1 257 ? -64.731 25.541 9.321 1.00 80.91 257 VAL A O 1
ATOM 2041 N N . ALA A 1 258 ? -62.920 25.182 8.058 1.00 64.95 258 ALA A N 1
ATOM 2042 C CA . ALA A 1 258 ? -63.602 25.390 6.781 1.00 68.89 258 ALA A CA 1
ATOM 2043 C C . ALA A 1 258 ? -64.475 24.196 6.489 1.00 71.19 258 ALA A C 1
ATOM 2044 O O . ALA A 1 258 ? -65.664 24.349 6.211 1.00 73.84 258 ALA A O 1
ATOM 2046 N N . TYR A 1 259 ? -63.866 23.015 6.585 1.00 75.30 259 TYR A N 1
ATOM 2047 C CA . TYR A 1 259 ? -64.513 21.758 6.235 1.00 76.69 259 TYR A CA 1
ATOM 2048 C C . TYR A 1 259 ? -65.584 21.424 7.229 1.00 75.66 259 TYR A C 1
ATOM 2049 O O . TYR A 1 259 ? -66.696 21.070 6.844 1.00 67.76 259 TYR A O 1
ATOM 2058 N N . GLY A 1 260 ? -65.213 21.529 8.505 1.00 79.42 260 GLY A N 1
ATOM 2059 C CA . GLY A 1 260 ? -66.022 21.044 9.607 1.00 76.97 260 GLY A CA 1
ATOM 2060 C C . GLY A 1 260 ? -67.279 21.843 9.638 1.00 75.83 260 GLY A C 1
ATOM 2061 O O . GLY A 1 260 ? -68.362 21.291 9.477 1.00 78.60 260 GLY A O 1
ATOM 2062 N N . LEU A 1 261 ? -67.126 23.157 9.778 1.00 73.86 261 LEU A N 1
ATOM 2063 C CA . LEU A 1 261 ? -68.274 24.028 9.951 1.00 70.29 261 LEU A CA 1
ATOM 2064 C C . LEU A 1 261 ? -69.233 23.830 8.808 1.00 74.02 261 LEU A C 1
ATOM 2065 O O . LEU A 1 261 ? -70.411 23.563 9.059 1.00 78.07 261 LEU A O 1
ATOM 2070 N N . ASP A 1 262 ? -68.724 23.870 7.574 1.00 67.38 262 ASP A N 1
ATOM 2071 C CA . ASP A 1 262 ? -69.565 23.645 6.393 1.00 69.73 262 ASP A CA 1
ATOM 2072 C C . ASP A 1 262 ? -70.457 22.376 6.418 1.00 69.01 262 ASP A C 1
ATOM 2073 O O . ASP A 1 262 ? -71.552 22.390 5.869 1.00 68.65 262 ASP A O 1
ATOM 2078 N N . LEU A 1 263 ? -70.010 21.295 7.054 1.00 75.33 263 LEU A N 1
ATOM 2079 C CA . LEU A 1 263 ? -70.861 20.096 7.207 1.00 81.15 263 LEU A CA 1
ATOM 2080 C C . LEU A 1 263 ? -72.024 20.346 8.140 1.00 82.29 263 LEU A C 1
ATOM 2081 O O . LEU A 1 263 ? -73.056 19.691 8.027 1.00 89.59 263 LEU A O 1
ATOM 2086 N N . PHE A 1 264 ? -71.849 21.284 9.061 1.00 82.61 264 PHE A N 1
ATOM 2087 C CA . PHE A 1 264 ? -72.835 21.570 10.079 1.00 90.54 264 PHE A CA 1
ATOM 2088 C C . PHE A 1 264 ? -73.267 23.028 9.979 1.00 88.35 264 PHE A C 1
ATOM 2089 O O . PHE A 1 264 ? -73.103 23.808 10.920 1.00 98.84 264 PHE A O 1
ATOM 2097 N N . PRO A 1 265 ? -73.850 23.397 8.837 1.00 89.92 265 PRO A N 1
ATOM 2098 C CA . PRO A 1 265 ? -74.048 24.802 8.498 1.00 95.79 265 PRO A CA 1
ATOM 2099 C C . PRO A 1 265 ? -74.975 25.587 9.440 1.00 97.56 265 PRO A C 1
ATOM 2100 O O . PRO A 1 265 ? -74.913 26.812 9.436 1.00 109.56 265 PRO A O 1
ATOM 2104 N N . ASP A 1 266 ? -75.827 24.902 10.210 1.00 96.07 266 ASP A N 1
ATOM 2105 C CA . ASP A 1 266 ? -76.678 25.554 11.224 1.00 95.92 266 ASP A CA 1
ATOM 2106 C C . ASP A 1 266 ? -75.811 26.073 12.354 1.00 95.84 266 ASP A C 1
ATOM 2107 O O . ASP A 1 266 ? -75.922 27.231 12.765 1.00 98.93 266 ASP A O 1
ATOM 2112 N N . GLN A 1 267 ? -74.940 25.197 12.844 1.00 94.91 267 GLN A N 1
ATOM 2113 C CA . GLN A 1 267 ? -73.972 25.557 13.877 1.00 86.88 267 GLN A CA 1
ATOM 2114 C C . GLN A 1 267 ? -72.984 26.623 13.398 1.00 86.18 267 GLN A C 1
ATOM 2115 O O . GLN A 1 267 ? -72.539 27.475 14.186 1.00 77.28 267 GLN A O 1
ATOM 2121 N N . ARG A 1 268 ? -72.663 26.584 12.107 1.00 86.06 268 ARG A N 1
ATOM 2122 C CA . ARG A 1 268 ? -71.882 27.642 11.491 1.00 88.19 268 ARG A CA 1
ATOM 2123 C C . ARG A 1 268 ? -72.643 28.976 11.542 1.00 82.97 268 ARG A C 1
ATOM 2124 O O . ARG A 1 268 ? -72.087 29.988 11.961 1.00 82.72 268 ARG A O 1
ATOM 2132 N N . ALA A 1 269 ? -73.908 28.960 11.127 1.00 81.07 269 ALA A N 1
ATOM 2133 C CA . ALA A 1 269 ? -74.747 30.174 11.043 1.00 79.88 269 ALA A CA 1
ATOM 2134 C C . ALA A 1 269 ? -74.943 30.878 12.390 1.00 77.13 269 ALA A C 1
ATOM 2135 O O . ALA A 1 269 ? -74.963 32.115 12.455 1.00 65.24 269 ALA A O 1
ATOM 2137 N N . LYS A 1 270 ? -75.097 30.070 13.438 1.00 79.83 270 LYS A N 1
ATOM 2138 C CA . LYS A 1 270 ? -75.109 30.537 14.829 1.00 88.90 270 LYS A CA 1
ATOM 2139 C C . LYS A 1 270 ? -73.810 31.237 15.219 1.00 86.56 270 LYS A C 1
ATOM 2140 O O . LYS A 1 270 ? -73.829 32.289 15.860 1.00 86.08 270 LYS A O 1
ATOM 2146 N N . LEU A 1 271 ? -72.686 30.629 14.859 1.00 84.93 271 LEU A N 1
ATOM 2147 C CA . LEU A 1 271 ? -71.382 31.264 15.042 1.00 81.23 271 LEU A CA 1
ATOM 2148 C C . LEU A 1 271 ? -71.306 32.526 14.197 1.00 74.50 271 LEU A C 1
ATOM 2149 O O . LEU A 1 271 ? -70.845 33.560 14.666 1.00 61.16 271 LEU A O 1
ATOM 2154 N N . GLU A 1 272 ? -71.740 32.420 12.945 1.00 78.67 272 GLU A N 1
ATOM 2155 C CA . GLU A 1 272 ? -71.773 33.573 12.049 1.00 92.50 272 GLU A CA 1
ATOM 2156 C C . GLU A 1 272 ? -72.553 34.716 12.683 1.00 84.77 272 GLU A C 1
ATOM 2157 O O . GLU A 1 272 ? -72.077 35.854 12.704 1.00 79.78 272 GLU A O 1
ATOM 2163 N N . ALA A 1 273 ? -73.722 34.394 13.227 1.00 80.54 273 ALA A N 1
ATOM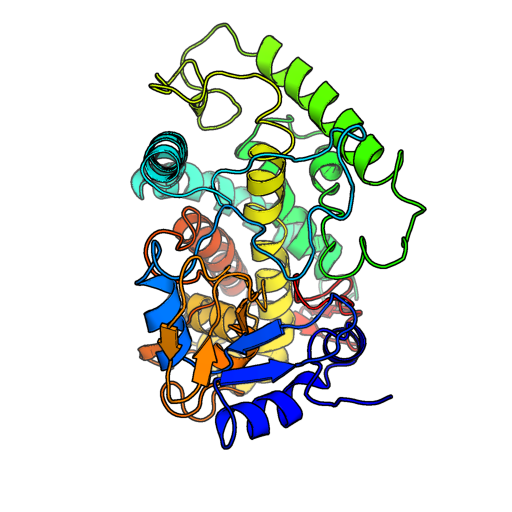 2164 C CA . ALA A 1 273 ? -74.486 35.343 14.022 1.00 83.51 273 ALA A CA 1
ATOM 2165 C C . ALA A 1 273 ? -73.744 35.842 15.285 1.00 87.92 273 ALA A C 1
ATOM 2166 O O . ALA A 1 273 ? -73.745 37.038 15.547 1.00 97.32 273 ALA A O 1
ATOM 2168 N N . ASP A 1 274 ? -73.121 34.943 16.052 1.00 89.66 274 ASP A N 1
ATOM 2169 C CA . ASP A 1 274 ? -72.573 35.278 17.385 1.00 90.68 274 ASP A CA 1
ATOM 2170 C C . ASP A 1 274 ? -71.036 35.053 17.554 1.00 99.13 274 ASP A C 1
ATOM 2171 O O . ASP A 1 274 ? -70.592 33.945 17.861 1.00 111.28 274 ASP A O 1
ATOM 2176 N N . PRO A 1 275 ? -70.223 36.115 17.391 1.00 90.77 275 PRO A N 1
ATOM 2177 C CA . PRO A 1 275 ? -68.776 35.984 17.556 1.00 81.05 275 PRO A CA 1
ATOM 2178 C C . PRO A 1 275 ? -68.293 35.726 18.971 1.00 78.01 275 PRO A C 1
ATOM 2179 O O . PRO A 1 275 ? -67.118 35.411 19.152 1.00 87.51 275 PRO A O 1
ATOM 2183 N N . SER A 1 276 ? -69.150 35.879 19.974 1.00 75.87 276 SER A N 1
ATOM 2184 C CA . SER A 1 276 ? -68.780 35.481 21.335 1.00 77.00 276 SER A CA 1
ATOM 2185 C C . SER A 1 276 ? -68.662 33.961 21.467 1.00 76.95 276 SER A C 1
ATOM 2186 O O . SER A 1 276 ? -68.028 33.471 22.392 1.00 71.15 276 SER A O 1
ATOM 2189 N N . MET A 1 277 ? -69.263 33.216 20.542 1.00 82.51 277 MET A N 1
ATOM 2190 C CA . MET A 1 277 ? -69.061 31.764 20.482 1.00 87.08 277 MET A CA 1
ATOM 2191 C C . MET A 1 277 ? -67.620 31.361 20.160 1.00 88.13 277 MET A C 1
ATOM 2192 O O . MET A 1 277 ? -67.176 30.300 20.611 1.00 96.98 277 MET A O 1
ATOM 2197 N N . ILE A 1 278 ? -66.898 32.203 19.412 1.00 81.96 278 ILE A N 1
ATOM 2198 C CA . ILE A 1 278 ? -65.556 31.869 18.878 1.00 79.63 278 ILE A CA 1
ATOM 2199 C C . ILE A 1 278 ? -64.714 30.927 19.755 1.00 69.81 278 ILE A C 1
ATOM 2200 O O . ILE A 1 278 ? -64.355 29.861 19.302 1.00 68.48 278 ILE A O 1
ATOM 2205 N N . PRO A 1 279 ? -64.429 31.294 21.010 1.00 63.91 279 PRO A N 1
ATOM 2206 C CA . PRO A 1 279 ? -63.437 30.505 21.754 1.00 67.81 279 PRO A CA 1
ATOM 2207 C C . PRO A 1 279 ? -63.835 29.063 21.945 1.00 65.80 279 PRO A C 1
ATOM 2208 O O . PRO A 1 279 ? -63.012 28.155 21.789 1.00 62.31 279 PRO A O 1
ATOM 2212 N N . ASN A 1 280 ? -65.099 28.860 22.268 1.00 71.27 280 ASN A N 1
ATOM 2213 C CA . ASN A 1 280 ? -65.615 27.507 22.419 1.00 76.19 280 ASN A CA 1
ATOM 2214 C C . ASN A 1 280 ? -65.696 26.839 21.031 1.00 71.90 280 ASN A C 1
ATOM 2215 O O . ASN A 1 280 ? -65.468 25.650 20.886 1.00 62.68 280 ASN A O 1
ATOM 2220 N N . THR A 1 281 ? -65.979 27.625 20.004 1.00 74.67 281 THR A N 1
ATOM 2221 C CA . THR A 1 281 ? -65.888 27.123 18.639 1.00 77.63 281 THR A CA 1
ATOM 2222 C C . THR A 1 281 ? -64.493 26.534 18.358 1.00 73.80 281 THR A C 1
ATOM 2223 O O . THR A 1 281 ? -64.416 25.416 17.842 1.00 76.80 281 THR A O 1
ATOM 2227 N N . VAL A 1 282 ? -63.426 27.265 18.730 1.00 64.37 282 VAL A N 1
ATOM 2228 C CA . VAL A 1 282 ? -62.035 26.833 18.508 1.00 64.58 282 VAL A CA 1
ATOM 2229 C C . VAL A 1 282 ? -61.793 25.486 19.172 1.00 64.79 282 VAL A C 1
ATOM 2230 O O . VAL A 1 282 ? -61.305 24.547 18.533 1.00 62.60 282 VAL A O 1
ATOM 2234 N N . GLN A 1 283 ? -62.158 25.387 20.442 1.00 64.27 283 GLN A N 1
ATOM 2235 C CA . GLN A 1 283 ? -62.017 24.129 21.162 1.00 63.81 283 GLN A CA 1
ATOM 2236 C C . GLN A 1 283 ? -62.844 23.018 20.492 1.00 61.77 283 GLN A C 1
ATOM 2237 O O . GLN A 1 283 ? -62.307 21.997 20.060 1.00 62.98 283 GLN A O 1
ATOM 2243 N N . GLU A 1 284 ? -64.128 23.261 20.319 1.00 62.38 284 GLU A N 1
ATOM 2244 C CA . GLU A 1 284 ? -65.005 22.269 19.727 1.00 62.87 284 GLU A CA 1
ATOM 2245 C C . GLU A 1 284 ? -64.422 21.743 18.454 1.00 65.41 284 GLU A C 1
ATOM 2246 O O . GLU A 1 284 ? -64.578 20.561 18.180 1.00 70.19 284 GLU A O 1
ATOM 2252 N N . ILE A 1 285 ? -63.769 22.606 17.670 1.00 73.04 285 ILE A N 1
ATOM 2253 C CA . ILE A 1 285 ? -63.176 22.181 16.379 1.00 79.27 285 ILE A CA 1
ATOM 2254 C C . ILE A 1 285 ? -61.909 21.381 16.614 1.00 68.01 285 ILE A C 1
ATOM 2255 O O . ILE A 1 285 ? -61.666 20.380 15.942 1.00 63.79 285 ILE A O 1
ATOM 2260 N N . ILE A 1 286 ? -61.110 21.802 17.573 1.00 61.69 286 ILE A N 1
ATOM 2261 C CA . ILE A 1 286 ? -59.900 21.064 17.836 1.00 64.16 286 ILE A CA 1
ATOM 2262 C C . ILE A 1 286 ? -60.266 19.676 18.312 1.00 66.58 286 ILE A C 1
ATOM 2263 O O . ILE A 1 286 ? -59.577 18.712 17.981 1.00 76.36 286 ILE A O 1
ATOM 2268 N N . ARG A 1 287 ? -61.365 19.558 19.042 1.00 70.58 287 ARG A N 1
ATOM 2269 C CA . ARG A 1 287 ? -61.828 18.237 19.480 1.00 75.41 287 ARG A CA 1
ATOM 2270 C C . ARG A 1 287 ? -62.135 17.400 18.246 1.00 72.93 287 ARG A C 1
ATOM 2271 O O . ARG A 1 287 ? -61.407 16.452 17.938 1.00 72.87 287 ARG A O 1
ATOM 2279 N N . TRP A 1 288 ? -63.172 17.822 17.526 1.00 72.98 288 TRP A N 1
ATOM 2280 C CA . TRP A 1 288 ? -63.641 17.232 16.259 1.00 73.69 288 TRP A CA 1
ATOM 2281 C C . TRP A 1 288 ? -62.566 16.574 15.398 1.00 73.48 288 TRP A C 1
ATOM 2282 O O . TRP A 1 288 ? -62.726 15.450 14.870 1.00 73.32 288 TRP A O 1
ATOM 2293 N N . GLN A 1 289 ? -61.485 17.318 15.225 1.00 71.42 289 GLN A N 1
ATOM 2294 C CA . GLN A 1 289 ? -60.450 16.931 14.307 1.00 74.67 289 GLN A CA 1
ATOM 2295 C C . GLN A 1 289 ? -59.458 15.985 14.968 1.00 76.91 289 GLN A C 1
ATOM 2296 O O . GLN A 1 289 ? -59.203 14.886 14.460 1.00 77.85 289 GLN A O 1
ATOM 2302 N N . THR A 1 290 ? -58.937 16.383 16.122 1.00 72.16 290 THR A N 1
ATOM 2303 C CA . THR A 1 290 ? -57.860 15.650 16.724 1.00 70.47 290 THR A CA 1
ATOM 2304 C C . THR A 1 290 ? -56.757 15.605 15.661 1.00 66.73 290 THR A C 1
ATOM 2305 O O . THR A 1 290 ? -56.556 14.590 15.011 1.00 65.02 290 THR A O 1
ATOM 2309 N N . PRO A 1 291 ? -56.088 16.740 15.422 1.00 64.83 291 PRO A N 1
ATOM 2310 C CA . PRO A 1 291 ? -54.971 16.781 14.485 1.00 71.42 291 PRO A CA 1
ATOM 2311 C C . PRO A 1 291 ? -53.907 15.680 14.621 1.00 74.03 291 PRO A C 1
ATOM 2312 O O . PRO A 1 291 ? -53.206 15.396 13.642 1.00 78.69 291 PRO A O 1
ATOM 2316 N N . LEU A 1 292 ? -53.750 15.125 15.824 1.00 72.51 292 LEU A N 1
ATOM 2317 C CA . LEU A 1 292 ? -52.990 13.902 16.013 1.00 69.57 292 LEU A CA 1
ATOM 2318 C C . LEU A 1 292 ? -53.930 12.908 16.616 1.00 67.90 292 LEU A C 1
ATOM 2319 O O . LEU A 1 292 ? -54.381 13.076 17.724 1.00 65.79 292 LEU A O 1
ATOM 2324 N N . ALA A 1 293 ? -54.251 11.881 15.856 1.00 73.34 293 ALA A N 1
ATOM 2325 C CA . ALA A 1 293 ? -55.250 10.912 16.273 1.00 77.96 293 ALA A CA 1
ATOM 2326 C C . ALA A 1 293 ? -54.791 10.092 17.476 1.00 74.33 293 ALA A C 1
ATOM 2327 O O . ALA A 1 293 ? -55.627 9.663 18.301 1.00 66.86 293 ALA A O 1
ATOM 2329 N N . HIS A 1 294 ? -53.477 9.869 17.560 1.00 68.75 294 HIS A N 1
ATOM 2330 C CA . HIS A 1 294 ? -52.933 8.984 18.565 1.00 73.61 294 HIS A CA 1
ATOM 2331 C C . HIS A 1 294 ? -51.545 9.407 19.004 1.00 73.06 294 HIS A C 1
ATOM 2332 O O . HIS A 1 294 ? -50.759 9.918 18.202 1.00 76.57 294 HIS A O 1
ATOM 2339 N N . MET A 1 295 ? -51.264 9.169 20.281 1.00 72.17 295 MET A N 1
ATOM 2340 C CA . MET A 1 295 ? -49.905 9.041 20.786 1.00 70.27 295 MET A CA 1
ATOM 2341 C C . MET A 1 295 ? -49.747 7.655 21.469 1.00 80.44 295 MET A C 1
ATOM 2342 O O . MET A 1 295 ? -50.745 7.008 21.891 1.00 74.70 295 MET A O 1
ATOM 2347 N N . ARG A 1 296 ? -48.493 7.206 21.563 1.00 77.87 296 ARG A N 1
ATOM 2348 C CA . ARG A 1 296 ? -48.148 5.908 22.146 1.00 77.95 296 ARG A CA 1
ATOM 2349 C C . ARG A 1 296 ? -47.324 6.076 23.416 1.00 88.15 296 ARG A C 1
ATOM 2350 O O . ARG A 1 296 ? -46.411 6.905 23.453 1.00 101.94 296 ARG A O 1
ATOM 2358 N N . ARG A 1 297 ? -47.605 5.248 24.427 1.00 92.72 297 ARG A N 1
ATOM 2359 C CA . ARG A 1 297 ? -46.682 5.029 25.553 1.00 93.06 297 ARG A CA 1
ATOM 2360 C C . ARG A 1 297 ? -46.112 3.599 25.516 1.00 94.28 297 ARG A C 1
ATOM 2361 O O . ARG A 1 297 ? -46.549 2.760 24.715 1.00 99.38 297 ARG A O 1
ATOM 2369 N N . THR A 1 298 ? -45.134 3.324 26.376 1.00 91.93 298 THR A N 1
ATOM 2370 C CA . THR A 1 298 ? -44.569 1.971 26.501 1.00 90.25 298 THR A CA 1
ATOM 2371 C C . THR A 1 298 ? -44.485 1.504 27.963 1.00 93.66 298 THR A C 1
ATOM 2372 O O . THR A 1 298 ? -43.871 2.173 28.806 1.00 89.03 298 THR A O 1
ATOM 2376 N N . ALA A 1 299 ? -45.090 0.345 28.244 1.00 99.46 299 ALA A N 1
ATOM 2377 C CA . ALA A 1 299 ? -45.101 -0.256 29.594 1.00 100.63 299 ALA A CA 1
ATOM 2378 C C . ALA A 1 299 ? -43.703 -0.657 30.106 1.00 101.38 299 ALA A C 1
ATOM 2379 O O . ALA A 1 299 ? -43.019 -1.461 29.464 1.00 97.83 299 ALA A O 1
ATOM 2381 N N . THR A 1 300 ? -43.295 -0.106 31.255 1.00 95.03 300 THR A N 1
ATOM 2382 C CA . THR A 1 300 ? -41.998 -0.441 31.885 1.00 96.55 300 THR A CA 1
ATOM 2383 C C . THR A 1 300 ? -42.071 -1.622 32.876 1.00 95.58 300 THR A C 1
ATOM 2384 O O . THR A 1 300 ? -41.080 -2.343 33.055 1.00 95.35 300 THR A O 1
ATOM 2388 N N . VAL A 1 301 ? -43.211 -1.795 33.540 1.00 86.31 301 VAL A N 1
ATOM 2389 C CA . VAL A 1 301 ? -43.440 -2.968 34.386 1.00 83.35 301 VAL A CA 1
ATOM 2390 C C . VAL A 1 301 ? -44.852 -3.476 34.190 1.00 75.88 301 VAL A C 1
ATOM 2391 O O . VAL A 1 301 ? -45.722 -2.727 33.759 1.00 73.79 301 VAL A O 1
ATOM 2395 N N . ASP A 1 302 ? -45.087 -4.730 34.557 1.00 78.29 302 ASP A N 1
ATOM 2396 C CA . ASP A 1 302 ? -46.391 -5.380 34.307 1.00 87.18 302 ASP A CA 1
ATOM 2397 C C . ASP A 1 302 ? -47.466 -4.626 35.063 1.00 81.15 302 ASP A C 1
ATOM 2398 O O . ASP A 1 302 ? -47.137 -3.976 36.059 1.00 80.10 302 ASP A O 1
ATOM 2403 N N . SER A 1 303 ? -48.719 -4.664 34.590 1.00 75.88 303 SER A N 1
ATOM 2404 C CA . SER A 1 303 ? -49.772 -3.745 35.126 1.00 78.58 303 SER A CA 1
ATOM 2405 C C . SER A 1 303 ? -51.180 -4.130 34.736 1.00 74.69 303 SER A C 1
ATOM 2406 O O . SER A 1 303 ? -51.401 -4.839 33.754 1.00 69.72 303 SER A O 1
ATOM 2409 N N . GLU A 1 304 ? -52.128 -3.651 35.527 1.00 79.18 304 GLU A N 1
ATOM 2410 C CA . GLU A 1 304 ? -53.545 -3.872 35.252 1.00 91.07 304 GLU A CA 1
ATOM 2411 C C . GLU A 1 304 ? -54.117 -2.562 34.762 1.00 91.54 304 GLU A C 1
ATOM 2412 O O . GLU A 1 304 ? -53.738 -1.499 35.251 1.00 98.60 304 GLU A O 1
ATOM 2418 N N . LEU A 1 305 ? -55.035 -2.641 33.805 1.00 86.13 305 LEU A N 1
ATOM 2419 C CA . LEU A 1 305 ? -55.610 -1.449 33.216 1.00 82.50 305 LEU A CA 1
ATOM 2420 C C . LEU A 1 305 ? -56.975 -1.734 32.629 1.00 72.55 305 LEU A C 1
ATOM 2421 O O . LEU A 1 305 ? -57.063 -2.368 31.610 1.00 66.82 305 LEU A O 1
ATOM 2426 N N . GLU A 1 306 ? -58.025 -1.253 33.291 1.00 80.18 306 GLU A N 1
ATOM 2427 C CA . GLU A 1 306 ? -59.422 -1.426 32.862 1.00 90.36 306 GLU A CA 1
ATOM 2428 C C . GLU A 1 306 ? -59.872 -2.886 32.664 1.00 96.82 306 GLU A C 1
ATOM 2429 O O . GLU A 1 306 ? -60.904 -3.133 32.032 1.00 98.22 306 GLU A O 1
ATOM 2435 N N . GLY A 1 307 ? -59.135 -3.833 33.252 1.00 95.08 307 GLY A N 1
ATOM 2436 C CA . GLY A 1 307 ? -59.301 -5.253 32.972 1.00 92.14 307 GLY A CA 1
ATOM 2437 C C . GLY A 1 307 ? -57.991 -5.807 32.463 1.00 94.03 307 GLY A C 1
ATOM 2438 O O . GLY A 1 307 ? -57.363 -6.668 33.082 1.00 107.51 307 GLY A O 1
ATOM 2439 N N . GLN A 1 308 ? -57.555 -5.278 31.336 1.00 87.99 308 GLN A N 1
ATOM 2440 C CA . GLN A 1 308 ? -56.415 -5.855 30.617 1.00 88.10 308 GLN A CA 1
ATOM 2441 C C . GLN A 1 308 ? -55.021 -5.866 31.330 1.00 75.82 308 GLN A C 1
ATOM 2442 O O . GLN A 1 308 ? -54.702 -5.055 32.202 1.00 62.73 308 GLN A O 1
ATOM 2448 N N . GLN A 1 309 ? -54.202 -6.806 30.874 1.00 76.05 309 GLN A N 1
ATOM 2449 C CA . GLN A 1 309 ? -53.003 -7.256 31.560 1.00 78.56 309 GLN A CA 1
ATOM 2450 C C . GLN A 1 309 ? -51.778 -6.871 30.766 1.00 76.95 309 GLN A C 1
ATOM 2451 O O . GLN A 1 309 ? -51.353 -7.616 29.864 1.00 78.11 309 GLN A O 1
ATOM 2457 N N . ILE A 1 310 ? -51.210 -5.711 31.106 1.00 77.51 310 ILE A N 1
ATOM 2458 C CA . ILE A 1 310 ? -50.130 -5.107 30.301 1.00 77.74 310 ILE A CA 1
ATOM 2459 C C . ILE A 1 310 ? -48.804 -5.618 30.830 1.00 73.90 310 ILE A C 1
ATOM 2460 O O . ILE A 1 310 ? -48.591 -5.686 32.048 1.00 81.54 310 ILE A O 1
ATOM 2465 N N . LYS A 1 311 ? -47.925 -5.967 29.909 1.00 63.81 311 LYS A N 1
ATOM 2466 C CA . LYS A 1 311 ? -46.709 -6.629 30.260 1.00 72.98 311 LYS A CA 1
ATOM 2467 C C . LYS A 1 311 ? -45.574 -5.708 29.902 1.00 74.78 311 LYS A C 1
ATOM 2468 O O . LYS A 1 311 ? -45.559 -5.133 28.823 1.00 70.84 311 LYS A O 1
ATOM 2474 N N . ALA A 1 312 ? -44.622 -5.578 30.818 1.00 84.27 312 ALA A N 1
ATOM 2475 C CA . ALA A 1 312 ? -43.372 -4.852 30.586 1.00 83.27 312 ALA A CA 1
ATOM 2476 C C . ALA A 1 312 ? -42.793 -5.185 29.211 1.00 86.64 312 ALA A C 1
ATOM 2477 O O . ALA A 1 312 ? -42.362 -6.310 28.972 1.00 101.29 312 ALA A O 1
ATOM 2479 N N . GLY A 1 313 ? -42.792 -4.203 28.315 1.00 89.57 313 GLY A N 1
ATOM 2480 C CA . GLY A 1 313 ? -42.400 -4.401 26.917 1.00 86.01 313 GLY A CA 1
ATOM 2481 C C . GLY A 1 313 ? -43.517 -3.909 26.017 1.00 84.57 313 GLY A C 1
ATOM 2482 O O . GLY A 1 313 ? -43.277 -3.234 25.019 1.00 81.46 313 GLY A O 1
ATOM 2483 N N . ASP A 1 314 ? -44.756 -4.218 26.385 1.00 87.05 314 ASP A N 1
ATOM 2484 C CA . ASP A 1 314 ? -45.895 -3.900 25.528 1.00 90.22 314 ASP A CA 1
ATOM 2485 C C . ASP A 1 314 ? -45.974 -2.411 25.196 1.00 85.42 314 ASP A C 1
ATOM 2486 O O . ASP A 1 314 ? -45.499 -1.550 25.941 1.00 77.00 314 ASP A O 1
ATOM 2491 N N . LYS A 1 315 ? -46.635 -2.162 24.071 1.00 91.94 315 LYS A N 1
ATOM 2492 C CA . LYS A 1 315 ? -46.662 -0.890 23.366 1.00 92.89 315 LYS A CA 1
ATOM 2493 C C . LYS A 1 315 ? -48.102 -0.381 23.409 1.00 87.47 315 LYS A C 1
ATOM 2494 O O . LYS A 1 315 ? -49.012 -1.061 22.911 1.00 85.58 315 LYS A O 1
ATOM 2500 N N . LEU A 1 316 ? -48.313 0.799 23.993 1.00 77.79 316 LEU A N 1
ATOM 2501 C CA . LEU A 1 316 ? -49.665 1.350 24.101 1.00 78.73 316 LEU A CA 1
ATOM 2502 C C . LEU A 1 316 ? -49.957 2.416 23.054 1.00 70.89 316 LEU A C 1
ATOM 2503 O O . LEU A 1 316 ? -49.084 2.885 22.352 1.00 61.25 316 LEU A O 1
ATOM 2508 N N . ALA A 1 317 ? -51.223 2.742 22.910 1.00 66.66 317 ALA A N 1
ATOM 2509 C CA . ALA A 1 317 ? -51.647 3.493 21.763 1.00 72.28 317 ALA A CA 1
ATOM 2510 C C . ALA A 1 317 ? -52.932 4.185 22.109 1.00 72.76 317 ALA A C 1
ATOM 2511 O O . ALA A 1 317 ? -54.002 3.543 22.168 1.00 67.59 317 ALA A O 1
ATOM 2513 N N . LEU A 1 318 ? -52.810 5.494 22.332 1.00 68.41 318 LEU A N 1
ATOM 2514 C CA . LEU A 1 318 ? -53.898 6.299 22.854 1.00 69.37 318 LEU A CA 1
ATOM 2515 C C . LEU A 1 318 ? -54.627 7.013 21.703 1.00 69.55 318 LEU A C 1
ATOM 2516 O O . LEU A 1 318 ? -54.145 8.006 21.163 1.00 65.79 318 LEU A O 1
ATOM 2521 N N . TRP A 1 319 ? -55.784 6.486 21.321 1.00 71.17 319 TRP A N 1
ATOM 2522 C CA . TRP A 1 319 ? -56.520 7.002 20.166 1.00 82.60 319 TRP A CA 1
ATOM 2523 C C . TRP A 1 319 ? -57.438 8.140 20.613 1.00 80.42 319 TRP A C 1
ATOM 2524 O O . TRP A 1 319 ? -58.650 7.945 20.845 1.00 75.92 319 TRP A O 1
ATOM 2535 N N . TYR A 1 320 ? -56.838 9.326 20.742 1.00 72.70 320 TYR A N 1
ATOM 2536 C CA . TYR A 1 320 ? -57.580 10.556 21.047 1.00 73.14 320 TYR A CA 1
ATOM 2537 C C . TYR A 1 320 ? -58.741 10.705 20.059 1.00 76.49 320 TYR A C 1
ATOM 2538 O O . TYR A 1 320 ? -59.868 11.026 20.436 1.00 67.16 320 TYR A O 1
ATOM 2547 N N . ILE A 1 321 ? -58.430 10.438 18.791 1.00 83.50 321 ILE A N 1
ATOM 2548 C CA . ILE A 1 321 ? -59.393 10.398 17.694 1.00 83.84 321 ILE A CA 1
ATOM 2549 C C . ILE A 1 321 ? -60.711 9.762 18.095 1.00 89.12 321 ILE A C 1
ATOM 2550 O O . ILE A 1 321 ? -61.758 10.298 17.758 1.00 108.61 321 ILE A O 1
ATOM 2555 N N . SER A 1 322 ? -60.642 8.644 18.829 1.00 95.04 322 SER A N 1
ATOM 2556 C CA . SER A 1 322 ? -61.817 7.932 19.377 1.00 89.77 322 SER A CA 1
ATOM 2557 C C . SER A 1 322 ? -62.252 8.497 20.705 1.00 81.91 322 SER A C 1
ATOM 2558 O O . SER A 1 322 ? -63.443 8.512 21.034 1.00 76.24 322 SER A O 1
ATOM 2561 N N . ALA A 1 323 ? -61.267 8.893 21.495 1.00 78.70 323 ALA A N 1
ATOM 2562 C CA . ALA A 1 323 ? -61.542 9.500 22.775 1.00 83.21 323 ALA A CA 1
ATOM 2563 C C . ALA A 1 323 ? -62.478 10.678 22.601 1.00 81.58 323 ALA A C 1
ATOM 2564 O O . ALA A 1 323 ? -63.563 10.706 23.181 1.00 86.46 323 ALA A O 1
ATOM 2566 N N . ASN A 1 324 ? -62.097 11.621 21.747 1.00 73.40 324 ASN A N 1
ATOM 2567 C CA . ASN A 1 324 ? -62.861 12.853 21.617 1.00 67.89 324 ASN A CA 1
ATOM 2568 C C . ASN A 1 324 ? -64.239 12.590 21.096 1.00 67.79 324 ASN A C 1
ATOM 2569 O O . ASN A 1 324 ? -65.078 13.475 21.164 1.00 78.28 324 ASN A O 1
ATOM 2574 N N . ARG A 1 325 ? -64.478 11.394 20.570 1.00 69.59 325 ARG A N 1
ATOM 2575 C CA . ARG A 1 325 ? -65.836 10.945 20.309 1.00 78.14 325 ARG A CA 1
ATOM 2576 C C . ARG A 1 325 ? -66.395 9.879 21.298 1.00 76.09 325 ARG A C 1
ATOM 2577 O O . ARG A 1 325 ? -67.333 9.140 20.969 1.00 82.51 325 ARG A O 1
ATOM 2585 N N . ASP A 1 326 ? -65.873 9.858 22.523 1.00 71.25 326 ASP A N 1
ATOM 2586 C CA . ASP A 1 326 ? -66.397 8.994 23.588 1.00 80.39 326 ASP A CA 1
ATOM 2587 C C . ASP A 1 326 ? -67.731 9.593 24.052 1.00 83.34 326 ASP A C 1
ATOM 2588 O O . ASP A 1 326 ? -67.778 10.710 24.560 1.00 84.93 326 ASP A O 1
ATOM 2593 N N . GLU A 1 327 ? -68.818 8.845 23.872 1.00 89.96 327 GLU A N 1
ATOM 2594 C CA . GLU A 1 327 ? -70.165 9.362 24.184 1.00 94.34 327 GLU A CA 1
ATOM 2595 C C . GLU A 1 327 ? -70.440 9.448 25.702 1.00 88.95 327 GLU A C 1
ATOM 2596 O O . GLU A 1 327 ? -71.456 10.030 26.128 1.00 80.26 327 GLU A O 1
ATOM 2602 N N . SER A 1 328 ? -69.546 8.866 26.509 1.00 85.56 328 SER A N 1
ATOM 2603 C CA . SER A 1 328 ? -69.614 9.003 27.959 1.00 84.75 328 SER A CA 1
ATOM 2604 C C . SER A 1 328 ? -69.419 10.449 28.351 1.00 85.34 328 SER A C 1
ATOM 2605 O O . SER A 1 328 ? -70.106 10.915 29.255 1.00 90.33 328 SER A O 1
ATOM 2608 N N . VAL A 1 329 ? -68.514 11.151 27.651 1.00 83.55 329 VAL A N 1
ATOM 2609 C CA . VAL A 1 329 ? -68.174 12.552 27.971 1.00 79.71 329 VAL A CA 1
ATOM 2610 C C . VAL A 1 329 ? -68.924 13.555 27.084 1.00 82.12 329 VAL A C 1
ATOM 2611 O O . VAL A 1 329 ? -69.660 14.394 27.596 1.00 84.33 329 VAL A O 1
ATOM 2615 N N . PHE A 1 330 ? -68.745 13.459 25.766 1.00 84.49 330 PHE A N 1
ATOM 2616 C CA . PHE A 1 330 ? -69.410 14.356 24.806 1.00 84.07 330 PHE A CA 1
ATOM 2617 C C . PHE A 1 330 ? -70.500 13.567 24.110 1.00 82.15 330 PHE A C 1
ATOM 2618 O O . PHE A 1 330 ? -70.200 12.677 23.309 1.00 84.42 330 PHE A O 1
ATOM 2626 N N . GLU A 1 331 ? -71.757 13.861 24.414 1.00 80.41 331 GLU A N 1
ATOM 2627 C CA . GLU A 1 331 ? -72.857 13.206 23.705 1.00 89.18 331 GLU A CA 1
ATOM 2628 C C . GLU A 1 331 ? -73.021 13.828 22.307 1.00 91.02 331 GLU A C 1
ATOM 2629 O O . GLU A 1 331 ? -72.857 15.040 22.143 1.00 90.61 331 GLU A O 1
ATOM 2635 N N . ASN A 1 332 ? -73.338 12.995 21.315 1.00 96.96 332 ASN A N 1
ATOM 2636 C CA . ASN A 1 332 ? -73.395 13.406 19.894 1.00 104.31 332 ASN A CA 1
ATOM 2637 C C . ASN A 1 332 ? -72.061 14.004 19.444 1.00 105.27 332 ASN A C 1
ATOM 2638 O O . ASN A 1 332 ? -72.022 15.056 18.792 1.00 109.95 332 ASN A O 1
ATOM 2643 N N . ALA A 1 333 ? -70.972 13.320 19.801 1.00 102.28 333 ALA A N 1
ATOM 2644 C CA . ALA A 1 333 ? -69.617 13.866 19.647 1.00 96.39 333 ALA A CA 1
ATOM 2645 C C . ALA A 1 333 ? -69.264 14.045 18.182 1.00 97.63 333 ALA A C 1
ATOM 2646 O O . ALA A 1 333 ? -68.596 15.007 17.803 1.00 98.34 333 ALA A O 1
ATOM 2648 N N . ASP A 1 334 ? -69.7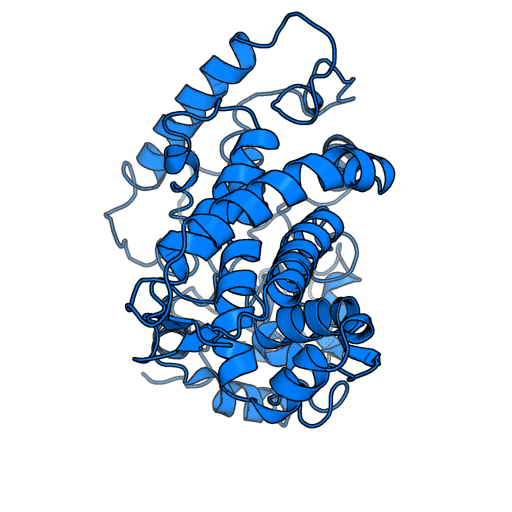57 13.125 17.362 1.00 101.43 334 ASP A N 1
ATOM 2649 C CA . ASP A 1 334 ? -69.631 13.216 15.909 1.00 103.80 334 ASP A CA 1
ATOM 2650 C C . ASP A 1 334 ? -70.494 14.334 15.265 1.00 105.32 334 ASP A C 1
ATOM 2651 O O . ASP A 1 334 ? -70.656 14.337 14.048 1.00 121.82 334 ASP A O 1
ATOM 2656 N N . ARG A 1 335 ? -71.033 15.273 16.058 1.00 104.73 335 ARG A N 1
ATOM 2657 C CA . ARG A 1 335 ? -71.559 16.559 15.560 1.00 94.75 335 ARG A CA 1
ATOM 2658 C C . ARG A 1 335 ? -70.733 17.675 16.133 1.00 85.39 335 ARG A C 1
ATOM 2659 O O . ARG A 1 335 ? -70.518 17.703 17.343 1.00 87.36 335 ARG A O 1
ATOM 2667 N N . ILE A 1 336 ? -70.295 18.610 15.294 1.00 80.06 336 ILE A N 1
ATOM 2668 C CA . ILE A 1 336 ? -69.851 19.922 15.788 1.00 76.83 336 ILE A CA 1
ATOM 2669 C C . ILE A 1 336 ? -71.069 20.686 16.412 1.00 83.23 336 ILE A C 1
ATOM 2670 O O . ILE A 1 336 ? -72.124 20.869 15.766 1.00 74.62 336 ILE A O 1
ATOM 2675 N N . ILE A 1 337 ? -70.900 21.094 17.676 1.00 78.82 337 ILE A N 1
ATOM 2676 C CA . ILE A 1 337 ? -71.867 21.870 18.452 1.00 73.10 337 ILE A CA 1
ATOM 2677 C C . ILE A 1 337 ? -71.067 23.052 19.053 1.00 69.70 337 ILE A C 1
ATOM 2678 O O . ILE A 1 337 ? -70.415 22.900 20.083 1.00 65.43 337 ILE A O 1
ATOM 2683 N N . VAL A 1 338 ? -71.074 24.222 18.421 1.00 69.93 338 VAL A N 1
ATOM 2684 C CA . VAL A 1 338 ? -70.133 25.301 18.848 1.00 73.93 338 VAL A CA 1
ATOM 2685 C C . VAL A 1 338 ? -70.356 25.854 20.255 1.00 77.23 338 VAL A C 1
ATOM 2686 O O . VAL A 1 338 ? -69.431 26.402 20.868 1.00 81.72 338 VAL A O 1
ATOM 2690 N N . ASP A 1 339 ? -71.592 25.728 20.735 1.00 79.17 339 ASP A N 1
ATOM 2691 C CA . ASP A 1 339 ? -71.967 26.083 22.114 1.00 75.37 339 ASP A CA 1
ATOM 2692 C C . ASP A 1 339 ? -71.690 24.960 23.141 1.00 76.02 339 ASP A C 1
ATOM 2693 O O . ASP A 1 339 ? -71.879 25.175 24.334 1.00 70.94 339 ASP A O 1
ATOM 2698 N N . ARG A 1 340 ? -71.233 23.785 22.682 1.00 80.28 340 ARG A N 1
ATOM 2699 C CA . ARG A 1 340 ? -70.990 22.612 23.547 1.00 81.48 340 ARG A CA 1
ATOM 2700 C C . ARG A 1 340 ? -70.110 23.010 24.731 1.00 76.00 340 ARG A C 1
ATOM 2701 O O . ARG A 1 340 ? -68.929 23.324 24.543 1.00 62.88 340 ARG A O 1
ATOM 2709 N N . PRO A 1 341 ? -70.675 22.989 25.950 1.00 76.63 341 PRO A N 1
ATOM 2710 C CA . PRO A 1 341 ? -69.927 23.527 27.110 1.00 80.53 341 PRO A CA 1
ATOM 2711 C C . PRO A 1 341 ? -68.537 22.901 27.300 1.00 80.95 341 PRO A C 1
ATOM 2712 O O . PRO A 1 341 ? -67.519 23.590 27.169 1.00 88.37 341 PRO A O 1
ATOM 2716 N N . ASN A 1 342 ? -68.518 21.588 27.512 1.00 77.74 342 ASN A N 1
ATOM 2717 C CA . ASN A 1 342 ? -67.306 20.834 27.867 1.00 82.44 342 ASN A CA 1
ATOM 2718 C C . ASN A 1 342 ? -66.271 20.658 26.752 1.00 81.94 342 ASN A C 1
ATOM 2719 O O . ASN A 1 342 ? -65.213 20.037 26.964 1.00 73.50 342 ASN A O 1
ATOM 2724 N N . ALA A 1 343 ? -66.572 21.174 25.562 1.00 83.15 343 ALA A N 1
ATOM 2725 C CA . ALA A 1 343 ? -65.631 21.164 24.442 1.00 81.81 343 ALA A CA 1
ATOM 2726 C C . ALA A 1 343 ? -64.193 21.472 24.840 1.00 73.44 343 ALA A C 1
ATOM 2727 O O . ALA A 1 343 ? -63.264 20.994 24.206 1.00 72.50 343 ALA A O 1
ATOM 2729 N N . ARG A 1 344 ? -64.000 22.266 25.881 1.00 76.44 344 ARG A N 1
ATOM 2730 C CA . ARG A 1 344 ? -62.639 22.531 26.351 1.00 87.08 344 ARG A CA 1
ATOM 2731 C C . ARG A 1 344 ? -61.906 21.308 26.939 1.00 80.23 344 ARG A C 1
ATOM 2732 O O . ARG A 1 344 ? -60.690 21.366 27.120 1.00 73.54 344 ARG A O 1
ATOM 2740 N N . ARG A 1 345 ? -62.628 20.220 27.227 1.00 82.52 345 ARG A N 1
ATOM 2741 C CA . ARG A 1 345 ? -62.055 19.070 27.941 1.00 86.16 345 ARG A CA 1
ATOM 2742 C C . ARG A 1 345 ? -61.590 17.928 27.026 1.00 78.29 345 ARG A C 1
ATOM 2743 O O . ARG A 1 345 ? -61.163 16.883 27.502 1.00 75.59 345 ARG A O 1
ATOM 2751 N N . HIS A 1 346 ? -61.594 18.164 25.721 1.00 73.50 346 HIS A N 1
ATOM 2752 C CA . HIS A 1 346 ? -60.985 17.244 24.756 1.00 77.61 346 HIS A CA 1
ATOM 2753 C C . HIS A 1 346 ? -59.528 16.810 25.056 1.00 83.08 346 HIS A C 1
ATOM 2754 O O . HIS A 1 346 ? -58.806 17.469 25.829 1.00 86.98 346 HIS A O 1
ATOM 2761 N N . LEU A 1 347 ? -59.103 15.721 24.411 1.00 80.42 347 LEU A N 1
ATOM 2762 C CA . LEU A 1 347 ? -57.737 15.211 24.559 1.00 83.05 347 LEU A CA 1
ATOM 2763 C C . LEU A 1 347 ? -56.846 15.447 23.361 1.00 78.91 347 LEU A C 1
ATOM 2764 O O . LEU A 1 347 ? -55.745 14.909 23.325 1.00 87.78 347 LEU A O 1
ATOM 2769 N N . ALA A 1 348 ? -57.300 16.205 22.375 1.00 71.65 348 ALA A N 1
ATOM 2770 C CA . ALA A 1 348 ? -56.453 16.561 21.223 1.00 73.91 348 ALA A CA 1
ATOM 2771 C C . ALA A 1 348 ? -55.094 17.171 21.570 1.00 71.57 348 ALA A C 1
ATOM 2772 O O . ALA A 1 348 ? -54.111 16.820 20.919 1.00 69.47 348 ALA A O 1
ATOM 2774 N N . PHE A 1 349 ? -55.033 18.085 22.547 1.00 70.06 349 PHE A N 1
ATOM 2775 C CA . PHE A 1 349 ? -53.725 18.551 23.072 1.00 71.16 349 PHE A CA 1
ATOM 2776 C C . PHE A 1 349 ? -53.112 17.571 24.063 1.00 71.86 349 PHE A C 1
ATOM 2777 O O . PHE A 1 349 ? -51.966 17.742 24.457 1.00 80.31 349 PHE A O 1
ATOM 2785 N N . GLY A 1 350 ? -53.889 16.600 24.526 1.00 72.55 350 GLY A N 1
ATOM 2786 C CA . GLY A 1 350 ? -53.360 15.477 25.283 1.00 74.44 350 GLY A CA 1
ATOM 2787 C C . GLY A 1 350 ? -53.738 15.581 26.742 1.00 79.18 350 GLY A C 1
ATOM 2788 O O . GLY A 1 350 ? -54.798 16.134 27.093 1.00 80.09 350 GLY A O 1
ATOM 2789 N N . HIS A 1 351 ? -52.870 15.038 27.596 1.00 78.94 351 HIS A N 1
ATOM 2790 C CA . HIS A 1 351 ? -53.091 15.078 29.041 1.00 75.17 351 HIS A CA 1
ATOM 2791 C C . HIS A 1 351 ? -51.823 14.863 29.888 1.00 76.21 351 HIS A C 1
ATOM 2792 O O . HIS A 1 351 ? -50.787 14.321 29.420 1.00 80.19 351 HIS A O 1
ATOM 2799 N N . GLY A 1 352 ? -51.902 15.308 31.135 1.00 67.37 352 GLY A N 1
ATOM 2800 C CA . GLY A 1 352 ? -50.867 14.997 32.097 1.00 69.86 352 GLY A CA 1
ATOM 2801 C C . GLY A 1 352 ? -49.664 15.844 31.808 1.00 69.34 352 GLY A C 1
ATOM 2802 O O . GLY A 1 352 ? -49.784 16.935 31.265 1.00 74.07 352 GLY A O 1
ATOM 2803 N N . ILE A 1 353 ? -48.490 15.341 32.118 1.00 67.02 353 ILE A N 1
ATOM 2804 C CA . ILE A 1 353 ? -47.336 16.203 32.041 1.00 70.92 353 ILE A CA 1
ATOM 2805 C C . ILE A 1 353 ? -46.834 16.446 30.635 1.00 72.22 353 ILE A C 1
ATOM 2806 O O . ILE A 1 353 ? -45.844 17.139 30.493 1.00 86.47 353 ILE A O 1
ATOM 2811 N N . HIS A 1 354 ? -47.461 15.885 29.603 1.00 72.34 354 HIS A N 1
ATOM 2812 C CA . HIS A 1 354 ? -46.987 16.134 28.235 1.00 72.03 354 HIS A CA 1
ATOM 2813 C C . HIS A 1 354 ? -47.919 17.066 27.424 1.00 69.34 354 HIS A C 1
ATOM 2814 O O . HIS A 1 354 ? -47.638 17.348 26.252 1.00 68.05 354 HIS A O 1
ATOM 2821 N N . ARG A 1 355 ? -48.987 17.582 28.048 1.00 65.26 355 ARG A N 1
ATOM 2822 C CA . ARG A 1 355 ? -50.047 18.295 27.303 1.00 59.97 355 ARG A CA 1
ATOM 2823 C C . ARG A 1 355 ? -49.479 19.497 26.585 1.00 59.28 355 ARG A C 1
ATOM 2824 O O . ARG A 1 355 ? -48.591 20.190 27.085 1.00 57.07 355 ARG A O 1
ATOM 2832 N N . CYS A 1 356 ? -49.997 19.721 25.396 1.00 59.12 356 CYS A N 1
ATOM 2833 C CA . CYS A 1 356 ? -49.280 20.467 24.387 1.00 62.78 356 CYS A CA 1
ATOM 2834 C C . CYS A 1 356 ? -48.845 21.801 24.912 1.00 60.44 356 CYS A C 1
ATOM 2835 O O . CYS A 1 356 ? -49.689 22.635 25.169 1.00 67.69 356 CYS A O 1
ATOM 2838 N N . VAL A 1 357 ? -47.538 21.994 25.083 1.00 60.58 357 VAL A N 1
ATOM 2839 C CA . VAL A 1 357 ? -46.967 23.295 25.519 1.00 60.47 357 VAL A CA 1
ATOM 2840 C C . VAL A 1 357 ? -47.331 24.507 24.598 1.00 60.28 357 VAL A C 1
ATOM 2841 O O . VAL A 1 357 ? -47.406 25.661 25.050 1.00 58.68 357 VAL A O 1
ATOM 2845 N N . GLY A 1 358 ? -47.606 24.236 23.326 1.00 64.60 358 GLY A N 1
ATOM 2846 C CA . GLY A 1 358 ? -48.034 25.264 22.402 1.00 67.59 358 GLY A CA 1
ATOM 2847 C C . GLY A 1 358 ? -49.531 25.464 22.313 1.00 70.43 358 GLY A C 1
ATOM 2848 O O . GLY A 1 358 ? -50.011 26.141 21.397 1.00 74.66 358 GLY A O 1
ATOM 2849 N N . ALA A 1 359 ? -50.296 24.908 23.241 1.00 68.08 359 ALA A N 1
ATOM 2850 C CA . ALA A 1 359 ? -51.731 24.887 23.025 1.00 70.39 359 ALA A CA 1
ATOM 2851 C C . ALA A 1 359 ? -52.291 26.291 22.947 1.00 70.17 359 ALA A C 1
ATOM 2852 O O . ALA A 1 359 ? -53.190 26.510 22.147 1.00 67.30 359 ALA A O 1
ATOM 2854 N N . ARG A 1 360 ? -51.760 27.232 23.743 1.00 72.44 360 ARG A N 1
ATOM 2855 C CA . ARG A 1 360 ? -52.281 28.622 23.755 1.00 78.77 360 ARG A CA 1
ATOM 2856 C C . ARG A 1 360 ? -52.005 29.394 22.459 1.00 78.40 360 ARG A C 1
ATOM 2857 O O . ARG A 1 360 ? -52.742 30.339 22.115 1.00 78.63 360 ARG A O 1
ATOM 2865 N N . LEU A 1 361 ? -50.944 29.007 21.759 1.00 73.67 361 LEU A N 1
ATOM 2866 C CA . LEU A 1 361 ? -50.599 29.647 20.498 1.00 79.14 361 LEU A CA 1
ATOM 2867 C C . LEU A 1 361 ? -51.500 29.183 19.376 1.00 73.16 361 LEU A C 1
ATOM 2868 O O . LEU A 1 361 ? -51.933 29.995 18.569 1.00 81.05 361 LEU A O 1
ATOM 2873 N N . ALA A 1 362 ? -51.766 27.881 19.323 1.00 68.70 362 ALA A N 1
ATOM 2874 C CA . ALA A 1 362 ? -52.690 27.313 18.340 1.00 65.92 362 ALA A CA 1
ATOM 2875 C C . ALA A 1 362 ? -54.120 27.820 18.558 1.00 66.58 362 ALA A C 1
ATOM 2876 O O . ALA A 1 362 ? -54.812 28.169 17.607 1.00 64.80 362 ALA A O 1
ATOM 2878 N N . GLU A 1 363 ? -54.536 27.896 19.816 1.00 69.25 363 GLU A N 1
ATOM 2879 C CA . GLU A 1 363 ? -55.786 28.573 20.190 1.00 75.10 363 GLU A CA 1
ATOM 2880 C C . GLU A 1 363 ? -55.871 30.006 19.618 1.00 71.80 363 GLU A C 1
ATOM 2881 O O . GLU A 1 363 ? -56.900 30.393 19.089 1.00 70.78 363 GLU A O 1
ATOM 2887 N N . LEU A 1 364 ? -54.775 30.760 19.695 1.00 69.54 364 LEU A N 1
ATOM 2888 C CA . LEU A 1 364 ? -54.696 32.127 19.136 1.00 65.11 364 LEU A CA 1
ATOM 2889 C C . LEU A 1 364 ? -54.781 32.136 17.603 1.00 64.57 364 LEU A C 1
ATOM 2890 O O . LEU A 1 364 ? -55.703 32.712 17.032 1.00 67.87 364 LEU A O 1
ATOM 2895 N N . GLN A 1 365 ? -53.822 31.507 16.933 1.00 65.61 365 GLN A N 1
ATOM 2896 C CA . GLN A 1 365 ? -53.861 31.403 15.468 1.00 72.81 365 GLN A CA 1
ATOM 2897 C C . GLN A 1 365 ? -55.301 31.137 14.979 1.00 70.19 365 GLN A C 1
ATOM 2898 O O . GLN A 1 365 ? -55.737 31.803 14.049 1.00 73.17 365 GLN A O 1
ATOM 2904 N N . ILE A 1 366 ? -56.034 30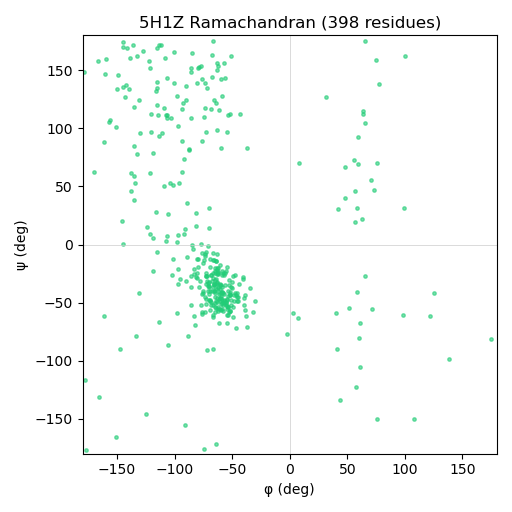.200 15.603 1.00 62.31 366 ILE A N 1
ATOM 2905 C CA . ILE A 1 366 ? -57.380 29.823 15.089 1.00 62.58 366 ILE A CA 1
ATOM 2906 C C . ILE A 1 366 ? -58.397 30.898 15.368 1.00 63.91 366 ILE A C 1
ATOM 2907 O O . ILE A 1 366 ? -59.200 31.222 14.499 1.00 65.20 366 ILE A O 1
ATOM 2912 N N . ALA A 1 367 ? -58.375 31.406 16.595 1.00 68.25 367 ALA A N 1
ATOM 2913 C CA . ALA A 1 367 ? -59.261 32.491 17.035 1.00 69.23 367 ALA A CA 1
ATOM 2914 C C . ALA A 1 367 ? -59.258 33.646 16.044 1.00 66.81 367 ALA A C 1
ATOM 2915 O O . ALA A 1 367 ? -60.307 34.046 15.510 1.00 62.43 367 ALA A O 1
ATOM 2917 N N . VAL A 1 368 ? -58.045 34.116 15.768 1.00 59.47 368 VAL A N 1
ATOM 2918 C CA . VAL A 1 368 ? -57.825 35.270 14.929 1.00 57.05 368 VAL A CA 1
ATOM 2919 C C . VAL A 1 368 ? -58.345 34.988 13.525 1.00 56.20 368 VAL A C 1
ATOM 2920 O O . VAL A 1 368 ? -58.913 35.864 12.892 1.00 58.82 368 VAL A O 1
ATOM 2924 N N . LEU A 1 369 ? -58.180 33.759 13.046 1.00 61.12 369 LEU A N 1
ATOM 2925 C CA . LEU A 1 369 ? -58.757 33.360 11.762 1.00 62.70 369 LEU A CA 1
ATOM 2926 C C . LEU A 1 369 ? -60.279 33.577 11.826 1.00 70.38 369 LEU A C 1
ATOM 2927 O O . LEU A 1 369 ? -60.810 34.363 11.041 1.00 81.44 369 LEU A O 1
ATOM 2932 N N . LEU A 1 370 ? -60.949 32.945 12.792 1.00 64.52 370 LEU A N 1
ATOM 2933 C CA . LEU A 1 370 ? -62.395 33.076 12.960 1.00 68.86 370 LEU A CA 1
ATOM 2934 C C . LEU A 1 370 ? -62.877 34.513 13.291 1.00 72.32 370 LEU A C 1
ATOM 2935 O 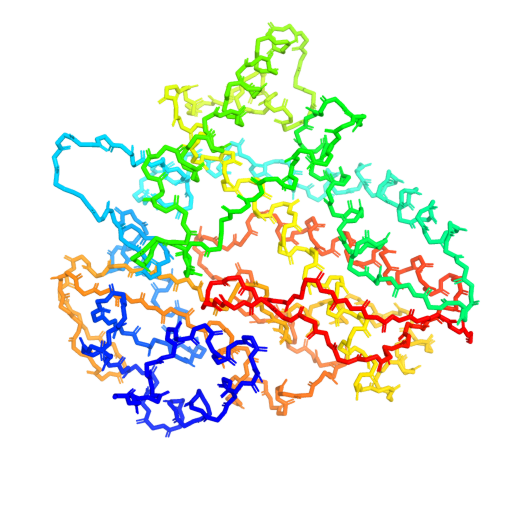O . LEU A 1 370 ? -64.053 34.868 13.046 1.00 60.49 370 LEU A O 1
ATOM 2940 N N . GLU A 1 371 ? -61.986 35.309 13.887 1.00 72.54 371 GLU A N 1
ATOM 2941 C CA . GLU A 1 371 ? -62.227 36.741 14.108 1.00 69.65 371 GLU A CA 1
ATOM 2942 C C . GLU A 1 371 ? -62.121 37.490 12.790 1.00 65.74 371 GLU A C 1
ATOM 2943 O O . GLU A 1 371 ? -63.048 38.142 12.365 1.00 65.54 371 GLU A O 1
ATOM 2949 N N . GLU A 1 372 ? -60.973 37.388 12.144 1.00 60.75 372 GLU A N 1
ATOM 2950 C CA . GLU A 1 372 ? -60.765 38.087 10.915 1.00 61.91 372 GLU A CA 1
ATOM 2951 C C . GLU A 1 372 ? -61.751 37.653 9.861 1.00 65.93 372 GLU A C 1
ATOM 2952 O O . GLU A 1 372 ? -62.176 38.474 9.047 1.00 66.98 372 GLU A O 1
ATOM 2958 N N . MET A 1 373 ? -62.127 36.378 9.885 1.00 71.02 373 MET A N 1
ATOM 2959 C CA . MET A 1 373 ? -63.229 35.889 9.049 1.00 78.21 373 MET A CA 1
ATOM 2960 C C . MET A 1 373 ? -64.575 36.606 9.340 1.00 78.96 373 MET A C 1
ATOM 2961 O O . MET A 1 373 ? -65.211 37.119 8.422 1.00 88.59 373 MET A O 1
ATOM 2966 N N . ALA A 1 374 ? -64.993 36.683 10.596 1.00 79.80 374 ALA A N 1
ATOM 2967 C CA . ALA A 1 374 ? -66.255 37.381 10.939 1.00 82.84 374 ALA A CA 1
ATOM 2968 C C . ALA A 1 374 ? -66.256 38.832 10.496 1.00 76.06 374 ALA A C 1
ATOM 2969 O O . ALA A 1 374 ? -67.162 39.251 9.816 1.00 85.41 374 ALA A O 1
ATOM 2971 N N . LYS A 1 375 ? -65.229 39.585 10.873 1.00 77.24 375 LYS A N 1
ATOM 2972 C CA . LYS A 1 375 ? -64.972 40.931 10.342 1.00 76.67 375 LYS A CA 1
ATOM 2973 C C . LYS A 1 375 ? -65.367 41.078 8.885 1.00 72.38 375 LYS A C 1
ATOM 2974 O O . LYS A 1 375 ? -65.823 42.125 8.478 1.00 74.23 375 LYS A O 1
ATOM 2980 N N . ARG A 1 376 ? -65.145 40.030 8.104 1.00 72.21 376 ARG A N 1
ATOM 2981 C CA . ARG A 1 376 ? -65.303 40.071 6.659 1.00 76.64 376 ARG A CA 1
ATOM 2982 C C . ARG A 1 376 ? -66.587 39.459 6.142 1.00 74.19 376 ARG A C 1
ATOM 2983 O O . ARG A 1 376 ? -66.937 39.656 4.988 1.00 81.70 376 ARG A O 1
ATOM 2991 N N . ARG A 1 377 ? -67.293 38.733 6.995 1.00 82.01 377 ARG A N 1
ATOM 2992 C CA . ARG A 1 377 ? -68.499 38.015 6.608 1.00 88.80 377 ARG A CA 1
ATOM 2993 C C . ARG A 1 377 ? -68.099 37.042 5.501 1.00 84.82 377 ARG A C 1
ATOM 2994 O O . ARG A 1 377 ? -68.469 37.240 4.333 1.00 80.93 377 ARG A O 1
ATOM 3002 N N . MET A 1 378 ? -67.312 36.020 5.880 1.00 79.75 378 MET A N 1
ATOM 3003 C CA . MET A 1 378 ? -66.760 35.057 4.913 1.00 82.55 378 MET A CA 1
ATOM 3004 C C . MET A 1 378 ? -67.638 33.845 4.604 1.00 79.21 378 MET A C 1
ATOM 3005 O O . MET A 1 378 ? -68.280 33.810 3.554 1.00 87.02 378 MET A O 1
ATOM 3010 N N . ARG A 1 379 ? -67.660 32.853 5.476 1.00 75.20 379 ARG A N 1
ATOM 3011 C CA . ARG A 1 379 ? -68.231 31.526 5.130 1.00 86.93 379 ARG A CA 1
ATOM 3012 C C . ARG A 1 379 ? -67.452 30.813 3.984 1.00 85.42 379 ARG A C 1
ATOM 3013 O O . ARG A 1 379 ? -67.478 31.245 2.826 1.00 82.08 379 ARG A O 1
ATOM 3021 N N . VAL A 1 380 ? -66.777 29.715 4.329 1.00 79.34 380 VAL A N 1
ATOM 3022 C CA . VAL A 1 380 ? -65.987 28.950 3.377 1.00 73.87 380 VAL A CA 1
ATOM 3023 C C . VAL A 1 380 ? -66.859 27.789 2.947 1.00 72.05 380 VAL A C 1
ATOM 3024 O O . VAL A 1 380 ? -67.393 27.090 3.809 1.00 73.44 380 VAL A O 1
ATOM 3028 N N . ASN A 1 381 ? -67.017 27.603 1.633 1.00 71.42 381 ASN A N 1
ATOM 3029 C CA . ASN A 1 381 ? -67.930 26.599 1.069 1.00 75.17 381 ASN A CA 1
ATOM 3030 C C . ASN A 1 381 ? -67.128 25.548 0.342 1.00 76.81 381 ASN A C 1
ATOM 3031 O O . ASN A 1 381 ? -66.538 25.823 -0.694 1.00 82.69 381 ASN A O 1
ATOM 3036 N N . VAL A 1 382 ? -67.107 24.342 0.897 1.00 81.99 382 VAL A N 1
ATOM 3037 C CA . VAL A 1 382 ? -66.254 23.259 0.400 1.00 78.49 382 VAL A CA 1
ATOM 3038 C C . VAL A 1 382 ? -66.922 22.610 -0.802 1.00 87.03 382 VAL A C 1
ATOM 3039 O O . VAL A 1 382 ? -68.145 22.437 -0.815 1.00 98.56 382 VAL A O 1
ATOM 3043 N N . LEU A 1 383 ? -66.134 22.296 -1.825 1.00 85.87 383 LEU A N 1
ATOM 3044 C CA . LEU A 1 383 ? -66.688 21.964 -3.140 1.00 90.33 383 LEU A CA 1
ATOM 3045 C C . LEU A 1 383 ? -66.583 20.460 -3.375 1.00 104.87 383 LEU A C 1
ATOM 3046 O O . LEU A 1 383 ? -67.522 19.751 -3.064 1.00 124.30 383 LEU A O 1
ATOM 3051 N N . GLY A 1 384 ? -65.470 19.948 -3.890 1.00 100.26 384 GLY A N 1
ATOM 3052 C CA . GLY A 1 384 ? -65.205 18.516 -3.777 1.00 89.77 384 GLY A CA 1
ATOM 3053 C C . GLY A 1 384 ? -64.961 18.089 -2.324 1.00 86.51 384 GLY A C 1
ATOM 3054 O O . GLY A 1 384 ? -64.921 18.921 -1.405 1.00 71.87 384 GLY A O 1
ATOM 3055 N N . GLU A 1 385 ? -64.812 16.777 -2.125 1.00 90.25 385 GLU A N 1
ATOM 3056 C CA . GLU A 1 385 ? -64.251 16.218 -0.884 1.00 84.96 385 GLU A CA 1
ATOM 3057 C C . GLU A 1 385 ? -62.722 16.332 -0.807 1.00 81.47 385 GLU A C 1
ATOM 3058 O O . GLU A 1 385 ? -62.033 16.373 -1.833 1.00 79.12 385 GLU A O 1
ATOM 3064 N N . PRO A 1 386 ? -62.181 16.374 0.415 1.00 75.38 386 PRO A N 1
ATOM 3065 C CA . PRO A 1 386 ? -60.759 16.642 0.535 1.00 75.97 386 PRO A CA 1
ATOM 3066 C C . PRO A 1 386 ? -59.854 15.419 0.409 1.00 76.71 386 PRO A C 1
ATOM 3067 O O . PRO A 1 386 ? -60.226 14.299 0.788 1.00 72.50 386 PRO A O 1
ATOM 3071 N N . GLU A 1 387 ? -58.661 15.666 -0.127 1.00 80.30 387 GLU A N 1
ATOM 3072 C CA . GLU A 1 387 ? -57.608 14.678 -0.157 1.00 78.09 387 GLU A CA 1
ATOM 3073 C C . GLU A 1 387 ? -57.119 14.650 1.289 1.00 75.63 387 GLU A C 1
ATOM 3074 O O . GLU A 1 387 ? -56.568 15.639 1.790 1.00 64.42 387 GLU A O 1
ATOM 3080 N N . ARG A 1 388 ? -57.424 13.542 1.968 1.00 84.89 388 ARG A N 1
ATOM 3081 C CA . ARG A 1 388 ? -56.993 13.297 3.352 1.00 86.23 388 ARG A CA 1
ATOM 3082 C C . ARG A 1 388 ? -55.597 12.698 3.404 1.00 81.51 388 ARG A C 1
ATOM 3083 O O . ARG A 1 388 ? -55.067 12.239 2.395 1.00 81.55 388 ARG A O 1
ATOM 3091 N N . VAL A 1 389 ? -54.997 12.724 4.584 1.00 74.58 389 VAL A N 1
ATOM 3092 C CA . VAL A 1 389 ? -53.718 12.076 4.776 1.00 73.94 389 VAL A CA 1
ATOM 3093 C C . VAL A 1 389 ? -53.993 10.609 5.115 1.00 74.78 389 VAL A C 1
ATOM 3094 O O . VAL A 1 389 ? -55.067 10.271 5.647 1.00 71.11 389 VAL A O 1
ATOM 3098 N N . ALA A 1 390 ? -53.037 9.747 4.761 1.00 77.35 390 ALA A N 1
ATOM 3099 C CA . ALA A 1 390 ? -53.139 8.302 4.978 1.00 81.35 390 ALA A CA 1
ATOM 3100 C C . ALA A 1 390 ? -52.121 7.862 6.058 1.00 87.10 390 ALA A C 1
ATOM 3101 O O . ALA A 1 390 ? -50.940 7.614 5.768 1.00 81.67 390 ALA A O 1
ATOM 3103 N N . ALA A 1 391 ? -52.595 7.767 7.306 1.00 86.47 391 ALA A N 1
ATOM 3104 C CA . ALA A 1 391 ? -51.719 7.647 8.486 1.00 80.71 391 ALA A CA 1
ATOM 3105 C C . ALA A 1 391 ? -52.545 7.517 9.743 1.00 78.71 391 ALA A C 1
ATOM 3106 O O . ALA A 1 391 ? -53.631 8.078 9.849 1.00 77.20 391 ALA A O 1
ATOM 3108 N N . CYS A 1 392 ? -52.011 6.787 10.706 1.00 82.95 392 CYS A N 1
ATOM 3109 C CA . CYS A 1 392 ? -52.627 6.692 12.019 1.00 80.16 392 CYS A CA 1
ATOM 3110 C C . CYS A 1 392 ? -52.217 7.877 12.881 1.00 69.86 392 CYS A C 1
ATOM 3111 O O . CYS A 1 392 ? -52.975 8.258 13.762 1.00 67.15 392 CYS A O 1
ATOM 3114 N N . PHE A 1 393 ? -51.056 8.484 12.609 1.00 69.59 393 PHE A N 1
ATOM 3115 C CA . PHE A 1 393 ? -50.521 9.597 13.428 1.00 70.80 393 PHE A CA 1
ATOM 3116 C C . PHE A 1 393 ? -51.091 10.987 13.116 1.00 73.46 393 PHE A C 1
ATOM 3117 O O . PHE A 1 393 ? -51.818 11.550 13.944 1.00 76.20 393 PHE A O 1
ATOM 3125 N N . VAL A 1 394 ? -50.758 11.542 11.947 1.00 72.03 394 VAL A N 1
ATOM 3126 C CA . VAL A 1 394 ? -51.245 12.878 11.557 1.00 71.49 394 VAL A CA 1
ATOM 3127 C C . VAL A 1 394 ? -52.682 12.738 11.063 1.00 65.33 394 VAL A C 1
ATOM 3128 O O . VAL A 1 394 ? -53.064 11.680 10.626 1.00 65.02 394 VAL A O 1
ATOM 3132 N N . HIS A 1 395 ? -53.501 13.771 11.171 1.00 65.83 395 HIS A N 1
ATOM 3133 C CA . HIS A 1 395 ? -54.888 13.598 10.804 1.00 74.46 395 HIS A CA 1
ATOM 3134 C C . HIS A 1 395 ? -55.569 14.864 10.297 1.00 84.46 395 HIS A C 1
ATOM 3135 O O . HIS A 1 395 ? -55.992 15.720 11.071 1.00 82.11 395 HIS A O 1
ATOM 3142 N N . GLY A 1 396 ? -55.685 14.948 8.975 1.00 95.27 396 GLY A N 1
ATOM 3143 C CA . GLY A 1 396 ? -56.388 16.040 8.334 1.00 95.06 396 GLY A CA 1
ATOM 3144 C C . GLY A 1 396 ? -56.452 15.938 6.821 1.00 95.51 396 GLY A C 1
ATOM 3145 O O . GLY A 1 396 ? -57.066 15.020 6.265 1.00 98.41 396 GLY A O 1
ATOM 3146 N N . TYR A 1 397 ? -55.824 16.904 6.161 1.00 84.12 397 TYR A N 1
ATOM 3147 C CA . TYR A 1 397 ? -56.133 17.204 4.779 1.00 77.78 397 TYR A CA 1
ATOM 3148 C C . TYR A 1 397 ? -54.907 17.742 4.052 1.00 83.83 397 TYR A C 1
ATOM 3149 O O . TYR A 1 397 ? -54.186 18.615 4.576 1.00 83.23 397 TYR A O 1
ATOM 3158 N N . ARG A 1 398 ? -54.685 17.206 2.855 1.00 86.11 398 ARG A N 1
ATOM 3159 C CA . ARG A 1 398 ? -53.671 17.690 1.927 1.00 92.19 398 ARG A CA 1
ATOM 3160 C C . ARG A 1 398 ? -54.275 18.666 0.913 1.00 88.88 398 ARG A C 1
ATOM 3161 O O . ARG A 1 398 ? -53.572 19.555 0.415 1.00 87.82 398 ARG A O 1
ATOM 3169 N N . LYS A 1 399 ? -55.560 18.491 0.594 1.00 83.07 399 LYS A N 1
ATOM 3170 C CA . LYS A 1 399 ? -56.275 19.420 -0.275 1.00 88.20 399 LYS A CA 1
ATOM 3171 C C . LYS A 1 399 ? -57.712 19.628 0.197 1.00 81.74 399 LYS A C 1
ATOM 3172 O O . LYS A 1 399 ? -58.387 18.681 0.586 1.00 74.08 399 LYS A O 1
ATOM 3178 N N . LEU A 1 400 ? -58.158 20.879 0.180 1.00 77.36 400 LEU A N 1
ATOM 3179 C CA . LEU A 1 400 ? -59.558 21.196 0.413 1.00 75.75 400 LEU A CA 1
ATOM 3180 C C . LEU A 1 400 ? -60.008 22.233 -0.635 1.00 73.53 400 LEU A C 1
ATOM 3181 O O . LEU A 1 400 ? -59.471 23.339 -0.692 1.00 70.16 400 LEU A O 1
ATOM 3186 N N . PRO A 1 401 ? -60.991 21.872 -1.473 1.00 71.03 401 PRO A N 1
ATOM 3187 C CA . PRO A 1 401 ? -61.454 22.736 -2.558 1.00 77.55 401 PRO A CA 1
ATOM 3188 C C . PRO A 1 401 ? -62.644 23.604 -2.152 1.00 74.74 401 PRO A C 1
ATOM 3189 O O . PRO A 1 401 ? -63.722 23.080 -1.839 1.00 66.33 401 PRO A O 1
ATOM 3193 N N . VAL A 1 402 ? -62.465 24.919 -2.153 1.00 72.55 402 VAL A N 1
ATOM 3194 C CA . VAL A 1 402 ? -63.517 25.794 -1.652 1.00 71.26 402 VAL A CA 1
ATOM 3195 C C . VAL A 1 402 ? -63.587 27.078 -2.424 1.00 76.73 402 VAL A C 1
ATOM 3196 O O . VAL A 1 402 ? -62.697 27.395 -3.197 1.00 82.64 402 VAL A O 1
ATOM 3200 N N . GLU A 1 403 ? -64.660 27.812 -2.155 1.00 83.64 403 GLU A N 1
ATOM 3201 C CA . GLU A 1 403 ? -64.843 29.206 -2.547 1.00 81.37 403 GLU A CA 1
ATOM 3202 C C . GLU A 1 403 ? -65.413 29.872 -1.317 1.00 77.25 403 GLU A C 1
ATOM 3203 O O . GLU A 1 403 ? -65.785 29.183 -0.374 1.00 87.45 403 GLU A O 1
ATOM 3209 N N . ILE A 1 404 ? -65.521 31.192 -1.325 1.00 74.64 404 ILE A N 1
ATOM 3210 C CA . ILE A 1 404 ? -66.117 31.932 -0.191 1.00 69.71 404 ILE A CA 1
ATOM 3211 C C . ILE A 1 404 ? -67.349 32.779 -0.597 1.00 71.35 404 ILE A C 1
ATOM 3212 O O . ILE A 1 404 ? -67.447 33.184 -1.748 1.00 87.51 404 ILE A O 1
ATOM 3217 N N . SER A 1 405 ? -68.297 33.029 0.308 1.00 71.46 405 SER A N 1
ATOM 3218 C CA . SER A 1 405 ? -69.532 33.806 -0.041 1.00 75.47 405 SER A CA 1
ATOM 3219 C C . SER A 1 405 ? -69.726 35.013 0.886 1.00 75.95 405 SER A C 1
ATOM 3220 O O . SER A 1 405 ? -68.726 35.596 1.265 1.00 63.57 405 SER A O 1
ATOM 3223 N N . ARG A 1 406 ? -70.975 35.403 1.230 1.00 80.86 406 ARG A N 1
ATOM 3224 C CA . ARG A 1 406 ? -71.227 36.427 2.276 1.00 75.51 406 ARG A CA 1
ATOM 3225 C C . ARG A 1 406 ? -72.515 36.279 3.139 1.00 69.37 406 ARG A C 1
ATOM 3226 O O . ARG A 1 406 ? -72.492 36.480 4.385 1.00 61.76 406 ARG A O 1
#

Solvent-accessible surface area: 17827 Å² total; per-residue (Å²): 177,147,40,127,43,8,0,0,50,18,66,12,2,119,65,57,100,6,52,50,14,0,114,69,0,41,80,113,21,41,6,42,96,0,76,123,30,77,23,22,56,1,14,0,0,0,14,29,148,7,0,42,47,1,8,63,71,45,96,55,4,12,2,65,25,31,15,23,0,20,44,129,105,84,117,134,130,78,112,49,128,35,50,35,9,35,20,15,22,196,104,120,3,85,32,15,60,162,15,2,36,64,8,26,53,98,77,44,14,107,97,5,30,96,73,4,56,119,21,2,16,120,14,3,94,82,12,124,72,81,76,92,50,37,0,5,63,53,0,0,12,38,8,0,0,10,1,2,3,39,13,5,46,8,97,88,138,96,35,104,83,0,41,40,73,28,13,54,18,1,16,10,37,43,138,109,98,24,126,30,179,107,55,41,36,94,75,1,97,120,0,11,39,62,0,73,97,24,27,88,78,38,125,49,142,94,57,48,54,13,13,3,4,19,7,47,96,43,134,15,143,77,8,153,44,163,72,13,15,4,0,0,2,12,31,24,1,18,32,22,0,8,28,4,15,2,3,1,0,0,1,3,20,0,8,30,80,30,62,110,26,20,46,95,17,64,85,58,69,85,43,15,88,30,0,4,25,0,0,6,0,25,7,0,9,33,0,0,17,10,7,21,4,79,83,88,16,129,12,102,50,77,86,0,96,54,57,21,18,0,0,0,0,6,0,0,0,0,17,12,90,97,51,1,124,69,0,67,123,0,48,0,67,13,110,33,0,157,143,8,2,15,26,6,56,32,84,24,88,49,38,15,6,143,6,14,28,24,12,0,20,0,0,8,48,4,20,42,138,47,158,4,75,3,33,24,88,40,113,9,82,38,20,19,0,0,21,10,16,2,10,118,124,0,40,0,35,0,31,157

Sequence (400 aa):
VIDRFDVSRPELYRDDLWQAPFRELRATAPVHRVEHSDFGPYWSVSSYKPIITVESLPDLYSSAGGITLADFIENNPTDVRMPMFIAMDRPKHTGQRRTVAPAFTPSEMVRMSDNIRMRTAEVLDSLEWNTPFDWVDTVSVELTTQMLAILFDFPWEERRKLTFWSDWAGDIELVKNEELRLERLRHMYECGGYFQNLWNAKIGKPPTPDLISMMIHSDAMAEMDQMEFLGNLILLIVGGNDTTRNTMSAVAYGLDLFPDQRAKLEADPSMIPNTVQEIIRWQTPLAHMRRTATVDSELEGQQIKAGDKLALWYISANRDESVFENADRIIVDRPNARRHLAFGHGIHRCVGARLAELQIAVLLEEMAKRRMRVNVLGEPERVAACFVHGYRKLPVEISR